Protein AF-A0A0B7NB50-F1 (afdb_monomer_lite)

Radius of gyration: 34.06 Å; chains: 1; bounding box: 83×82×93 Å

pLDDT: mean 76.26, std 19.9, range [27.2, 98.81]

Organism: NCBI:txid35722

InterPro domains:
  IPR009057 Homedomain-like superfamily [SSF46689] (514-604)
  IPR029052 Metallo-dependent phosphatase-like [G3DSA:3.60.21.10] (94-313)
  IPR029052 Metallo-dependent phosphatase-like [SSF56300] (47-316)
  IPR036397 Ribonuclease H superfamily [G3DSA:3.30.420.10] (613-698)

Secondary structure (DSSP, 8-state):
--TTSSHHHHHHHHTTSTTS------SSTTTHHHHGGGS--TTEEEEEEE----B-TT--TT-BGGGTT--PPPTTSTT-TT--B--TT--TTSS-PBPHHHHHHHHHHHHHHTGGG-SEEEE----B-----TTSPPPHHHHHHHHHHHHHHHHHHHS--SS--SPPPEEE---SSSSSSTT---TT-HHHHHHHHHTTTTS-GGGHHHHHHHS-EEEEEETTEEEEE--GGGTBTT-TT---TTSTTSHHHHHHHHHHHHHHHHHHTT-EEEEE-SSPP-TTTB-HHHHHHHHHHHHHTTTTEEEEEE-SS-S-EEEEEE-SSHHHHHHHHHHHHTGGG---S-HHHHHHHTHHHHHHHHHHHHHHGGGGTT-TT-TT---HHHHHHHSS---S--EEEEEEPPPSSTTS--EEEEEEEE---TT-TT-SS-TT-EEEEEEEE--HHHHHHHHTT-SSPPPP--EEEEEHHHHH--SS--HHHHHHHHHHHH-SSHHHHHHHHHHTTHHHHHHHHHHHTT--HHHHHHHS---HHHHHHHHHHHHHHS--S-PPP--S--SS-HHHHHHHHHHHHH-TTS-HHHHHHHHHHTT----HHHHHHHHHHTTEEEEEPEEEE---HHHHHHHHHHHHHTTT--HHHHTTPPPEEEEEEESSS-----EEEEETTGGG-TTTEEEEPSSSS-EEEEEEE-

Foldseek 3Di:
DPPPPPVVVVVLVVVPPPVPDDDDDPDCPPVVVVVVVPDPPVFWAKEWEAEQQAEDPQADWQAALQQLNNHHDDPVPSPDPPGDTAFPQGAAQGQHHGYPVLLLLVLVQCLVPPQVRHLAYEYAENQHHDPSHPVDDDDQVVLLVSVLVSLVSVCVRQQADPVRNDHHAYHYEYAQSSGPPRLADAQQDVSLVSVCVSCVVRAPPVFSVVSNGANWGKDDSDVQEIETHAHCSLFFPPHPNHDQLVDCPGSLVVSLVVVLVVLVVSVVVNHAYEYEHEDDLDLNTGRLNSSLSVLLSCLLSVVRYQAAEYELLLDWDKAKDFNPPPCSVPLNVLVVVLVVPDPDPRPNVSCVVVVVSVLVSRLVRLQVLVVPVPDPDPPDDDDPVVVVVPPDDDRPGRMDMHTYHHHCINNHFRKMKMWMFGDDDPDDDDDDDDGRFTQWMWIWGWPVLVLSVVQSPDPPGDRTHIDGPDICCVLQVRRGPDPVSVSVSSNLCNDPDPNNVVSVCVSVVVLLVVLVSCVSVVNDLVRNCVVVVPDSVVSVVSNVVCVVPVDSDPDDDPPDPQLADPVRLVVLVVCLVVPFQDQLVRVQVVVVVVVRHDDSVSSQVSLVVVQKHKDQAAEDADDDPVRVVVVVVVCVVCVPPDPVNVVVDKDKDKDKAAPDDDPDRRITIGGPPCRPPPVRHDHDYPDDHPIDIDMDID

Sequence (698 aa):
MALVRVTSAVLLWYCYEIFYQGSSSKLDGWRNQINQALDHDEKFGYFLQITDPHLDDHYSEGATLKSGCHTTPDGKHMHSKHRQLCGPMGVPGVRMDAPSILIEHTLDWIKREWRDKLDFVIWTGDNARHDWDNKHSRKETKVLQLNHHVTEMVSNMFCSSPEHPRAIPVVPVIGNNDVQPHNYIQLNDDVLYFFEKLWHQWIPKEQRKNFLEGGYFAVNVAPGLRVLSINTMFFLKKNPFANACSKKSSSGHHHMEWYKNQLHKARYDGAKVYVIGHVPPSPRDFYKSCMSDYMVITANYSDVVFGHFYGHLNMDHFLLYDMREKEIHNSGRELSSLEGFTNDHHDQVSIQRNIQEYVNWLRHMYKEVDKFEHKQSDRHELSQHQKSIFTKNIVSEPMVVVHVAPSVFPVYMPSVRIYRYEYRHASEEGANHKHGTLLGYSQFVANISRYNEINGHKDPKPPLNFDLEYDTNTLYGLSDLSVDSYIELADALTQNDTKSRQLWNTFLSSKLLDIIHRYFAKQNIIQISREMEIPKSTITDCVNRYNKTDTVVIVKRSGRPLKLSKRDQRTVVRNFREQSFVSFVEDTAKLKEAGINIHPQTLSIYAPRNGSGSYTSASLPMLKTAQIKKRLAWAQEKVNWTPEKWRRVIWSDESKFNVHGSDGRIRVIRKEGERFSPNHVHKTVKFGNVSIMICGWF

Structure (mmCIF, N/CA/C/O backbone):
data_AF-A0A0B7NB50-F1
#
_entry.id   AF-A0A0B7NB50-F1
#
loop_
_atom_site.group_PDB
_atom_site.id
_atom_site.type_symbol
_atom_site.label_atom_id
_atom_site.label_alt_id
_atom_site.label_comp_id
_atom_site.label_asym_id
_atom_site.label_entity_id
_atom_site.label_seq_id
_atom_site.pdbx_PDB_ins_code
_atom_site.Cartn_x
_atom_site.Cartn_y
_atom_site.Cartn_z
_atom_site.occupancy
_atom_site.B_iso_or_equiv
_atom_site.auth_seq_id
_atom_site.auth_comp_id
_atom_site.auth_asym_id
_atom_site.auth_atom_id
_atom_site.pdbx_PDB_model_num
ATOM 1 N N . MET A 1 1 ? -35.807 -14.155 47.131 1.00 34.91 1 MET A N 1
ATOM 2 C CA . MET A 1 1 ? -34.721 -14.763 46.320 1.00 34.91 1 MET A CA 1
ATOM 3 C C . MET A 1 1 ? -34.770 -16.307 46.263 1.00 34.91 1 MET A C 1
ATOM 5 O O . MET A 1 1 ? -33.728 -16.934 46.128 1.00 34.91 1 MET A O 1
ATOM 9 N N . ALA A 1 2 ? -35.947 -16.953 46.294 1.00 31.44 2 ALA A N 1
ATOM 10 C CA . ALA A 1 2 ? -36.049 -18.426 46.238 1.00 31.44 2 ALA A CA 1
ATOM 11 C C . ALA A 1 2 ? -36.704 -18.976 44.950 1.00 31.44 2 ALA A C 1
ATOM 13 O O . ALA A 1 2 ? -36.559 -20.157 44.655 1.00 31.44 2 ALA A O 1
ATOM 14 N N . LEU A 1 3 ? -37.338 -18.131 44.125 1.00 27.84 3 LEU A N 1
ATOM 15 C CA . LEU A 1 3 ? -37.972 -18.562 42.867 1.00 27.84 3 LEU A CA 1
ATOM 16 C C . LEU A 1 3 ? -36.989 -18.775 41.693 1.00 27.84 3 LEU A C 1
ATOM 18 O O . LEU A 1 3 ? -37.358 -19.376 40.693 1.00 27.84 3 LEU A O 1
ATOM 22 N N . VAL A 1 4 ? -35.733 -18.323 41.806 1.00 31.05 4 VAL A N 1
ATOM 23 C CA . VAL A 1 4 ? -34.755 -18.307 40.690 1.00 31.05 4 VAL A CA 1
ATOM 24 C C . VAL A 1 4 ? -33.938 -19.610 40.577 1.00 31.05 4 VAL A C 1
ATOM 26 O O . VAL A 1 4 ? -33.234 -19.813 39.598 1.00 31.05 4 VAL A O 1
ATOM 29 N N . ARG A 1 5 ? -34.031 -20.542 41.539 1.00 34.16 5 ARG A N 1
ATOM 30 C CA . ARG A 1 5 ? -33.207 -21.775 41.539 1.00 34.16 5 ARG A CA 1
ATOM 31 C C . ARG A 1 5 ? -33.894 -23.039 41.013 1.00 34.16 5 ARG A C 1
ATOM 33 O O . ARG A 1 5 ? -33.209 -24.038 40.813 1.00 34.16 5 ARG A O 1
ATOM 40 N N . VAL A 1 6 ? -35.205 -23.022 40.769 1.00 38.75 6 VAL A N 1
ATOM 41 C CA . VAL A 1 6 ? -35.954 -24.237 40.381 1.00 38.75 6 VAL A CA 1
ATOM 42 C C . VAL A 1 6 ? -36.014 -24.427 38.858 1.00 38.75 6 VAL A C 1
ATOM 44 O O . VAL A 1 6 ? -36.041 -25.559 38.382 1.00 38.75 6 VAL A O 1
ATOM 47 N N . THR A 1 7 ? -35.896 -23.356 38.071 1.00 33.34 7 THR A N 1
ATOM 48 C CA . THR A 1 7 ? -35.843 -23.431 36.598 1.00 33.34 7 THR A CA 1
ATOM 49 C C . THR A 1 7 ? -34.521 -24.001 36.065 1.00 33.34 7 THR A C 1
ATOM 51 O O . THR A 1 7 ? -34.502 -24.615 35.001 1.00 33.34 7 THR A O 1
ATOM 54 N N . SER A 1 8 ? -33.419 -23.905 36.819 1.00 33.44 8 SER A N 1
ATOM 55 C CA . SER A 1 8 ? -32.106 -24.416 36.390 1.00 33.44 8 SER A CA 1
ATOM 56 C C . SER A 1 8 ? -31.982 -25.945 36.421 1.00 33.44 8 SER A C 1
ATOM 58 O O . SER A 1 8 ? -31.162 -26.499 35.697 1.00 33.44 8 SER A O 1
ATOM 60 N N . ALA A 1 9 ? -32.776 -26.651 37.234 1.00 38.16 9 ALA A N 1
ATOM 61 C CA . ALA A 1 9 ? -32.634 -28.101 37.405 1.00 38.16 9 ALA A CA 1
ATOM 62 C C . ALA A 1 9 ? -33.281 -28.922 36.273 1.00 38.16 9 ALA A C 1
ATOM 64 O O . ALA A 1 9 ? -32.815 -30.019 35.977 1.00 38.16 9 ALA A O 1
ATOM 65 N N . VAL A 1 10 ? -34.318 -28.384 35.621 1.00 36.59 10 VAL A N 1
ATOM 66 C CA . VAL A 1 10 ? -35.040 -29.061 34.526 1.00 36.59 10 VAL A CA 1
ATOM 67 C C . VAL A 1 10 ? -34.328 -28.858 33.182 1.00 36.59 10 VAL A C 1
ATOM 69 O O . VAL A 1 10 ? -34.205 -29.799 32.402 1.00 36.59 10 VAL A O 1
ATOM 72 N N . LEU A 1 11 ? -33.752 -27.673 32.951 1.00 35.25 11 LEU A N 1
ATOM 73 C CA . LEU A 1 11 ? -32.945 -27.372 31.758 1.00 35.25 11 LEU A CA 1
ATOM 74 C C . LEU A 1 11 ? -31.616 -28.150 31.716 1.00 35.25 11 LEU A C 1
ATOM 76 O O . LEU A 1 11 ? -31.161 -28.536 30.644 1.00 35.25 11 LEU A O 1
ATOM 80 N N . LEU A 1 12 ? -31.022 -28.455 32.876 1.00 38.19 12 LEU A N 1
ATOM 81 C CA . LEU A 1 12 ? -29.760 -29.205 32.971 1.00 38.19 12 LEU A CA 1
ATOM 82 C C . LEU A 1 12 ? -29.871 -30.687 32.571 1.00 38.19 12 LEU A C 1
ATOM 84 O O . LEU A 1 12 ? -28.846 -31.316 32.319 1.00 38.19 12 LEU A O 1
ATOM 88 N N . TRP A 1 13 ? -31.082 -31.247 32.496 1.00 36.00 13 TRP A N 1
ATOM 89 C CA . TRP A 1 13 ? -31.296 -32.638 32.079 1.00 36.00 13 TRP A CA 1
ATOM 90 C C . TRP A 1 13 ? -31.491 -32.777 30.559 1.00 36.00 13 TRP A C 1
ATOM 92 O O . TRP A 1 13 ? -31.093 -33.781 29.979 1.00 36.00 13 TRP A O 1
ATOM 102 N N . TYR A 1 14 ? -32.010 -31.739 29.894 1.00 34.09 14 TYR A N 1
ATOM 103 C CA . TYR A 1 14 ? -32.282 -31.747 28.449 1.00 34.09 14 TYR A CA 1
ATOM 104 C C . TYR A 1 14 ? -31.010 -31.642 27.587 1.00 34.09 14 TYR A C 1
ATOM 106 O O . TYR A 1 14 ? -30.948 -32.193 26.492 1.00 34.09 14 TYR A O 1
ATOM 114 N N . CYS A 1 15 ? -29.954 -31.000 28.096 1.00 34.22 15 CYS A N 1
ATOM 115 C CA . CYS A 1 15 ? -28.680 -30.845 27.379 1.00 34.22 15 CYS A CA 1
ATOM 116 C C . CYS A 1 15 ? -27.821 -32.127 27.320 1.00 34.22 15 CYS A C 1
ATOM 118 O O . CYS A 1 15 ? -26.750 -32.111 26.716 1.00 34.22 15 CYS A O 1
ATOM 120 N N . TYR A 1 16 ? -28.252 -33.225 27.951 1.00 38.75 16 TYR A N 1
ATOM 121 C CA . TYR A 1 16 ? -27.464 -34.456 28.080 1.00 38.75 16 TYR A CA 1
ATOM 122 C C . TYR A 1 16 ? -27.524 -35.373 26.842 1.00 38.75 16 TYR A C 1
ATOM 124 O O . TYR A 1 16 ? -26.544 -36.049 26.547 1.00 38.75 16 TYR A O 1
ATOM 132 N N . GLU A 1 17 ? -28.615 -35.362 26.070 1.00 35.81 17 GLU A N 1
ATOM 133 C CA . GLU A 1 17 ? -28.832 -36.348 24.991 1.00 35.81 17 GLU A CA 1
ATOM 134 C C . GLU A 1 17 ? -28.296 -35.918 23.610 1.00 35.81 17 GLU A C 1
ATOM 136 O O . GLU A 1 17 ? -27.987 -36.762 22.775 1.00 35.81 17 GLU A O 1
ATOM 141 N N . ILE A 1 18 ? -28.091 -34.619 23.357 1.00 37.81 18 ILE A N 1
ATOM 142 C CA . ILE A 1 18 ? -27.636 -34.130 22.034 1.00 37.81 18 ILE A CA 1
ATOM 143 C C . ILE A 1 18 ? -26.122 -34.341 21.822 1.00 37.81 18 ILE A C 1
ATOM 145 O O . ILE A 1 18 ? -25.644 -34.418 20.694 1.00 37.81 18 ILE A O 1
ATOM 149 N N . PHE A 1 19 ? -25.346 -34.497 22.897 1.00 33.91 19 PHE A N 1
ATOM 150 C CA . PHE A 1 19 ? -23.881 -34.565 22.823 1.00 33.91 19 PHE A CA 1
ATOM 151 C C . PHE A 1 19 ? -23.303 -35.973 22.577 1.00 33.91 19 PHE A C 1
ATOM 153 O O . PHE A 1 19 ? -22.083 -36.105 22.468 1.00 33.91 19 PHE A O 1
ATOM 160 N N . TYR A 1 20 ? -24.134 -37.022 22.484 1.00 32.31 20 TYR A N 1
ATOM 161 C CA . TYR A 1 20 ? -23.676 -38.422 22.512 1.00 32.31 20 TYR A CA 1
ATOM 162 C C . TYR A 1 20 ? -23.895 -39.233 21.224 1.00 32.31 20 TYR A C 1
ATOM 164 O O . TYR A 1 20 ? -24.025 -40.454 21.274 1.00 32.31 20 TYR A O 1
ATOM 172 N N . GLN A 1 21 ? -23.849 -38.591 20.054 1.00 32.34 21 GLN A N 1
ATOM 173 C CA . GLN A 1 21 ? -23.695 -39.293 18.772 1.00 32.34 21 GLN A CA 1
ATOM 174 C C . GLN A 1 21 ? -22.602 -38.628 17.930 1.00 32.34 21 GLN A C 1
ATOM 176 O O . GLN A 1 21 ? -22.833 -37.677 17.192 1.00 32.34 21 GLN A O 1
ATOM 181 N N . GLY A 1 22 ? -21.368 -39.104 18.108 1.00 29.25 22 GLY A N 1
ATOM 182 C CA . GLY A 1 22 ? -20.195 -38.609 17.395 1.00 29.25 22 GLY A CA 1
ATOM 183 C C . GLY A 1 22 ? -20.005 -39.237 16.014 1.00 29.25 22 GLY A C 1
ATOM 184 O O . GLY A 1 22 ? -20.348 -40.394 15.790 1.00 29.25 22 GLY A O 1
ATOM 185 N N . SER A 1 23 ? -19.326 -38.510 15.126 1.00 28.30 23 SER A N 1
ATOM 186 C CA . SER A 1 23 ? -18.422 -39.112 14.145 1.00 28.30 23 SER A CA 1
ATOM 187 C C . SER A 1 23 ? -17.248 -38.174 13.842 1.00 28.30 23 SER A C 1
ATOM 189 O O . SER A 1 23 ? -17.280 -36.969 14.089 1.00 28.30 23 SER A O 1
ATOM 191 N N . SER A 1 24 ? -16.150 -38.800 13.441 1.00 30.97 24 SER A N 1
ATOM 192 C CA . SER A 1 24 ? -14.774 -38.329 13.487 1.00 30.97 24 SER A CA 1
ATOM 193 C C . SER A 1 24 ? -14.275 -38.000 12.081 1.00 30.97 24 SER A C 1
ATOM 195 O O . SER A 1 24 ? -14.105 -38.914 11.282 1.00 30.97 24 SER A O 1
ATOM 197 N N . SER A 1 25 ? -13.923 -36.739 11.821 1.00 27.20 25 SER A N 1
ATOM 198 C CA . SER A 1 25 ? -13.028 -36.348 10.718 1.00 27.20 25 SER A CA 1
ATOM 199 C C . SER A 1 25 ? -12.280 -35.052 11.066 1.00 27.20 25 SER A C 1
ATOM 201 O O . SER A 1 25 ? -12.546 -33.971 10.548 1.00 27.20 25 SER A O 1
ATOM 203 N N . LYS A 1 26 ? -11.344 -35.142 12.018 1.00 33.41 26 LYS A N 1
ATOM 204 C CA . LYS A 1 26 ? -10.410 -34.058 12.357 1.00 33.41 26 LYS A CA 1
ATOM 205 C C . LYS A 1 26 ? -9.048 -34.356 11.742 1.00 33.41 26 LYS A C 1
ATOM 207 O O . LYS A 1 26 ? -8.235 -34.991 12.401 1.00 33.41 26 LYS A O 1
ATOM 212 N N . LEU A 1 27 ? -8.824 -33.884 10.515 1.00 30.16 27 LEU A N 1
ATOM 213 C CA . LEU A 1 27 ? -7.489 -33.549 9.989 1.00 30.16 27 LEU A CA 1
ATOM 214 C C . LEU A 1 27 ? -7.500 -32.500 8.850 1.00 30.16 27 LEU A C 1
ATOM 216 O O . LEU A 1 27 ? -6.444 -31.954 8.564 1.00 30.16 27 LEU A O 1
ATOM 220 N N . ASP A 1 28 ? -8.668 -32.078 8.342 1.00 31.28 28 ASP A N 1
ATOM 221 C CA . ASP A 1 28 ? -8.786 -30.979 7.351 1.00 31.28 28 ASP A CA 1
ATOM 222 C C . ASP A 1 28 ? -9.257 -29.627 7.938 1.00 31.28 28 ASP A C 1
ATOM 224 O O . ASP A 1 28 ? -9.387 -28.621 7.242 1.00 31.28 28 ASP A O 1
ATOM 228 N N . GLY A 1 29 ? -9.486 -29.564 9.253 1.00 29.70 29 GLY A N 1
ATOM 229 C CA . GLY A 1 29 ? -10.171 -28.437 9.903 1.00 29.70 29 GLY A CA 1
ATOM 230 C C . GLY A 1 29 ? -9.363 -27.149 10.100 1.00 29.70 29 GLY A C 1
ATOM 231 O O . GLY A 1 29 ? -9.956 -26.138 10.447 1.00 29.70 29 GLY A O 1
ATOM 232 N N . TRP A 1 30 ? -8.039 -27.149 9.904 1.00 29.00 30 TRP A N 1
ATOM 233 C CA . TRP A 1 30 ? -7.218 -25.941 10.128 1.00 29.00 30 TRP A CA 1
ATOM 234 C C . TRP A 1 30 ? -6.959 -25.127 8.855 1.00 29.00 30 TRP A C 1
ATOM 236 O O . TRP A 1 30 ? -6.795 -23.917 8.944 1.00 29.00 30 TRP A O 1
ATOM 246 N N . ARG A 1 31 ? -6.995 -25.752 7.668 1.00 29.66 31 ARG A N 1
ATOM 247 C CA . ARG A 1 31 ? -6.967 -25.023 6.385 1.00 29.66 31 ARG A CA 1
ATOM 248 C C . ARG A 1 31 ? -8.328 -24.408 6.051 1.00 29.66 31 ARG A C 1
ATOM 250 O O . ARG A 1 31 ? -8.388 -23.314 5.507 1.00 29.66 31 ARG A O 1
ATOM 257 N N . ASN A 1 32 ? -9.414 -25.054 6.477 1.00 30.58 32 ASN A N 1
ATOM 258 C CA . ASN A 1 32 ? -10.764 -24.540 6.263 1.00 30.58 32 ASN A CA 1
ATOM 259 C C . ASN A 1 32 ? -11.180 -23.432 7.237 1.00 30.58 32 ASN A C 1
ATOM 261 O O . ASN A 1 32 ? -12.090 -22.698 6.901 1.00 30.58 32 ASN A O 1
ATOM 265 N N . GLN A 1 33 ? -10.528 -23.237 8.390 1.00 30.91 33 GLN A N 1
ATOM 266 C CA . GLN A 1 33 ? -10.908 -22.156 9.318 1.00 30.91 33 GLN A CA 1
ATOM 267 C C . GLN A 1 33 ? -10.442 -20.758 8.884 1.00 30.91 33 GLN A C 1
ATOM 269 O O . GLN A 1 33 ? -11.072 -19.779 9.263 1.00 30.91 33 GLN A O 1
ATOM 274 N N . ILE A 1 34 ? -9.395 -20.657 8.059 1.00 36.16 34 ILE A N 1
ATOM 275 C CA . ILE A 1 34 ? -8.985 -19.381 7.445 1.00 36.16 34 ILE A CA 1
ATOM 276 C C . ILE A 1 34 ? -9.787 -19.131 6.158 1.00 36.16 34 ILE A C 1
ATOM 278 O O . ILE A 1 34 ? -10.189 -18.003 5.896 1.00 36.16 34 ILE A O 1
ATOM 282 N N . ASN A 1 35 ? -10.136 -20.191 5.421 1.00 32.41 35 ASN A N 1
ATOM 283 C CA . ASN A 1 35 ? -11.001 -20.082 4.243 1.00 32.41 35 ASN A CA 1
ATOM 284 C C . ASN A 1 35 ? -12.497 -19.903 4.587 1.00 32.41 35 ASN A C 1
ATOM 286 O O . ASN A 1 35 ? -13.218 -19.318 3.792 1.00 32.41 35 ASN A O 1
ATOM 290 N N . GLN A 1 36 ? -12.963 -20.330 5.768 1.00 32.56 36 GLN A N 1
ATOM 291 C CA . GLN A 1 36 ? -14.323 -20.061 6.277 1.00 32.56 36 GLN A CA 1
ATOM 292 C C . GLN A 1 36 ? -14.457 -18.699 6.972 1.00 32.56 36 GLN A C 1
ATOM 294 O O . GLN A 1 36 ? -15.571 -18.279 7.255 1.00 32.56 36 GLN A O 1
ATOM 299 N N . ALA A 1 37 ? -13.354 -17.986 7.231 1.00 33.94 37 ALA A N 1
ATOM 300 C CA . ALA A 1 37 ? -13.397 -16.586 7.667 1.00 33.94 37 ALA A CA 1
ATOM 301 C C . ALA A 1 37 ? -13.522 -15.598 6.486 1.00 33.94 37 ALA A C 1
ATOM 303 O O . ALA A 1 37 ? -13.474 -14.388 6.692 1.00 33.94 37 ALA A O 1
ATOM 304 N N . LEU A 1 38 ? -13.639 -16.118 5.259 1.00 41.44 38 LEU A N 1
ATOM 305 C CA . LEU A 1 38 ? -13.767 -15.368 4.008 1.00 41.44 38 LEU A CA 1
ATOM 306 C C . LEU A 1 38 ? -14.944 -15.876 3.156 1.00 41.44 38 LEU A C 1
ATOM 308 O O . LEU A 1 38 ? -14.929 -15.720 1.933 1.00 41.44 38 LEU A O 1
ATOM 312 N N . ASP A 1 39 ? -15.958 -16.472 3.797 1.00 34.12 39 ASP A N 1
ATOM 313 C CA . ASP A 1 39 ? -17.321 -16.294 3.288 1.00 34.12 39 ASP A CA 1
ATOM 314 C C . ASP A 1 39 ? -17.590 -14.784 3.308 1.00 34.12 39 ASP A C 1
ATOM 316 O O . ASP A 1 39 ? -17.114 -14.101 4.216 1.00 34.12 39 ASP A O 1
ATOM 320 N N . HIS A 1 40 ? -18.279 -14.255 2.296 1.00 43.25 40 HIS A N 1
ATOM 321 C CA . HIS A 1 40 ? -18.771 -12.872 2.279 1.00 43.25 40 HIS A CA 1
ATOM 322 C C . HIS A 1 40 ? -19.647 -12.662 3.527 1.00 43.25 40 HIS A C 1
ATOM 324 O O . HIS A 1 40 ? -20.852 -12.894 3.505 1.00 43.25 40 HIS A O 1
ATOM 330 N N . ASP A 1 41 ? -19.031 -12.318 4.657 1.00 47.69 41 ASP A N 1
ATOM 331 C CA . ASP A 1 41 ? -19.734 -11.871 5.847 1.00 47.69 41 ASP A CA 1
ATOM 332 C C . ASP A 1 41 ? -20.266 -10.500 5.443 1.00 47.69 41 ASP A C 1
ATOM 334 O O . ASP A 1 41 ? -19.479 -9.566 5.283 1.00 47.69 41 ASP A O 1
ATOM 338 N N . GLU A 1 42 ? -21.582 -10.383 5.228 1.00 55.66 42 GLU A N 1
ATOM 339 C CA . GLU A 1 42 ? -22.296 -9.164 4.781 1.00 55.66 42 GLU A CA 1
ATOM 340 C C . GLU A 1 42 ? -22.016 -7.915 5.660 1.00 55.66 42 GLU A C 1
ATOM 342 O O . GLU A 1 42 ? -22.541 -6.831 5.417 1.00 55.66 42 GLU A O 1
ATOM 347 N N . LYS A 1 43 ? -21.181 -8.071 6.692 1.00 68.38 43 LYS A N 1
ATOM 348 C CA . LYS A 1 43 ? -20.746 -7.102 7.696 1.00 68.38 43 LYS A CA 1
ATOM 349 C C . LYS A 1 43 ? -19.436 -6.382 7.360 1.00 68.38 43 LYS A C 1
ATOM 351 O O . LYS A 1 43 ? -19.166 -5.330 7.940 1.00 68.38 43 LYS A O 1
ATOM 356 N N . PHE A 1 44 ? -18.585 -6.932 6.491 1.00 86.56 44 PHE A N 1
ATOM 357 C CA . PHE A 1 44 ? -17.263 -6.355 6.215 1.00 86.56 44 PHE A CA 1
ATOM 358 C C . PHE A 1 44 ? -17.007 -6.179 4.727 1.00 86.56 44 PHE A C 1
ATOM 360 O O . PHE A 1 44 ? -17.368 -7.021 3.913 1.00 86.56 44 PHE A O 1
ATOM 367 N N . GLY A 1 45 ? -16.317 -5.091 4.400 1.00 91.69 45 GLY A N 1
ATOM 368 C CA . GLY A 1 45 ? -15.813 -4.836 3.062 1.00 91.69 45 GLY A CA 1
ATOM 369 C C . GLY A 1 45 ? -14.314 -5.094 2.980 1.00 91.69 45 GLY A C 1
ATOM 370 O O . GLY A 1 45 ? -13.594 -5.039 3.987 1.00 91.69 45 GLY A O 1
ATOM 371 N N . TYR A 1 46 ? -13.835 -5.347 1.765 1.00 95.81 46 TYR A N 1
ATOM 372 C CA . TYR A 1 46 ? -12.429 -5.636 1.493 1.00 95.81 46 TYR A CA 1
ATOM 373 C C . TYR A 1 46 ? -11.906 -4.791 0.342 1.00 95.81 46 TYR A C 1
ATOM 375 O O . TYR A 1 46 ? -12.569 -4.637 -0.682 1.00 95.81 46 TYR A O 1
ATOM 383 N N . PHE A 1 47 ? -10.682 -4.289 0.469 1.00 98.25 47 PHE A N 1
ATOM 384 C CA . PHE A 1 47 ? -10.000 -3.642 -0.648 1.00 98.25 47 PHE A CA 1
ATOM 385 C C . PHE A 1 47 ? -8.537 -4.050 -0.730 1.00 98.25 47 PHE A C 1
ATOM 387 O O . PHE A 1 47 ? -7.890 -4.375 0.267 1.00 98.25 47 PHE A O 1
ATOM 394 N N . LEU A 1 48 ? -8.025 -4.043 -1.954 1.00 98.62 48 LEU A N 1
ATOM 395 C CA . LEU A 1 48 ? -6.656 -4.422 -2.277 1.00 98.62 48 LEU A CA 1
ATOM 396 C C . LEU A 1 48 ? -5.785 -3.172 -2.392 1.00 98.62 48 LEU A C 1
ATOM 398 O O . LEU A 1 48 ? -6.191 -2.204 -3.032 1.00 98.62 48 LEU A O 1
ATOM 402 N N . GLN A 1 49 ? -4.571 -3.230 -1.848 1.00 98.56 49 GLN A N 1
ATOM 403 C CA . GLN A 1 49 ? -3.486 -2.316 -2.185 1.00 98.56 49 GLN A CA 1
ATOM 404 C C . GLN A 1 49 ? -2.387 -3.060 -2.950 1.00 98.56 49 GLN A C 1
ATOM 406 O O . GLN A 1 49 ? -1.819 -4.035 -2.450 1.00 98.56 49 GLN A O 1
ATOM 411 N N . ILE A 1 50 ? -2.073 -2.554 -4.144 1.00 97.25 50 ILE A N 1
ATOM 412 C CA . ILE A 1 50 ? -0.898 -2.934 -4.940 1.00 97.25 50 ILE A CA 1
ATOM 413 C C . ILE A 1 50 ? -0.057 -1.691 -5.232 1.00 97.25 50 ILE A C 1
ATOM 415 O O . ILE A 1 50 ? -0.594 -0.602 -5.435 1.00 97.25 50 ILE A O 1
ATOM 419 N N . THR A 1 51 ? 1.265 -1.837 -5.235 1.00 97.62 51 THR A N 1
ATOM 420 C CA . THR A 1 51 ? 2.182 -0.707 -5.415 1.00 97.62 51 THR A CA 1
ATOM 421 C C . THR A 1 51 ? 3.512 -1.146 -6.002 1.00 97.62 51 THR A C 1
ATOM 423 O O . THR A 1 51 ? 3.913 -2.301 -5.819 1.00 97.62 51 THR A O 1
ATOM 426 N N . ASP A 1 52 ? 4.175 -0.211 -6.683 1.00 96.44 52 ASP A N 1
ATOM 427 C CA . ASP A 1 52 ? 5.554 -0.314 -7.151 1.00 96.44 52 ASP A CA 1
ATOM 428 C C . ASP A 1 52 ? 5.813 -1.633 -7.911 1.00 96.44 52 ASP A C 1
ATOM 430 O O . ASP A 1 52 ? 6.650 -2.438 -7.490 1.00 96.44 52 ASP A O 1
ATOM 434 N N . PRO A 1 53 ? 5.060 -1.949 -8.989 1.00 95.88 53 PRO A N 1
ATOM 435 C CA . PRO A 1 53 ? 5.317 -3.166 -9.748 1.00 95.88 53 PRO A CA 1
ATOM 436 C C . PRO A 1 53 ? 6.646 -3.108 -10.505 1.00 95.88 53 PRO A C 1
ATOM 438 O O . PRO A 1 53 ? 7.233 -4.165 -10.706 1.00 95.88 53 PRO A O 1
ATOM 441 N N . HIS A 1 54 ? 7.125 -1.914 -10.888 1.00 95.75 54 HIS A N 1
ATOM 442 C CA . HIS A 1 54 ? 8.391 -1.703 -11.595 1.00 95.75 54 HIS A CA 1
ATOM 443 C C . HIS A 1 54 ? 8.635 -2.724 -12.716 1.00 95.75 54 HIS A C 1
ATOM 445 O O . HIS A 1 54 ? 9.566 -3.523 -12.659 1.00 95.75 54 HIS A O 1
ATOM 451 N N . LEU A 1 55 ? 7.780 -2.719 -13.736 1.00 96.62 55 LEU A N 1
ATOM 452 C CA . LEU A 1 55 ? 7.924 -3.574 -14.906 1.00 96.62 55 LEU A CA 1
ATOM 453 C C . LEU A 1 55 ? 9.201 -3.226 -15.678 1.00 96.62 55 LEU A C 1
ATOM 455 O O . LEU A 1 55 ? 9.407 -2.077 -16.085 1.00 96.62 55 LEU A O 1
ATOM 459 N N . ASP A 1 56 ? 10.004 -4.252 -15.940 1.00 95.12 56 ASP A N 1
ATOM 460 C CA . ASP A 1 56 ? 11.225 -4.189 -16.729 1.00 95.12 56 ASP A CA 1
ATOM 461 C C . ASP A 1 56 ? 11.066 -4.902 -18.075 1.00 95.12 56 ASP A C 1
ATOM 463 O O . ASP A 1 56 ? 11.007 -6.131 -18.152 1.00 95.12 56 ASP A O 1
ATOM 467 N N . ASP A 1 57 ? 11.026 -4.118 -19.157 1.00 93.94 57 ASP A N 1
ATOM 468 C CA . ASP A 1 57 ? 10.951 -4.624 -20.529 1.00 93.94 57 ASP A CA 1
ATOM 469 C C . ASP A 1 57 ? 12.278 -5.189 -21.060 1.00 93.94 57 ASP A C 1
ATOM 471 O O . ASP A 1 57 ? 12.309 -5.758 -22.153 1.00 93.94 57 ASP A O 1
ATOM 475 N N . HIS A 1 58 ? 13.371 -5.058 -20.307 1.00 93.94 58 HIS A N 1
ATOM 476 C CA . HIS A 1 58 ? 14.673 -5.632 -20.635 1.00 93.94 58 HIS A CA 1
ATOM 477 C C . HIS A 1 58 ? 15.022 -6.861 -19.795 1.00 93.94 58 HIS A C 1
ATOM 479 O O . HIS A 1 58 ? 16.066 -7.475 -20.039 1.00 93.94 58 HIS A O 1
ATOM 485 N N . TYR A 1 59 ? 14.177 -7.245 -18.836 1.00 93.75 59 TYR A N 1
ATOM 486 C CA . TYR A 1 59 ? 14.439 -8.406 -18.000 1.00 93.75 59 TYR A CA 1
ATOM 487 C C . TYR A 1 59 ? 14.555 -9.677 -18.843 1.00 93.75 59 TYR A C 1
ATOM 489 O O . TYR A 1 59 ? 13.648 -10.038 -19.594 1.00 93.75 59 TYR A O 1
ATOM 497 N N . SER A 1 60 ? 15.645 -10.416 -18.653 1.00 92.25 60 SER A N 1
ATOM 498 C CA . SER A 1 60 ? 15.853 -11.717 -19.278 1.00 92.25 60 SER A CA 1
ATOM 499 C C . SER A 1 60 ? 16.202 -12.780 -18.239 1.00 92.25 60 SER A C 1
ATOM 501 O O . SER A 1 60 ? 17.178 -12.660 -17.492 1.00 92.25 60 SER A O 1
ATOM 503 N N . GLU A 1 61 ? 15.456 -13.888 -18.251 1.00 91.19 61 GLU A N 1
ATOM 504 C CA . GLU A 1 61 ? 15.842 -15.112 -17.540 1.00 91.19 61 GLU A CA 1
ATOM 505 C C . GLU A 1 61 ? 17.254 -15.541 -17.987 1.00 91.19 61 GLU A C 1
ATOM 507 O O . GLU A 1 61 ? 17.627 -15.412 -19.156 1.00 91.19 61 GLU A O 1
ATOM 512 N N . GLY A 1 62 ? 18.084 -15.996 -17.046 1.00 87.56 62 GLY A N 1
ATOM 513 C CA . GLY A 1 62 ? 19.465 -16.403 -17.316 1.00 87.56 62 GLY A CA 1
ATOM 514 C C . GLY A 1 62 ? 20.458 -15.249 -17.513 1.00 87.56 62 GLY A C 1
ATOM 515 O O . GLY A 1 62 ? 21.652 -15.499 -17.702 1.00 87.56 62 GLY A O 1
ATOM 516 N N . ALA A 1 63 ? 20.016 -13.990 -17.438 1.00 88.56 63 ALA A N 1
ATOM 517 C CA . ALA A 1 63 ? 20.902 -12.834 -17.484 1.00 88.56 63 ALA A CA 1
ATOM 518 C C . ALA A 1 63 ? 21.727 -12.663 -16.202 1.00 88.56 63 ALA A C 1
ATOM 520 O O . ALA A 1 63 ? 21.490 -13.296 -15.170 1.00 88.56 63 ALA A O 1
ATOM 521 N N . THR A 1 64 ? 22.744 -11.802 -16.264 1.00 83.50 64 THR A N 1
ATOM 522 C CA . THR A 1 64 ? 23.583 -11.517 -15.096 1.00 83.50 64 THR A CA 1
ATOM 523 C C . THR A 1 64 ? 22.932 -10.517 -14.147 1.00 83.50 64 THR A C 1
ATOM 525 O O . THR A 1 64 ? 22.405 -9.492 -14.574 1.00 83.50 64 THR A O 1
ATOM 528 N N . LEU A 1 65 ? 23.092 -10.738 -12.839 1.00 78.88 65 LEU A N 1
ATOM 529 C CA . LEU A 1 65 ? 22.652 -9.776 -11.819 1.00 78.88 65 LEU A CA 1
ATOM 530 C C . LEU A 1 65 ? 23.316 -8.396 -11.988 1.00 78.88 65 LEU A C 1
ATOM 532 O O . LEU A 1 65 ? 22.698 -7.368 -11.744 1.00 78.88 65 LEU A O 1
ATOM 536 N N . LYS A 1 66 ? 24.582 -8.360 -12.435 1.00 76.56 66 LYS A N 1
ATOM 537 C CA . LYS A 1 66 ? 25.349 -7.113 -12.608 1.00 76.56 66 LYS A CA 1
ATOM 538 C C . LYS A 1 66 ? 24.780 -6.210 -13.708 1.00 76.56 66 LYS A C 1
ATOM 540 O O . LYS A 1 66 ? 24.968 -5.002 -13.638 1.00 76.56 66 LYS A O 1
ATOM 545 N N . SER A 1 67 ? 24.135 -6.782 -14.720 1.00 81.19 67 SER A N 1
ATOM 546 C CA . SER A 1 67 ? 23.491 -6.024 -15.796 1.00 81.19 67 SER A CA 1
ATOM 547 C C . SER A 1 67 ? 22.046 -5.643 -15.466 1.00 81.19 67 SER A C 1
ATOM 549 O O . SER A 1 67 ? 21.300 -5.375 -16.396 1.00 81.19 67 SER A O 1
ATOM 551 N N . GLY A 1 68 ? 21.604 -5.750 -14.205 1.00 78.94 68 GLY A N 1
ATOM 552 C CA . GLY A 1 68 ? 20.189 -5.581 -13.855 1.00 78.94 68 GLY A CA 1
ATOM 553 C C . GLY A 1 68 ? 19.275 -6.613 -14.526 1.00 78.94 68 GLY A C 1
ATOM 554 O O . GLY A 1 68 ? 18.123 -6.321 -14.770 1.00 78.94 68 GLY A O 1
ATOM 555 N N . CYS A 1 69 ? 19.791 -7.802 -14.865 1.00 87.44 69 CYS A N 1
ATOM 556 C CA . CYS A 1 69 ? 19.097 -8.820 -15.668 1.00 87.44 69 CYS A CA 1
ATOM 557 C C . CYS A 1 69 ? 18.880 -8.505 -17.161 1.00 87.44 69 CYS A C 1
ATOM 559 O O . CYS A 1 69 ? 18.128 -9.219 -17.814 1.00 87.44 69 CYS A O 1
ATOM 561 N N . HIS A 1 70 ? 19.610 -7.551 -17.751 1.00 91.19 70 HIS A N 1
ATOM 562 C CA . HIS A 1 70 ? 19.455 -7.227 -19.182 1.00 91.19 70 HIS A CA 1
ATOM 563 C C . HIS A 1 70 ? 20.404 -7.954 -20.154 1.00 91.19 70 HIS A C 1
ATOM 565 O O . HIS A 1 70 ? 20.288 -7.812 -21.369 1.00 91.19 70 HIS A O 1
ATOM 571 N N . THR A 1 71 ? 21.431 -8.662 -19.671 1.00 88.31 71 THR A N 1
ATOM 572 C CA . THR A 1 71 ? 22.475 -9.236 -20.541 1.00 88.31 71 THR A CA 1
ATOM 573 C C . THR A 1 71 ? 22.806 -10.671 -20.147 1.00 88.31 71 THR A C 1
ATOM 575 O O . THR A 1 71 ? 23.265 -10.939 -19.031 1.00 88.31 71 THR A O 1
ATOM 578 N N . THR A 1 72 ? 22.621 -11.595 -21.090 1.00 85.12 72 THR A N 1
ATOM 579 C CA . THR A 1 72 ? 22.989 -13.010 -20.958 1.00 85.12 72 THR A CA 1
ATOM 580 C C . THR A 1 72 ? 24.492 -13.235 -21.172 1.00 85.12 72 THR A C 1
ATOM 582 O O . THR A 1 72 ? 25.078 -12.627 -22.068 1.00 85.12 72 THR A O 1
ATOM 585 N N . PRO A 1 73 ? 25.154 -14.102 -20.381 1.00 78.12 73 PRO A N 1
ATOM 586 C CA . PRO A 1 73 ? 26.555 -14.465 -20.605 1.00 78.12 73 PRO A CA 1
ATOM 587 C C . PRO A 1 73 ? 26.814 -15.160 -21.950 1.00 78.12 73 PRO A C 1
ATOM 589 O O . PRO A 1 73 ? 26.063 -16.052 -22.330 1.00 78.12 73 PRO A O 1
ATOM 592 N N . ASP A 1 74 ? 27.954 -14.874 -22.587 1.00 74.50 74 ASP A N 1
ATOM 593 C CA . ASP A 1 74 ? 28.421 -15.639 -23.753 1.00 74.50 74 ASP A CA 1
ATOM 594 C C . ASP A 1 74 ? 28.771 -17.096 -23.387 1.00 74.50 74 ASP A C 1
ATOM 596 O O . ASP A 1 74 ? 29.263 -17.378 -22.288 1.00 74.50 74 ASP A O 1
ATOM 600 N N . GLY A 1 75 ? 28.605 -18.026 -24.338 1.00 59.81 75 GLY A N 1
ATOM 601 C CA . GLY A 1 75 ? 28.731 -19.482 -24.135 1.00 59.81 75 GLY A CA 1
ATOM 602 C C . GLY A 1 75 ? 30.055 -19.981 -23.529 1.00 59.81 75 GLY A C 1
ATOM 603 O O . GLY A 1 75 ? 30.076 -21.022 -22.877 1.00 59.81 75 GLY A O 1
ATOM 604 N N . LYS A 1 76 ? 31.159 -19.223 -23.633 1.00 53.97 76 LYS A N 1
ATOM 605 C CA . LYS A 1 76 ? 32.440 -19.547 -22.962 1.00 53.97 76 LYS A CA 1
ATOM 606 C C . LYS A 1 76 ? 32.424 -19.287 -21.445 1.00 53.97 76 LYS A C 1
ATOM 608 O O . LYS A 1 76 ? 33.283 -19.790 -20.726 1.00 53.97 76 LYS A O 1
ATOM 613 N N . HIS A 1 77 ? 31.453 -18.519 -20.949 1.00 53.22 77 HIS A N 1
ATOM 614 C CA . HIS A 1 77 ? 31.331 -18.080 -19.556 1.00 53.22 77 HIS A CA 1
ATOM 615 C C . HIS A 1 77 ? 30.041 -18.558 -18.860 1.00 53.22 77 HIS A C 1
ATOM 617 O O . HIS A 1 77 ? 29.811 -18.184 -17.706 1.00 53.22 77 HIS A O 1
ATOM 623 N N . MET A 1 78 ? 29.221 -19.389 -19.519 1.00 51.94 78 MET A N 1
ATOM 624 C CA . MET A 1 78 ? 28.007 -19.988 -18.937 1.00 51.94 78 MET A CA 1
ATOM 625 C C . MET A 1 78 ? 28.307 -20.993 -17.812 1.00 51.94 78 MET A C 1
ATOM 627 O O . MET A 1 78 ? 27.532 -21.106 -16.870 1.00 51.94 78 MET A O 1
ATOM 631 N N . HIS A 1 79 ? 29.441 -21.699 -17.864 1.00 51.16 79 HIS A N 1
ATOM 632 C CA . HIS A 1 79 ? 29.749 -22.809 -16.945 1.00 51.16 79 HIS A CA 1
ATOM 633 C C . HIS A 1 79 ? 30.551 -22.419 -15.692 1.00 51.16 79 HIS A C 1
ATOM 635 O O . HIS A 1 79 ? 31.057 -23.289 -14.979 1.00 51.16 79 HIS A O 1
ATOM 641 N N . SER A 1 80 ? 30.687 -21.124 -15.389 1.00 55.22 80 SER A N 1
ATOM 642 C CA . SER A 1 80 ? 31.296 -20.707 -14.123 1.00 55.22 80 SER A CA 1
ATOM 643 C C . SER A 1 80 ? 30.391 -21.113 -12.957 1.00 55.22 80 SER A C 1
ATOM 645 O O . SER A 1 80 ? 29.334 -20.518 -12.756 1.00 55.22 80 SER A O 1
ATOM 647 N N . LYS A 1 81 ? 30.833 -22.084 -12.143 1.00 49.00 81 LYS A N 1
ATOM 648 C CA . LYS A 1 81 ? 30.132 -22.573 -10.934 1.00 49.00 81 LYS A CA 1
ATOM 649 C C . LYS A 1 81 ? 29.823 -21.485 -9.885 1.00 49.00 81 LYS A C 1
ATOM 651 O O . LYS A 1 81 ? 29.155 -21.776 -8.899 1.00 49.00 81 LYS A O 1
ATOM 656 N N . HIS A 1 82 ? 30.302 -20.255 -10.077 1.00 50.16 82 HIS A N 1
ATOM 657 C CA . HIS A 1 82 ? 30.164 -19.138 -9.139 1.00 50.16 82 HIS A CA 1
ATOM 658 C C . HIS A 1 82 ? 29.282 -17.985 -9.647 1.00 50.16 82 HIS A C 1
ATOM 660 O O . HIS A 1 82 ? 29.164 -16.976 -8.955 1.00 50.16 82 HIS A O 1
ATOM 666 N N . ARG A 1 83 ? 28.677 -18.080 -10.841 1.00 62.41 83 ARG A N 1
ATOM 667 C CA . ARG A 1 83 ? 27.875 -16.981 -11.402 1.00 62.41 83 ARG A CA 1
ATOM 668 C C . ARG A 1 83 ? 26.391 -17.165 -11.070 1.00 62.41 83 ARG A C 1
ATOM 670 O O . ARG A 1 83 ? 25.763 -18.100 -11.547 1.00 62.41 83 ARG A O 1
ATOM 677 N N . GLN A 1 84 ? 25.842 -16.260 -10.260 1.00 68.88 84 GLN A N 1
ATOM 678 C CA . GLN A 1 84 ? 24.398 -16.159 -10.034 1.00 68.88 84 GLN A CA 1
ATOM 679 C C . GLN A 1 84 ? 23.724 -15.524 -11.254 1.00 68.88 84 GLN A C 1
ATOM 681 O O . GLN A 1 84 ? 24.209 -14.514 -11.776 1.00 68.88 84 GLN A O 1
ATOM 686 N N . LEU A 1 85 ? 22.629 -16.135 -11.701 1.00 82.88 85 LEU A N 1
ATOM 687 C CA . LEU A 1 85 ? 21.836 -15.706 -12.850 1.00 82.88 85 LEU A CA 1
ATOM 688 C C . LEU A 1 85 ? 20.411 -15.370 -12.410 1.00 82.88 85 LEU A C 1
ATOM 690 O O . LEU A 1 85 ? 19.944 -15.843 -11.374 1.00 82.88 85 LEU A O 1
ATOM 694 N N . CYS A 1 86 ? 19.749 -14.549 -13.213 1.00 85.31 86 CYS A N 1
ATOM 695 C CA . CYS A 1 86 ? 18.378 -14.114 -13.002 1.00 85.31 86 CYS A CA 1
ATOM 696 C C . CYS A 1 86 ? 17.395 -15.273 -13.235 1.00 85.31 86 CYS A C 1
ATOM 698 O O . CYS A 1 86 ? 17.456 -15.937 -14.271 1.00 85.31 86 CYS A O 1
ATOM 700 N N . GLY A 1 87 ? 16.531 -15.546 -12.254 1.00 88.19 87 GLY A N 1
ATOM 701 C CA . GLY A 1 87 ? 15.470 -16.552 -12.367 1.00 88.19 87 GLY A CA 1
ATOM 702 C C . GLY A 1 87 ? 14.235 -16.003 -13.090 1.00 88.19 87 GLY A C 1
ATOM 703 O O . GLY A 1 87 ? 14.133 -14.799 -13.285 1.00 88.19 87 GLY A O 1
ATOM 704 N N . PRO A 1 88 ? 13.265 -16.845 -13.469 1.00 91.69 88 PRO A N 1
ATOM 705 C CA . PRO A 1 88 ? 12.108 -16.380 -14.234 1.00 91.69 88 PRO A CA 1
ATOM 706 C C . PRO A 1 88 ? 11.213 -15.391 -13.479 1.00 91.69 88 PRO A C 1
ATOM 708 O O . PRO A 1 88 ? 10.634 -14.516 -14.106 1.00 91.69 88 PRO A O 1
ATOM 711 N N . MET A 1 89 ? 11.106 -15.494 -12.149 1.00 91.50 89 MET A N 1
ATOM 712 C CA . MET A 1 89 ? 10.241 -14.618 -11.339 1.00 91.50 89 MET A CA 1
ATOM 713 C C . MET A 1 89 ? 10.968 -13.428 -10.701 1.00 91.50 89 MET A C 1
ATOM 715 O O . MET A 1 89 ? 10.452 -12.845 -9.753 1.00 91.50 89 MET A O 1
ATOM 719 N N . GLY A 1 90 ? 12.180 -13.080 -11.140 1.00 88.75 90 GLY A N 1
ATOM 720 C CA . GLY A 1 90 ? 13.007 -12.107 -10.419 1.00 88.75 90 GLY A CA 1
ATOM 721 C C . GLY A 1 90 ? 13.952 -12.760 -9.409 1.00 88.75 90 GLY A C 1
ATOM 722 O O . GLY A 1 90 ? 13.982 -13.985 -9.248 1.00 88.75 90 GLY A O 1
ATOM 723 N N . VAL A 1 91 ? 14.744 -11.937 -8.717 1.00 79.00 91 VAL A N 1
ATOM 724 C CA . VAL A 1 91 ? 15.655 -12.375 -7.647 1.00 79.00 91 VAL A CA 1
ATOM 725 C C . VAL A 1 91 ? 15.543 -11.414 -6.456 1.00 79.00 91 VAL A C 1
ATOM 727 O O . VAL A 1 91 ? 15.934 -10.256 -6.597 1.00 79.00 91 VAL A O 1
ATOM 730 N N . PRO A 1 92 ? 15.083 -11.887 -5.281 1.00 74.25 92 PRO A N 1
ATOM 731 C CA . PRO A 1 92 ? 14.984 -11.070 -4.073 1.00 74.25 92 PRO A CA 1
ATOM 732 C C . PRO A 1 92 ? 16.325 -10.483 -3.632 1.00 74.25 92 PRO A C 1
ATOM 734 O O . PRO A 1 92 ? 17.356 -11.159 -3.690 1.00 74.25 92 PRO A O 1
ATOM 737 N N . GLY A 1 93 ? 16.306 -9.263 -3.096 1.00 65.69 93 GLY A N 1
ATOM 738 C CA . GLY A 1 93 ? 17.461 -8.645 -2.436 1.00 65.69 93 GLY A CA 1
ATOM 739 C C . GLY A 1 93 ? 18.530 -8.103 -3.386 1.00 65.69 93 GLY A C 1
ATOM 740 O O . GLY A 1 93 ? 19.640 -7.794 -2.946 1.00 65.69 93 GLY A O 1
ATOM 741 N N . VAL A 1 94 ? 18.230 -7.994 -4.681 1.00 66.12 94 VAL A N 1
ATOM 742 C CA . VAL A 1 94 ? 19.155 -7.495 -5.706 1.00 66.12 94 VAL A CA 1
ATOM 743 C C . VAL A 1 94 ? 18.524 -6.309 -6.435 1.00 66.12 94 VAL A C 1
ATOM 745 O O . VAL A 1 94 ? 17.312 -6.240 -6.587 1.00 66.12 94 VAL A O 1
ATOM 748 N N . ARG A 1 95 ? 19.353 -5.363 -6.897 1.00 70.56 95 ARG A N 1
ATOM 749 C CA . ARG A 1 95 ? 18.926 -4.182 -7.668 1.00 70.56 95 ARG A CA 1
ATOM 750 C C . ARG A 1 95 ? 18.512 -4.571 -9.091 1.00 70.56 95 ARG A C 1
ATOM 752 O O . ARG A 1 95 ? 19.307 -4.446 -10.020 1.00 70.56 95 ARG A O 1
ATOM 759 N N . MET A 1 96 ? 17.307 -5.101 -9.232 1.00 79.44 96 MET A N 1
ATOM 760 C CA . MET A 1 96 ? 16.664 -5.404 -10.508 1.00 79.44 96 MET A CA 1
ATOM 761 C C . MET A 1 96 ? 15.166 -5.192 -10.384 1.00 79.44 96 MET A C 1
ATOM 763 O O . MET A 1 96 ? 14.609 -5.422 -9.313 1.00 79.44 96 MET A O 1
ATOM 767 N N . ASP A 1 97 ? 14.551 -4.804 -11.491 1.00 90.62 97 ASP A N 1
ATOM 768 C CA . ASP A 1 97 ? 13.115 -4.595 -11.633 1.00 90.62 97 ASP A CA 1
ATOM 769 C C . ASP A 1 97 ? 12.382 -5.888 -12.023 1.00 90.62 97 ASP A C 1
ATOM 771 O O . ASP A 1 97 ? 12.991 -6.949 -12.195 1.00 90.62 97 ASP A O 1
ATOM 775 N N . ALA A 1 98 ? 11.051 -5.845 -12.008 1.00 93.62 98 ALA A N 1
ATOM 776 C CA . ALA A 1 98 ? 10.218 -7.032 -12.116 1.00 93.62 98 ALA A CA 1
ATOM 777 C C . ALA A 1 98 ? 10.068 -7.489 -13.577 1.00 93.62 98 ALA A C 1
ATOM 779 O O . ALA A 1 98 ? 9.708 -6.679 -14.435 1.00 93.62 98 ALA A O 1
ATOM 780 N N . PRO A 1 99 ? 10.238 -8.790 -13.881 1.00 95.50 99 PRO A N 1
ATOM 781 C CA . PRO A 1 99 ? 9.819 -9.317 -15.174 1.00 95.50 99 PRO A CA 1
ATOM 782 C C . PRO A 1 99 ? 8.293 -9.293 -15.314 1.00 95.50 99 PRO A C 1
ATOM 784 O O . PRO A 1 99 ? 7.576 -9.479 -14.330 1.00 95.50 99 PRO A O 1
ATOM 787 N N . SER A 1 100 ? 7.797 -9.181 -16.552 1.00 95.69 100 SER A N 1
ATOM 788 C CA . SER A 1 100 ? 6.352 -9.204 -16.860 1.00 95.69 100 SER A CA 1
ATOM 789 C C . SER A 1 100 ? 5.632 -10.391 -16.218 1.00 95.69 100 SER A C 1
ATOM 791 O O . SER A 1 100 ? 4.611 -10.220 -15.555 1.00 95.69 100 SER A O 1
ATOM 793 N N . ILE A 1 101 ? 6.242 -11.579 -16.288 1.00 95.50 101 ILE A N 1
ATOM 794 C CA . ILE A 1 101 ? 5.672 -12.815 -15.742 1.00 95.50 101 ILE A CA 1
ATOM 795 C C . ILE A 1 101 ? 5.410 -12.753 -14.229 1.00 95.50 101 ILE A C 1
ATOM 797 O O . ILE A 1 101 ? 4.461 -13.368 -13.746 1.00 95.50 101 ILE A O 1
ATOM 801 N N . LEU A 1 102 ? 6.209 -11.996 -13.465 1.00 96.38 102 LEU A N 1
ATOM 802 C CA . LEU A 1 102 ? 5.972 -11.824 -12.031 1.00 96.38 102 LEU A CA 1
ATOM 803 C C . LEU A 1 102 ? 4.692 -11.015 -11.789 1.00 96.38 102 LEU A C 1
ATOM 805 O O . LEU A 1 102 ? 3.890 -11.381 -10.929 1.00 96.38 102 LEU A O 1
ATOM 809 N N . ILE A 1 103 ? 4.492 -9.935 -12.546 1.00 96.94 103 ILE A N 1
ATOM 810 C CA . ILE A 1 103 ? 3.309 -9.075 -12.429 1.00 96.94 103 ILE A CA 1
ATOM 811 C C . ILE A 1 103 ? 2.066 -9.842 -12.891 1.00 96.94 103 ILE A C 1
ATOM 813 O O . ILE A 1 103 ? 1.071 -9.871 -12.170 1.00 96.94 103 ILE A O 1
ATOM 817 N N . GLU A 1 104 ? 2.151 -10.545 -14.021 1.00 96.31 104 GLU A N 1
ATOM 818 C CA . GLU A 1 104 ? 1.082 -11.402 -14.551 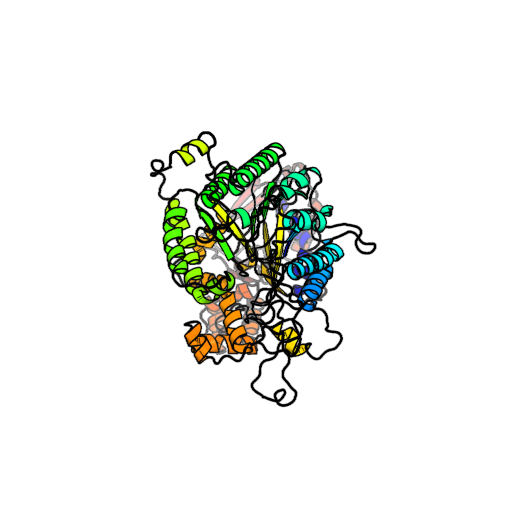1.00 96.31 104 GLU A CA 1
ATOM 819 C C . GLU A 1 104 ? 0.660 -12.470 -13.536 1.00 96.31 104 GLU A C 1
ATOM 821 O O . GLU A 1 104 ? -0.504 -12.535 -13.147 1.00 96.31 104 GLU A O 1
ATOM 826 N N . HIS A 1 105 ? 1.611 -13.251 -13.010 1.00 96.88 105 HIS A N 1
ATOM 827 C CA . HIS A 1 105 ? 1.301 -14.299 -12.037 1.00 96.88 105 HIS A CA 1
ATOM 828 C C . HIS A 1 105 ?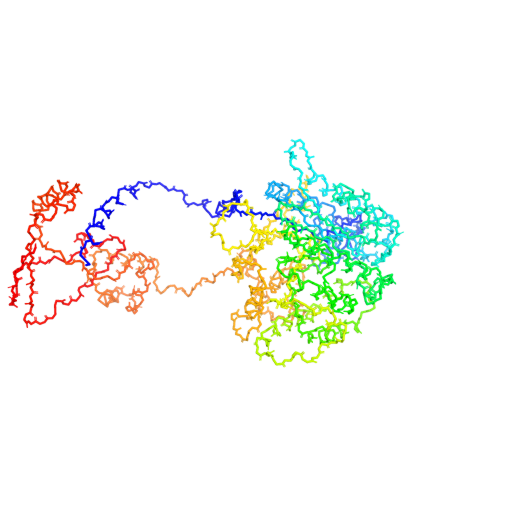 0.794 -13.736 -10.698 1.00 96.88 105 HIS A C 1
ATOM 830 O O . HIS A 1 105 ? 0.029 -14.407 -9.997 1.00 96.88 105 HIS A O 1
ATOM 836 N N . THR A 1 106 ? 1.202 -12.517 -10.329 1.00 97.50 106 THR A N 1
ATOM 837 C CA . THR A 1 106 ? 0.662 -11.810 -9.159 1.00 97.50 106 THR A CA 1
ATOM 838 C C . THR A 1 106 ? -0.810 -11.469 -9.373 1.00 97.50 106 THR A C 1
ATOM 840 O O . THR A 1 106 ? -1.647 -11.802 -8.533 1.00 97.50 106 THR A O 1
ATOM 843 N N . LEU A 1 107 ? -1.145 -10.867 -10.516 1.00 97.00 107 LEU A N 1
ATOM 844 C CA . LEU A 1 107 ? -2.522 -10.538 -10.881 1.00 97.00 107 LEU A CA 1
ATOM 845 C C . LEU A 1 107 ? -3.386 -11.802 -11.018 1.00 97.00 107 LEU A C 1
ATOM 847 O O . LEU A 1 107 ? -4.491 -11.843 -10.482 1.00 97.00 107 LEU A O 1
ATOM 851 N N . ASP A 1 108 ? -2.869 -12.882 -11.602 1.00 95.75 108 ASP A N 1
ATOM 852 C CA . ASP A 1 108 ? -3.578 -14.163 -11.705 1.00 95.75 108 ASP A CA 1
ATOM 853 C C . ASP A 1 108 ? -3.906 -14.784 -10.343 1.00 95.75 108 ASP A C 1
ATOM 855 O O . ASP A 1 108 ? -4.989 -15.349 -10.151 1.00 95.75 108 ASP A O 1
ATOM 859 N N . TRP A 1 109 ? -2.987 -14.692 -9.376 1.00 96.94 109 TRP A N 1
ATOM 860 C CA . TRP A 1 109 ? -3.257 -15.133 -8.007 1.00 96.94 109 TRP A CA 1
ATOM 861 C C . TRP A 1 109 ? -4.379 -14.304 -7.378 1.00 96.94 109 TRP A C 1
ATOM 863 O O . TRP A 1 109 ? -5.345 -14.866 -6.862 1.00 96.94 109 TRP A O 1
ATOM 873 N N . ILE A 1 110 ? -4.320 -12.975 -7.496 1.00 96.75 110 ILE A N 1
ATOM 874 C CA . ILE A 1 110 ? -5.378 -12.091 -6.990 1.00 96.75 110 ILE A CA 1
ATOM 875 C C . ILE A 1 110 ? -6.714 -12.401 -7.695 1.00 96.75 110 ILE A C 1
ATOM 877 O O . ILE A 1 110 ? -7.761 -12.410 -7.043 1.00 96.75 110 ILE A O 1
ATOM 881 N N . LYS A 1 111 ? -6.697 -12.699 -9.006 1.00 94.12 111 LYS A N 1
ATOM 882 C CA . LYS A 1 111 ? -7.895 -12.988 -9.812 1.00 94.12 111 LYS A CA 1
ATOM 883 C C . LYS A 1 111 ? -8.604 -14.219 -9.273 1.00 94.12 111 LYS A C 1
ATOM 885 O O . LYS A 1 111 ? -9.815 -14.194 -9.083 1.00 94.12 111 LYS A O 1
ATOM 890 N N . ARG A 1 112 ? -7.826 -15.262 -8.990 1.00 93.06 112 ARG A N 1
ATOM 891 C CA . ARG A 1 112 ? -8.311 -16.550 -8.499 1.00 93.06 112 ARG A CA 1
ATOM 892 C C . ARG A 1 112 ? -8.788 -16.501 -7.048 1.00 93.06 112 ARG A C 1
ATOM 894 O O . ARG A 1 112 ? -9.806 -17.106 -6.735 1.00 93.06 112 ARG A O 1
ATOM 901 N N . GLU A 1 113 ? -8.061 -15.817 -6.168 1.00 93.94 113 GLU A N 1
ATOM 902 C CA . GLU A 1 113 ? -8.290 -15.926 -4.720 1.00 93.94 113 GLU A CA 1
ATOM 903 C C . GLU A 1 113 ? -9.167 -14.799 -4.142 1.00 93.94 113 GLU A C 1
ATOM 905 O O . GLU A 1 113 ? -9.872 -15.009 -3.143 1.00 93.94 113 GLU A O 1
ATOM 910 N N . TRP A 1 114 ? -9.125 -13.603 -4.747 1.00 94.44 114 TRP A N 1
ATOM 911 C CA . TRP A 1 114 ? -9.607 -12.373 -4.107 1.00 94.44 114 TRP A CA 1
ATOM 912 C C . TRP A 1 114 ? -10.523 -11.492 -4.943 1.00 94.44 114 TRP A C 1
ATOM 914 O O . TRP A 1 114 ? -11.389 -10.859 -4.350 1.00 94.44 114 TRP A O 1
ATOM 924 N N . ARG A 1 115 ? -10.386 -11.435 -6.274 1.00 93.50 115 ARG A N 1
ATOM 925 C CA . ARG A 1 115 ? -11.085 -10.449 -7.127 1.00 93.50 115 ARG A CA 1
ATOM 926 C C . ARG A 1 115 ? -12.563 -10.269 -6.780 1.00 93.50 115 ARG A C 1
ATOM 928 O O . ARG A 1 115 ? -13.010 -9.145 -6.571 1.00 93.50 115 ARG A O 1
ATOM 935 N N . ASP A 1 116 ? -13.310 -11.364 -6.678 1.00 89.69 116 ASP A N 1
ATOM 936 C CA . ASP A 1 116 ? -14.760 -11.301 -6.471 1.00 89.69 116 ASP A CA 1
ATOM 937 C C . ASP A 1 116 ? -15.165 -10.968 -5.020 1.00 89.69 116 ASP A C 1
ATOM 939 O O . ASP A 1 116 ? -16.325 -10.632 -4.770 1.00 89.69 116 ASP A O 1
ATOM 943 N N . LYS A 1 117 ? -14.205 -10.957 -4.086 1.00 91.50 117 LYS A N 1
ATOM 944 C CA . LYS A 1 117 ? -14.354 -10.514 -2.689 1.00 91.50 117 LYS A CA 1
ATOM 945 C C . LYS A 1 117 ? -14.036 -9.029 -2.487 1.00 91.50 117 LYS A C 1
ATOM 947 O O . LYS A 1 117 ? -14.344 -8.491 -1.433 1.00 91.50 117 LYS A O 1
ATOM 952 N N . LEU A 1 118 ? -13.395 -8.377 -3.460 1.00 94.62 118 LEU A N 1
ATOM 953 C CA . LEU A 1 118 ? -12.962 -6.984 -3.339 1.00 94.62 118 LEU A CA 1
ATOM 954 C C . LEU A 1 118 ? -14.089 -6.014 -3.691 1.00 94.62 118 LEU A C 1
ATOM 956 O O . LEU A 1 118 ? -14.777 -6.190 -4.700 1.00 94.62 118 LEU A O 1
ATOM 960 N N . ASP A 1 119 ? -14.213 -4.943 -2.919 1.00 94.88 119 ASP A N 1
ATOM 961 C CA . ASP A 1 119 ? -15.084 -3.810 -3.227 1.00 94.88 119 ASP A CA 1
ATOM 962 C C . ASP A 1 119 ? -14.403 -2.836 -4.183 1.00 94.88 119 ASP A C 1
ATOM 964 O O . ASP A 1 119 ? -15.044 -2.333 -5.098 1.00 94.88 119 ASP A O 1
ATOM 968 N N . PHE A 1 120 ? -13.102 -2.594 -3.994 1.00 97.75 120 PHE A N 1
ATOM 969 C CA . PHE A 1 120 ? -12.280 -1.723 -4.833 1.00 97.75 120 PHE A CA 1
ATOM 970 C C . PHE A 1 120 ? -10.783 -2.048 -4.691 1.00 97.75 120 PHE A C 1
ATOM 972 O O . PHE A 1 120 ? -10.368 -2.860 -3.859 1.00 97.75 120 PHE A O 1
ATOM 979 N N . VAL A 1 121 ? -9.966 -1.396 -5.517 1.00 98.62 121 VAL A N 1
ATOM 980 C CA . VAL A 1 121 ? -8.503 -1.495 -5.524 1.00 98.62 121 VAL A CA 1
ATOM 981 C C . VAL A 1 121 ? -7.900 -0.100 -5.439 1.00 98.62 121 VAL A C 1
ATOM 983 O O . VAL A 1 121 ? -8.319 0.809 -6.156 1.00 98.62 121 VAL A O 1
ATOM 986 N N . ILE A 1 122 ? -6.882 0.063 -4.600 1.00 98.81 122 ILE A N 1
ATOM 987 C CA . ILE A 1 122 ? -5.987 1.219 -4.631 1.00 98.81 122 ILE A CA 1
ATOM 988 C C . ILE A 1 122 ? -4.647 0.790 -5.232 1.00 98.81 122 ILE A C 1
ATOM 990 O O . ILE A 1 122 ? -4.080 -0.239 -4.860 1.00 98.81 122 ILE A O 1
ATOM 994 N N . TRP A 1 123 ? -4.161 1.566 -6.196 1.00 98.62 123 TRP A N 1
ATOM 995 C CA . TRP A 1 123 ? -2.938 1.265 -6.934 1.00 98.62 123 TRP A CA 1
ATOM 996 C C . TRP A 1 123 ? -1.997 2.460 -6.865 1.00 98.62 123 TRP A C 1
ATOM 998 O O . TRP A 1 123 ? -2.191 3.465 -7.545 1.00 98.62 123 TRP A O 1
ATOM 1008 N N . THR A 1 124 ? -0.992 2.377 -6.000 1.00 98.25 124 THR A N 1
ATOM 1009 C CA . THR A 1 124 ? -0.194 3.546 -5.612 1.00 98.25 124 THR A CA 1
ATOM 1010 C C . THR A 1 124 ? 1.031 3.796 -6.499 1.00 98.25 124 THR A C 1
ATOM 1012 O O . THR A 1 124 ? 1.991 4.368 -6.011 1.00 98.25 124 THR A O 1
ATOM 1015 N N . GLY A 1 125 ? 0.985 3.450 -7.792 1.00 96.44 125 GLY A N 1
ATOM 1016 C CA . GLY A 1 125 ? 1.955 3.897 -8.812 1.00 96.44 125 GLY A CA 1
ATOM 1017 C C . GLY A 1 125 ? 3.291 3.142 -8.868 1.00 96.44 125 GLY A C 1
ATOM 1018 O O . GLY A 1 125 ? 3.423 2.069 -8.277 1.00 96.44 125 GLY A O 1
ATOM 1019 N N . ASP A 1 126 ? 4.256 3.728 -9.589 1.00 96.94 126 ASP A N 1
ATOM 1020 C CA . ASP A 1 126 ? 5.622 3.233 -9.856 1.00 96.94 126 ASP A CA 1
ATOM 1021 C C . ASP A 1 126 ? 5.682 1.982 -10.750 1.00 96.94 126 ASP A C 1
ATOM 1023 O O . ASP A 1 126 ? 6.200 0.912 -10.422 1.00 96.94 126 ASP A O 1
ATOM 1027 N N . ASN A 1 127 ? 5.135 2.150 -11.950 1.00 97.44 127 ASN A N 1
ATOM 1028 C CA . ASN A 1 127 ? 5.003 1.123 -12.968 1.00 97.44 127 ASN A CA 1
ATOM 1029 C C . ASN A 1 127 ? 6.267 0.883 -13.763 1.00 97.44 127 ASN A C 1
ATOM 1031 O O . ASN A 1 127 ? 6.575 -0.261 -14.078 1.00 97.44 127 ASN A O 1
ATOM 1035 N N . ALA A 1 128 ? 6.974 1.943 -14.139 1.00 96.00 128 ALA A N 1
ATOM 1036 C CA . ALA A 1 128 ? 8.175 1.791 -14.939 1.00 96.00 128 ALA A CA 1
ATOM 1037 C C . ALA A 1 128 ? 9.369 1.378 -14.068 1.00 96.00 128 ALA A C 1
ATOM 1039 O O . ALA A 1 128 ? 9.510 1.810 -12.919 1.00 96.00 128 ALA A O 1
ATOM 1040 N N . ARG A 1 129 ? 10.258 0.565 -14.647 1.00 93.25 129 ARG A N 1
ATOM 1041 C CA . ARG A 1 129 ? 11.560 0.216 -14.067 1.00 93.25 129 ARG A CA 1
ATOM 1042 C C . ARG A 1 129 ? 12.399 1.436 -13.675 1.00 93.25 129 ARG A C 1
ATOM 1044 O O . ARG A 1 129 ? 12.139 2.568 -14.096 1.00 93.25 129 ARG A O 1
ATOM 1051 N N . HIS A 1 130 ? 13.466 1.175 -12.939 1.00 89.50 130 HIS A N 1
ATOM 1052 C CA . HIS A 1 130 ? 14.563 2.086 -12.659 1.00 89.50 130 HIS A CA 1
ATOM 1053 C C . HIS A 1 130 ? 15.654 2.023 -13.744 1.00 89.50 130 HIS A C 1
ATOM 1055 O O . HIS A 1 130 ? 15.632 1.205 -14.668 1.00 89.50 130 HIS A O 1
ATOM 1061 N N . ASP A 1 131 ? 16.657 2.892 -13.610 1.00 84.69 131 ASP A N 1
ATOM 1062 C CA . ASP A 1 131 ? 17.864 2.921 -14.441 1.00 84.69 131 ASP A CA 1
ATOM 1063 C C . ASP A 1 131 ? 19.028 2.160 -13.776 1.00 84.69 131 ASP A C 1
ATOM 1065 O O . ASP A 1 131 ? 20.119 2.694 -13.585 1.00 84.69 131 ASP A O 1
ATOM 1069 N N . TRP A 1 132 ? 18.814 0.887 -13.408 1.00 76.25 132 TRP A N 1
ATOM 1070 C CA . TRP A 1 132 ? 19.868 0.046 -12.805 1.00 76.25 132 TRP A CA 1
ATOM 1071 C C . TRP A 1 132 ? 21.036 -0.270 -13.744 1.00 76.25 132 TRP A C 1
ATOM 1073 O O . TRP A 1 132 ? 22.134 -0.597 -13.286 1.00 76.25 132 TRP A O 1
ATOM 1083 N N . ASP A 1 133 ? 20.810 -0.155 -15.050 1.00 78.25 133 ASP A N 1
ATOM 1084 C CA . ASP A 1 133 ? 21.808 -0.356 -16.090 1.00 78.25 133 ASP A CA 1
ATOM 1085 C C . ASP A 1 133 ? 21.958 0.901 -16.949 1.00 78.25 133 ASP A C 1
ATOM 1087 O O . ASP A 1 133 ? 21.098 1.235 -17.765 1.00 78.25 133 ASP A O 1
ATOM 1091 N N . ASN A 1 134 ? 23.115 1.552 -16.829 1.00 78.69 134 ASN A N 1
ATOM 1092 C CA . ASN A 1 134 ? 23.448 2.762 -17.581 1.00 78.69 134 ASN A CA 1
ATOM 1093 C C . ASN A 1 134 ? 23.450 2.558 -19.108 1.00 78.69 134 ASN A C 1
ATOM 1095 O O . ASN A 1 134 ? 23.433 3.540 -19.848 1.00 78.69 134 ASN A O 1
ATOM 1099 N N . LYS A 1 135 ? 23.505 1.311 -19.604 1.00 85.06 135 LYS A N 1
ATOM 1100 C CA . LYS A 1 135 ? 23.423 1.018 -21.046 1.00 85.06 135 LYS A CA 1
ATOM 1101 C C . LYS A 1 135 ? 22.007 1.147 -21.600 1.00 85.06 135 LYS A C 1
ATOM 1103 O O . LYS A 1 135 ? 21.849 1.380 -22.795 1.00 85.06 135 LYS A O 1
ATOM 1108 N N . HIS A 1 136 ? 21.002 1.010 -20.741 1.00 83.88 136 HIS A N 1
ATOM 1109 C CA . HIS A 1 136 ? 19.591 1.033 -21.100 1.00 83.88 136 HIS A CA 1
ATOM 1110 C C . HIS A 1 136 ? 18.884 2.135 -20.310 1.00 83.88 136 HIS A C 1
ATOM 1112 O O . HIS A 1 136 ? 17.994 1.864 -19.506 1.00 83.88 136 HIS A O 1
ATOM 1118 N N . SER A 1 137 ? 19.276 3.391 -20.532 1.00 87.75 137 SER A N 1
ATOM 1119 C CA . SER A 1 137 ? 18.610 4.518 -19.880 1.00 87.75 137 SER A CA 1
ATOM 1120 C C . SER A 1 137 ? 17.153 4.661 -20.332 1.00 87.75 137 SER A C 1
ATOM 1122 O O . SER A 1 137 ? 16.813 4.462 -21.506 1.00 87.75 137 SER A O 1
ATOM 1124 N N . ARG A 1 138 ? 16.273 5.013 -19.394 1.00 90.56 138 ARG A N 1
ATOM 1125 C CA . ARG A 1 138 ? 14.846 5.209 -19.644 1.00 90.56 138 ARG A CA 1
ATOM 1126 C C . ARG A 1 138 ? 14.621 6.392 -20.569 1.00 90.56 138 ARG A C 1
ATOM 1128 O O . ARG A 1 138 ? 15.105 7.505 -20.360 1.00 90.56 138 ARG A O 1
ATOM 1135 N N . LYS A 1 139 ? 13.834 6.136 -21.606 1.00 92.69 139 LYS A N 1
ATOM 1136 C CA . LYS A 1 139 ? 13.299 7.153 -22.510 1.00 92.69 139 LYS A CA 1
ATOM 1137 C C . LYS A 1 139 ? 11.846 7.396 -22.145 1.00 92.69 139 LYS A C 1
ATOM 1139 O O . LYS A 1 139 ? 11.152 6.455 -21.774 1.00 92.69 139 LYS A O 1
ATOM 1144 N N . GLU A 1 140 ? 11.380 8.624 -22.309 1.00 93.25 140 GLU A N 1
ATOM 1145 C CA . GLU A 1 140 ? 10.000 9.003 -21.996 1.00 93.25 140 GLU A CA 1
ATOM 1146 C C . GLU A 1 140 ? 8.978 8.108 -22.701 1.00 93.25 140 GLU A C 1
ATOM 1148 O O . GLU A 1 140 ? 8.138 7.499 -22.049 1.00 93.25 140 GLU A O 1
ATOM 1153 N N . THR A 1 141 ? 9.140 7.888 -24.007 1.00 93.69 141 THR A N 1
ATOM 1154 C CA . THR A 1 141 ? 8.267 6.990 -24.780 1.00 93.69 141 THR A CA 1
ATOM 1155 C C . THR A 1 141 ? 8.202 5.575 -24.208 1.00 93.69 141 THR A C 1
ATOM 1157 O O . THR A 1 141 ? 7.148 4.946 -24.246 1.00 93.69 141 THR A O 1
ATOM 1160 N N . LYS A 1 142 ? 9.309 5.072 -23.653 1.00 94.69 142 LYS A N 1
ATOM 1161 C CA . LYS A 1 142 ? 9.373 3.752 -23.023 1.00 94.69 142 LYS A CA 1
ATOM 1162 C C . LYS A 1 142 ? 8.698 3.735 -21.656 1.00 94.69 142 LYS A C 1
ATOM 1164 O O . LYS A 1 142 ? 7.950 2.808 -21.377 1.00 94.69 142 LYS A O 1
ATOM 1169 N N . VAL A 1 143 ? 8.882 4.777 -20.848 1.00 96.06 143 VAL A N 1
ATOM 1170 C CA . VAL A 1 143 ? 8.188 4.928 -19.558 1.00 96.06 143 VAL A CA 1
ATOM 1171 C C . VAL A 1 143 ? 6.670 5.002 -19.751 1.00 96.06 143 VAL A C 1
ATOM 1173 O O . VAL A 1 143 ? 5.931 4.318 -19.042 1.00 96.06 143 VAL A O 1
ATOM 1176 N N . LEU A 1 144 ? 6.192 5.744 -20.756 1.00 96.19 144 LEU A N 1
ATOM 1177 C CA . LEU A 1 144 ? 4.766 5.797 -21.095 1.00 96.19 144 LEU A CA 1
ATOM 1178 C C . LEU A 1 144 ? 4.246 4.442 -21.615 1.00 96.19 144 LEU A C 1
ATOM 1180 O O . LEU A 1 144 ? 3.156 4.018 -21.238 1.00 96.19 144 LEU A O 1
ATOM 1184 N N . GLN A 1 145 ? 5.034 3.713 -22.418 1.00 97.06 145 GLN A N 1
ATOM 1185 C CA . GLN A 1 145 ? 4.687 2.350 -22.857 1.00 97.06 145 GLN A CA 1
ATOM 1186 C C . GLN A 1 145 ? 4.557 1.369 -21.684 1.00 97.06 145 GLN A C 1
ATOM 1188 O O . GLN A 1 145 ? 3.605 0.592 -21.650 1.00 97.06 145 GLN A O 1
ATOM 1193 N N . LEU A 1 146 ? 5.474 1.414 -20.714 1.00 97.50 146 LEU A N 1
ATOM 1194 C CA . LEU A 1 146 ? 5.410 0.576 -19.513 1.00 97.50 146 LEU A CA 1
ATOM 1195 C C . LEU A 1 146 ? 4.165 0.896 -18.676 1.00 97.50 146 LEU A C 1
ATOM 1197 O O . LEU A 1 146 ? 3.450 -0.017 -18.268 1.00 97.50 146 LEU A O 1
ATOM 1201 N N . ASN A 1 147 ? 3.844 2.181 -18.497 1.00 98.31 147 ASN A N 1
ATOM 1202 C CA . ASN A 1 147 ? 2.616 2.609 -17.821 1.00 98.31 147 ASN A CA 1
ATOM 1203 C C . ASN A 1 147 ? 1.350 2.106 -18.521 1.00 98.31 147 ASN A C 1
ATOM 1205 O O . ASN A 1 147 ? 0.420 1.635 -17.860 1.00 98.31 147 ASN A O 1
ATOM 1209 N N . HIS A 1 148 ? 1.320 2.171 -19.854 1.00 98.06 148 HIS A N 1
ATOM 1210 C CA . HIS A 1 148 ? 0.224 1.616 -20.637 1.00 98.06 148 HIS A CA 1
ATOM 1211 C C . HIS A 1 148 ? 0.100 0.103 -20.430 1.00 98.06 148 HIS A C 1
ATOM 1213 O O . HIS A 1 148 ? -0.993 -0.383 -20.155 1.00 98.06 148 HIS A O 1
ATOM 1219 N N . HIS A 1 149 ? 1.210 -0.634 -20.513 1.00 97.94 149 HIS A N 1
ATOM 1220 C CA . HIS A 1 149 ? 1.215 -2.091 -20.385 1.00 97.94 149 HIS A CA 1
ATOM 1221 C C . HIS A 1 149 ? 0.715 -2.547 -19.006 1.00 97.94 149 HIS A C 1
ATOM 1223 O O . HIS A 1 149 ? -0.181 -3.383 -18.920 1.00 97.94 149 HIS A O 1
ATOM 1229 N N . VAL A 1 150 ? 1.215 -1.953 -17.918 1.00 98.06 150 VAL A N 1
ATOM 1230 C CA . VAL A 1 150 ? 0.729 -2.295 -16.570 1.00 98.06 150 VAL A CA 1
ATOM 1231 C C . VAL A 1 150 ? -0.742 -1.898 -16.400 1.00 98.06 150 VAL A C 1
ATOM 1233 O O . VAL A 1 150 ? -1.522 -2.674 -15.849 1.00 98.06 150 VAL A O 1
ATOM 1236 N N . THR A 1 151 ? -1.165 -0.744 -16.930 1.00 97.75 151 THR A N 1
ATOM 1237 C CA . THR A 1 151 ? -2.584 -0.344 -16.890 1.00 97.75 151 THR A CA 1
ATOM 1238 C C . THR A 1 151 ? -3.478 -1.333 -17.635 1.00 97.75 151 THR A C 1
ATOM 1240 O O . THR A 1 151 ? -4.562 -1.647 -17.151 1.00 97.75 151 THR A O 1
ATOM 1243 N N . GLU A 1 152 ? -3.044 -1.844 -18.785 1.00 96.81 152 GLU A N 1
ATOM 1244 C CA . GLU A 1 152 ? -3.783 -2.847 -19.552 1.00 96.81 152 GLU A CA 1
ATOM 1245 C C . GLU A 1 152 ? -3.944 -4.148 -18.756 1.00 96.81 152 GLU A C 1
ATOM 1247 O O . GLU A 1 152 ? -5.063 -4.650 -18.640 1.00 96.81 152 GLU A O 1
ATOM 1252 N N . MET A 1 153 ? -2.873 -4.644 -18.125 1.00 96.31 153 MET A N 1
ATOM 1253 C CA . MET A 1 153 ? -2.943 -5.821 -17.250 1.00 96.31 153 MET A CA 1
ATOM 1254 C C . MET A 1 153 ? -3.946 -5.621 -16.099 1.00 96.31 153 MET A C 1
ATOM 1256 O O . MET A 1 153 ? -4.810 -6.468 -15.863 1.00 96.31 153 MET A O 1
ATOM 1260 N N . VAL A 1 154 ? -3.882 -4.473 -15.414 1.00 95.81 154 VAL A N 1
ATOM 1261 C CA . VAL A 1 154 ? -4.794 -4.120 -14.309 1.00 95.81 154 VAL A CA 1
ATOM 1262 C C . VAL A 1 154 ? -6.238 -3.965 -14.809 1.00 95.81 154 VAL A C 1
ATOM 1264 O O . VAL A 1 154 ? -7.175 -4.457 -14.179 1.00 95.81 154 VAL A O 1
ATOM 1267 N N . SER A 1 155 ? -6.441 -3.329 -15.964 1.00 93.56 155 SER A N 1
ATOM 1268 C CA . SER A 1 155 ? -7.759 -3.147 -16.580 1.00 93.56 155 SER A CA 1
ATOM 1269 C C . SER A 1 155 ? -8.389 -4.481 -16.969 1.00 93.56 155 SER A C 1
ATOM 1271 O O . SER A 1 155 ? -9.543 -4.731 -16.628 1.00 93.56 155 SER A O 1
ATOM 1273 N N . ASN A 1 156 ? -7.636 -5.364 -17.625 1.00 92.25 156 ASN A N 1
ATOM 1274 C CA . ASN A 1 156 ? -8.106 -6.696 -18.010 1.00 92.25 156 ASN A CA 1
ATOM 1275 C C . ASN A 1 156 ? -8.525 -7.529 -16.797 1.00 92.25 156 ASN A C 1
A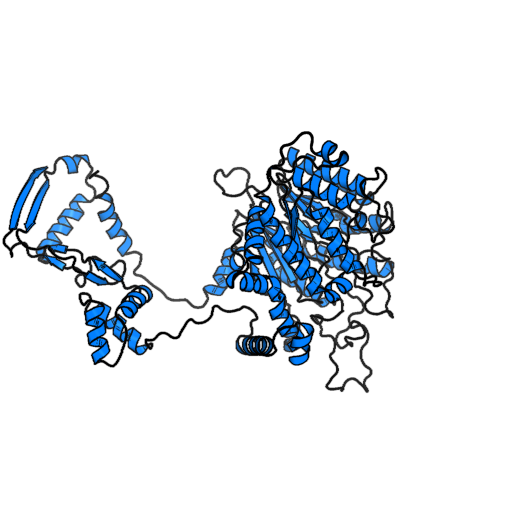TOM 1277 O O . ASN A 1 156 ? -9.445 -8.344 -16.877 1.00 92.25 156 ASN A O 1
ATOM 1281 N N . MET A 1 157 ? -7.869 -7.303 -15.663 1.00 92.06 157 MET A N 1
ATOM 1282 C CA . MET A 1 157 ? -8.190 -7.983 -14.427 1.00 92.06 157 MET A CA 1
ATOM 1283 C C . MET A 1 157 ? -9.466 -7.453 -13.759 1.00 92.06 157 MET A C 1
ATOM 1285 O O . MET A 1 157 ? -10.305 -8.250 -13.335 1.00 92.06 157 MET A O 1
ATOM 1289 N N . PHE A 1 158 ? -9.614 -6.134 -13.624 1.00 93.88 158 PHE A N 1
ATOM 1290 C CA . PHE A 1 158 ? -10.650 -5.541 -12.770 1.00 93.88 158 PHE A CA 1
ATOM 1291 C C . PHE A 1 158 ? -11.880 -5.021 -13.520 1.00 93.88 158 PHE A C 1
ATOM 1293 O O . PHE A 1 158 ? -12.933 -4.861 -12.901 1.00 93.88 158 PHE A O 1
ATOM 1300 N N . CYS A 1 159 ? -11.818 -4.824 -14.838 1.00 89.50 159 CYS A N 1
ATOM 1301 C CA . CYS A 1 159 ? -13.011 -4.512 -15.623 1.00 89.50 159 CYS A CA 1
ATOM 1302 C C . CYS A 1 159 ? -13.974 -5.706 -15.725 1.00 89.50 159 CYS A C 1
ATOM 1304 O O . CYS A 1 159 ? -13.624 -6.862 -15.466 1.00 89.50 159 CYS A O 1
ATOM 1306 N N . SER A 1 160 ? -15.227 -5.405 -16.073 1.00 85.50 160 SER A N 1
ATOM 1307 C CA . SER A 1 160 ? -16.249 -6.424 -16.305 1.00 85.50 160 SER A CA 1
ATOM 1308 C C . SER A 1 160 ? -15.884 -7.290 -17.508 1.00 85.50 160 SER A C 1
ATOM 1310 O O . SER A 1 160 ? -15.551 -6.768 -18.573 1.00 85.50 160 SER A O 1
ATOM 1312 N N . SER A 1 161 ? -16.028 -8.601 -17.369 1.00 85.75 161 SER A N 1
ATOM 1313 C CA . SER A 1 161 ? -15.907 -9.564 -18.462 1.00 85.75 161 SER A CA 1
ATOM 1314 C C . SER A 1 161 ? -17.079 -10.555 -18.443 1.00 85.75 161 SER A C 1
ATOM 1316 O O . SER A 1 161 ? -17.841 -10.575 -17.474 1.00 85.75 161 SER A O 1
ATOM 1318 N N . PRO A 1 162 ? -17.257 -11.394 -19.482 1.00 86.75 162 PRO A N 1
ATOM 1319 C CA . PRO A 1 162 ? -18.274 -12.446 -19.459 1.00 86.75 162 PRO A CA 1
ATOM 1320 C C . PRO A 1 162 ? -18.123 -13.413 -18.274 1.00 86.75 162 PRO A C 1
ATOM 1322 O O . PRO A 1 162 ? -19.123 -13.869 -17.730 1.00 86.75 162 PRO A O 1
ATOM 1325 N N . GLU A 1 163 ? -16.883 -13.698 -17.860 1.00 84.06 163 GLU A N 1
ATOM 1326 C CA . GLU A 1 163 ? -16.583 -14.532 -16.686 1.00 84.06 163 GLU A CA 1
ATOM 1327 C C . GLU A 1 163 ? -16.835 -13.785 -15.372 1.00 84.06 163 GLU A C 1
ATOM 1329 O O . GLU A 1 163 ? -17.279 -14.377 -14.392 1.00 84.06 163 GLU A O 1
ATOM 1334 N N . HIS A 1 164 ? -16.578 -12.476 -15.360 1.00 83.88 164 HIS A N 1
ATOM 1335 C CA . HIS A 1 164 ? -16.696 -11.632 -14.181 1.00 83.88 164 HIS A CA 1
ATOM 1336 C C . HIS A 1 164 ? -17.515 -10.365 -14.480 1.00 83.88 164 HIS A C 1
ATOM 1338 O O . HIS A 1 164 ? -16.943 -9.299 -14.734 1.00 83.88 164 HIS A O 1
ATOM 1344 N N . PRO A 1 165 ? -18.858 -10.427 -14.429 1.00 83.62 165 PRO A N 1
ATOM 1345 C CA . PRO A 1 165 ? -19.719 -9.329 -14.878 1.00 83.62 165 PRO A CA 1
ATOM 1346 C C . PRO A 1 165 ? -19.611 -8.069 -14.006 1.00 83.62 165 PRO A C 1
ATOM 1348 O O . PRO A 1 165 ? -19.906 -6.967 -14.467 1.00 83.62 165 PRO A O 1
ATOM 1351 N N . ARG A 1 166 ? -19.165 -8.206 -12.750 1.00 87.31 166 ARG A N 1
ATOM 1352 C CA . ARG A 1 166 ? -18.912 -7.080 -11.846 1.00 87.31 166 ARG A CA 1
ATOM 1353 C C . ARG A 1 166 ? -17.534 -6.476 -12.123 1.00 87.31 166 ARG A C 1
ATOM 1355 O O . ARG A 1 166 ? -16.511 -7.140 -11.926 1.00 87.31 166 ARG A O 1
ATOM 1362 N N . ALA A 1 167 ? -17.520 -5.212 -12.539 1.00 89.62 167 ALA A N 1
ATOM 1363 C CA . ALA A 1 167 ? -16.309 -4.398 -12.568 1.00 89.62 167 ALA A CA 1
ATOM 1364 C C . ALA A 1 167 ? -15.929 -3.964 -11.142 1.00 89.62 167 ALA A C 1
ATOM 1366 O O . ALA A 1 167 ? -16.799 -3.590 -10.353 1.00 89.62 167 ALA A O 1
ATOM 1367 N N . ILE A 1 168 ? -14.637 -4.007 -10.827 1.00 93.75 168 ILE A N 1
ATOM 1368 C CA . ILE A 1 168 ? -14.068 -3.538 -9.564 1.00 93.75 168 ILE A CA 1
ATOM 1369 C C . ILE A 1 168 ? -13.473 -2.143 -9.806 1.00 93.75 168 ILE A C 1
ATOM 1371 O O . ILE A 1 168 ? -12.621 -2.005 -10.687 1.00 93.75 168 ILE A O 1
ATOM 1375 N N . PRO A 1 169 ? -13.888 -1.100 -9.068 1.00 94.38 169 PRO A N 1
ATOM 1376 C CA . PRO A 1 169 ? -13.260 0.213 -9.141 1.00 94.38 169 PRO A CA 1
ATOM 1377 C C . PRO A 1 169 ? -11.767 0.141 -8.803 1.00 94.38 169 PRO A C 1
ATOM 1379 O O . PRO A 1 169 ? -11.384 -0.444 -7.789 1.00 94.38 169 PRO A O 1
ATOM 1382 N N . VAL A 1 170 ? -10.935 0.781 -9.623 1.00 97.81 170 VAL A N 1
ATOM 1383 C CA . VAL A 1 170 ? -9.493 0.934 -9.390 1.00 97.81 170 VAL A CA 1
ATOM 1384 C C . VAL A 1 170 ? -9.190 2.418 -9.234 1.00 97.81 170 VAL A C 1
ATOM 1386 O O . VAL A 1 170 ? -9.632 3.225 -10.048 1.00 97.81 170 VAL A O 1
ATOM 1389 N N . VAL A 1 171 ? -8.440 2.788 -8.198 1.00 98.62 171 VAL A N 1
ATOM 1390 C CA . VAL A 1 171 ? -8.025 4.175 -7.956 1.00 98.62 171 VAL A CA 1
ATOM 1391 C C . VAL A 1 171 ? -6.496 4.272 -8.045 1.00 98.62 171 VAL A C 1
ATOM 1393 O O . VAL A 1 171 ? -5.814 3.919 -7.079 1.00 98.62 171 VAL A O 1
ATOM 1396 N N . PRO A 1 172 ? -5.945 4.693 -9.203 1.00 98.50 172 PRO A N 1
ATOM 1397 C CA . PRO A 1 172 ? -4.503 4.845 -9.396 1.00 98.50 172 PRO A CA 1
ATOM 1398 C C . PRO A 1 172 ? -3.920 6.142 -8.811 1.00 98.50 172 PRO A C 1
ATOM 1400 O O . PRO A 1 172 ? -4.630 7.137 -8.625 1.00 98.50 172 PRO A O 1
ATOM 1403 N N . VAL A 1 173 ? -2.600 6.142 -8.602 1.00 98.12 173 VAL A N 1
ATOM 1404 C CA . VAL A 1 173 ? -1.753 7.308 -8.293 1.00 98.12 173 VAL A CA 1
ATOM 1405 C C . VAL A 1 173 ? -0.545 7.325 -9.235 1.00 98.12 173 VAL A C 1
ATOM 1407 O O . VAL A 1 173 ? -0.031 6.268 -9.586 1.00 98.12 173 VAL A O 1
ATOM 1410 N N . ILE A 1 174 ? -0.071 8.516 -9.618 1.00 97.56 174 ILE A N 1
ATOM 1411 C CA . ILE A 1 174 ? 1.190 8.693 -10.359 1.00 97.56 174 ILE A CA 1
ATOM 1412 C C . ILE A 1 174 ? 2.376 8.590 -9.388 1.00 97.56 174 ILE A C 1
ATOM 1414 O O . ILE A 1 174 ? 2.458 9.359 -8.426 1.00 97.56 174 ILE A O 1
ATOM 1418 N N . GLY A 1 175 ? 3.299 7.669 -9.658 1.00 96.56 175 GLY A N 1
ATOM 1419 C CA . GLY A 1 175 ? 4.562 7.520 -8.942 1.00 96.56 175 GLY A CA 1
ATOM 1420 C C . GLY A 1 175 ? 5.717 8.336 -9.529 1.00 96.56 175 GLY A C 1
ATOM 1421 O O . GLY A 1 175 ? 5.614 8.946 -10.595 1.00 96.56 175 GLY A O 1
ATOM 1422 N N . ASN A 1 176 ? 6.848 8.382 -8.824 1.00 93.81 176 ASN A N 1
ATOM 1423 C CA . ASN A 1 176 ? 8.017 9.145 -9.269 1.00 93.81 176 ASN A CA 1
ATOM 1424 C C . ASN A 1 176 ? 8.763 8.501 -10.441 1.00 93.81 176 ASN A C 1
ATOM 1426 O O . ASN A 1 176 ? 9.456 9.208 -11.183 1.00 93.81 176 ASN A O 1
ATOM 1430 N N . ASN A 1 177 ? 8.633 7.187 -10.619 1.00 94.12 177 ASN A N 1
ATOM 1431 C CA . ASN A 1 177 ? 9.177 6.465 -11.762 1.00 94.12 177 ASN A CA 1
ATOM 1432 C C . ASN A 1 177 ? 8.234 6.436 -12.968 1.00 94.12 177 ASN A C 1
ATOM 1434 O O . ASN A 1 177 ? 8.689 6.082 -14.053 1.00 94.12 177 ASN A O 1
ATOM 1438 N N . ASP A 1 178 ? 6.987 6.883 -12.820 1.00 96.31 178 ASP A N 1
ATOM 1439 C CA . ASP A 1 178 ? 5.993 6.921 -13.901 1.00 96.31 178 ASP A CA 1
ATOM 1440 C C . ASP A 1 178 ? 6.191 8.070 -14.896 1.00 96.31 178 ASP A C 1
ATOM 1442 O O . ASP A 1 178 ? 5.498 8.152 -15.911 1.00 96.31 178 ASP A O 1
ATOM 1446 N N . VAL A 1 179 ? 7.159 8.944 -14.623 1.00 94.25 179 VAL A N 1
ATOM 1447 C CA . VAL A 1 179 ? 7.515 10.093 -15.453 1.00 94.25 179 VAL A CA 1
ATOM 1448 C C . VAL A 1 179 ? 9.001 10.070 -15.800 1.00 94.25 179 VAL A C 1
ATOM 1450 O O . VAL A 1 179 ? 9.827 9.533 -15.055 1.00 94.25 179 VAL A O 1
ATOM 1453 N N . GLN A 1 180 ? 9.342 10.660 -16.946 1.00 92.50 180 GLN A N 1
ATOM 1454 C CA . GLN A 1 180 ? 10.721 10.827 -17.389 1.00 92.50 180 GLN A CA 1
ATOM 1455 C C . GLN A 1 180 ? 10.947 12.276 -17.840 1.00 92.50 180 GLN A C 1
ATOM 1457 O O . GLN A 1 180 ? 10.254 12.715 -18.753 1.00 92.50 180 GLN A O 1
ATOM 1462 N N . PRO A 1 181 ? 11.939 13.000 -17.285 1.00 91.56 181 PRO A N 1
ATOM 1463 C CA . PRO A 1 181 ? 12.899 12.555 -16.269 1.00 91.56 181 PRO A CA 1
ATOM 1464 C C . PRO A 1 181 ? 12.268 12.176 -14.920 1.00 91.56 181 PRO A C 1
ATOM 1466 O O . PRO A 1 181 ? 11.183 12.631 -14.574 1.00 91.56 181 PRO A O 1
ATOM 1469 N N . HIS A 1 182 ? 12.960 11.335 -14.150 1.00 88.25 182 HIS A N 1
ATOM 1470 C CA . HIS A 1 182 ? 12.522 10.916 -12.815 1.00 88.25 182 HIS A CA 1
ATOM 1471 C C . HIS A 1 182 ? 12.130 12.118 -11.935 1.00 88.25 182 HIS A C 1
ATOM 1473 O O . HIS A 1 182 ? 12.878 13.090 -11.851 1.00 88.25 182 HIS A O 1
ATOM 1479 N N . ASN A 1 183 ? 10.985 12.034 -11.252 1.00 90.12 183 ASN A N 1
ATOM 1480 C CA . ASN A 1 183 ? 10.349 13.110 -10.473 1.00 90.12 183 ASN A CA 1
ATOM 1481 C C . ASN A 1 183 ? 9.802 14.324 -11.247 1.00 90.12 183 ASN A C 1
ATOM 1483 O O . ASN A 1 183 ? 9.207 15.206 -10.621 1.00 90.12 183 ASN A O 1
ATOM 1487 N N . TYR A 1 184 ? 10.019 14.434 -12.558 1.00 90.56 184 TYR A N 1
ATOM 1488 C CA . TYR A 1 184 ? 9.744 15.676 -13.279 1.00 90.56 184 TYR A CA 1
ATOM 1489 C C . TYR A 1 184 ? 8.318 15.654 -13.809 1.00 90.56 184 TYR A C 1
ATOM 1491 O O . TYR A 1 184 ? 8.041 15.118 -14.876 1.00 90.56 184 TYR A O 1
ATOM 1499 N N . ILE A 1 185 ? 7.416 16.257 -13.037 1.00 90.62 185 ILE A N 1
ATOM 1500 C CA . ILE A 1 185 ? 6.037 16.494 -13.451 1.00 90.62 185 ILE A CA 1
ATOM 1501 C C . ILE A 1 185 ? 5.684 17.964 -13.255 1.00 90.62 185 ILE A C 1
ATOM 1503 O O . ILE A 1 185 ? 5.903 18.541 -12.185 1.00 90.62 185 ILE A O 1
ATOM 1507 N N . GLN A 1 186 ? 5.134 18.569 -14.300 1.00 87.31 186 GLN A N 1
ATOM 1508 C CA . GLN A 1 186 ? 4.707 19.964 -14.330 1.00 87.31 186 GLN A CA 1
ATOM 1509 C C . GLN A 1 186 ? 3.202 20.062 -14.600 1.00 87.31 186 GLN A C 1
ATOM 1511 O O . GLN A 1 186 ? 2.557 19.105 -15.031 1.00 87.31 186 GLN A O 1
ATOM 1516 N N . LEU A 1 187 ? 2.627 21.229 -14.312 1.00 81.00 187 LEU A N 1
ATOM 1517 C CA . LEU A 1 187 ? 1.230 21.504 -14.643 1.00 81.00 187 LEU A CA 1
ATOM 1518 C C . LEU A 1 187 ? 1.071 21.655 -16.157 1.00 81.00 187 LEU A C 1
ATOM 1520 O O . LEU A 1 187 ? 1.946 22.226 -16.805 1.00 81.00 187 LEU A O 1
ATOM 1524 N N . ASN A 1 188 ? -0.078 21.228 -16.686 1.00 69.12 188 ASN A N 1
ATOM 1525 C CA . ASN A 1 188 ? -0.411 21.308 -18.114 1.00 69.12 188 ASN A CA 1
ATOM 1526 C C . ASN A 1 188 ? 0.592 20.590 -19.039 1.00 69.12 188 ASN A C 1
ATOM 1528 O O . ASN A 1 188 ? 0.743 20.988 -20.192 1.00 69.12 188 ASN A O 1
ATOM 1532 N N . ASP A 1 189 ? 1.276 19.562 -18.534 1.00 74.69 189 ASP A N 1
ATOM 1533 C CA . ASP A 1 189 ? 2.136 18.703 -19.347 1.00 74.69 189 ASP A CA 1
ATOM 1534 C C . ASP A 1 189 ? 1.321 17.661 -20.126 1.00 74.69 189 ASP A C 1
ATOM 1536 O O . ASP A 1 189 ? 0.280 17.185 -19.655 1.00 74.69 189 ASP A O 1
ATOM 1540 N N . ASP A 1 190 ? 1.864 17.218 -21.258 1.00 87.00 190 ASP A N 1
ATOM 1541 C CA . ASP A 1 190 ? 1.361 16.101 -22.058 1.00 87.00 190 ASP A CA 1
ATOM 1542 C C . ASP A 1 190 ? 1.274 14.808 -21.228 1.00 87.00 190 ASP A C 1
ATOM 1544 O O . ASP A 1 190 ? 0.409 13.965 -21.471 1.00 87.00 190 ASP A O 1
ATOM 1548 N N . VAL A 1 191 ? 2.097 14.678 -20.182 1.00 91.94 191 VAL A N 1
ATOM 1549 C CA . VAL A 1 191 ? 2.069 13.556 -19.230 1.00 91.94 191 VAL A CA 1
ATOM 1550 C C . VAL A 1 191 ? 0.732 13.455 -18.483 1.00 91.94 191 VAL A C 1
ATOM 1552 O O . VAL A 1 191 ? 0.168 12.366 -18.372 1.00 91.94 191 VAL A O 1
ATOM 1555 N N . LEU A 1 192 ? 0.174 14.569 -17.990 1.00 94.75 192 LEU A N 1
ATOM 1556 C CA . LEU A 1 192 ? -1.128 14.543 -17.305 1.00 94.75 192 LEU A CA 1
ATOM 1557 C C . LEU A 1 192 ? -2.260 14.228 -18.287 1.00 94.75 192 LEU A C 1
ATOM 1559 O O . LEU A 1 192 ? -3.202 13.517 -17.940 1.00 94.75 192 LEU A O 1
ATOM 1563 N N . TYR A 1 193 ? -2.150 14.705 -19.527 1.00 95.38 193 TYR A N 1
ATOM 1564 C CA . TYR A 1 193 ? -3.090 14.341 -20.583 1.00 95.38 193 TYR A CA 1
ATOM 1565 C C . TYR A 1 193 ? -3.015 12.847 -20.921 1.00 95.38 193 TYR A C 1
ATOM 1567 O O . TYR A 1 193 ? -4.049 12.188 -21.037 1.00 95.38 193 TYR A O 1
ATOM 1575 N N . PHE A 1 194 ? -1.806 12.289 -21.018 1.00 96.31 194 PHE A N 1
ATOM 1576 C CA . PHE A 1 194 ? -1.585 10.862 -21.226 1.00 96.31 194 PHE A CA 1
ATOM 1577 C C . PHE A 1 194 ? -2.266 10.023 -20.138 1.00 96.31 194 PHE A C 1
ATOM 1579 O O . PHE A 1 194 ? -3.043 9.126 -20.466 1.00 96.31 194 PHE A O 1
ATOM 1586 N N . PHE A 1 195 ? -2.050 10.342 -18.857 1.00 97.25 195 PHE A N 1
ATOM 1587 C CA . PHE A 1 195 ? -2.684 9.599 -17.767 1.00 97.25 195 PHE A CA 1
ATOM 1588 C C . PHE A 1 195 ? -4.204 9.805 -17.702 1.00 97.25 195 PHE A C 1
ATOM 1590 O O . PHE A 1 195 ? -4.919 8.859 -17.382 1.00 97.25 195 PHE A O 1
ATOM 1597 N N . GLU A 1 196 ? -4.732 10.981 -18.070 1.00 96.19 196 GLU A N 1
ATOM 1598 C CA . GLU A 1 196 ? -6.188 11.186 -18.167 1.00 96.19 196 GLU A CA 1
ATOM 1599 C C . GLU A 1 196 ? -6.804 10.246 -19.198 1.00 96.19 196 GLU A C 1
ATOM 1601 O O . GLU A 1 196 ? -7.859 9.667 -18.943 1.00 96.19 196 GLU A O 1
ATOM 1606 N N . LYS A 1 197 ? -6.140 10.064 -20.347 1.00 96.50 197 LYS A N 1
ATOM 1607 C CA . LYS A 1 197 ? -6.577 9.123 -21.384 1.00 96.50 197 LYS A CA 1
ATOM 1608 C C . LYS A 1 197 ? -6.447 7.683 -20.936 1.00 96.50 197 LYS A C 1
ATOM 1610 O O . LYS A 1 197 ? -7.382 6.906 -21.121 1.00 96.50 197 LYS A O 1
ATOM 1615 N N . LEU A 1 198 ? -5.315 7.347 -20.334 1.00 96.81 198 LEU A N 1
ATOM 1616 C CA . LEU A 1 198 ? -5.016 5.994 -19.895 1.00 96.81 198 LEU A CA 1
ATOM 1617 C C . LEU A 1 198 ? -5.971 5.528 -18.783 1.00 96.81 198 LEU A C 1
ATOM 1619 O O . LEU A 1 198 ? -6.428 4.389 -18.789 1.00 96.81 198 LEU A O 1
ATOM 1623 N N . TRP A 1 199 ? -6.335 6.424 -17.863 1.00 97.00 199 TRP A N 1
ATOM 1624 C CA . TRP A 1 199 ? -7.213 6.144 -16.722 1.00 97.00 199 TRP A CA 1
ATOM 1625 C C . TRP A 1 199 ? -8.626 6.709 -16.891 1.00 97.00 199 TRP A C 1
ATOM 1627 O O . TRP A 1 199 ? -9.384 6.809 -15.925 1.00 97.00 199 TRP A O 1
ATOM 1637 N N . HIS A 1 200 ? -9.019 7.050 -18.120 1.00 94.31 200 HIS A N 1
ATOM 1638 C CA . HIS A 1 200 ? -10.273 7.742 -18.429 1.00 94.31 200 HIS A CA 1
ATOM 1639 C C . HIS A 1 200 ? -11.522 7.054 -17.860 1.00 94.31 200 HIS A C 1
ATOM 1641 O O . HIS A 1 200 ? -12.495 7.717 -17.485 1.00 94.31 200 HIS A O 1
ATOM 1647 N N . GLN A 1 201 ? -11.494 5.720 -17.809 1.00 90.25 201 GLN A N 1
ATOM 1648 C CA . GLN A 1 201 ? -12.561 4.876 -17.269 1.00 90.25 201 GLN A CA 1
ATOM 1649 C C . GLN A 1 201 ? -12.669 4.918 -15.736 1.00 90.25 201 GLN A C 1
ATOM 1651 O O . GLN A 1 201 ? -13.746 4.677 -15.198 1.00 90.25 201 GLN A O 1
ATOM 1656 N N . TRP A 1 202 ? -11.581 5.237 -15.033 1.00 94.69 202 TRP A N 1
ATOM 1657 C CA . TRP A 1 202 ? -11.516 5.255 -13.569 1.00 94.69 202 TRP A CA 1
ATOM 1658 C C . TRP A 1 202 ? -11.629 6.660 -12.975 1.00 94.69 202 TRP A C 1
ATOM 1660 O O . TRP A 1 202 ? -11.970 6.799 -11.803 1.00 94.69 202 TRP A O 1
ATOM 1670 N N . ILE A 1 203 ? -11.384 7.706 -13.771 1.00 95.94 203 ILE A N 1
ATOM 1671 C CA . ILE A 1 203 ? -11.525 9.101 -13.341 1.00 95.94 203 ILE A CA 1
ATOM 1672 C C . ILE A 1 203 ? -12.961 9.583 -13.620 1.00 95.94 203 ILE A C 1
ATOM 1674 O O . ILE A 1 203 ? -13.344 9.724 -14.793 1.00 95.94 203 ILE A O 1
ATOM 1678 N N . PRO A 1 204 ? -13.756 9.908 -12.577 1.00 95.44 204 PRO A N 1
ATOM 1679 C CA . PRO A 1 204 ? -15.105 10.433 -12.752 1.00 95.44 204 PRO A CA 1
ATOM 1680 C C . PRO A 1 204 ? -15.107 11.692 -13.615 1.00 95.44 204 PRO A C 1
ATOM 1682 O O . PRO A 1 204 ? -14.205 12.529 -13.519 1.00 95.44 204 PRO A O 1
ATOM 1685 N N . LYS A 1 205 ? -16.132 11.849 -14.457 1.00 95.94 205 LYS A N 1
ATOM 1686 C CA . LYS A 1 205 ? -16.206 12.921 -15.463 1.00 95.94 205 LYS A CA 1
ATOM 1687 C C . LYS A 1 205 ? -16.013 14.311 -14.851 1.00 95.94 205 LYS A C 1
ATOM 1689 O O . LYS A 1 205 ? -15.323 15.146 -15.427 1.00 95.94 205 LYS A O 1
ATOM 1694 N N . GLU A 1 206 ? -16.593 14.542 -13.682 1.00 95.19 206 GLU A N 1
ATOM 1695 C CA . GLU A 1 206 ? -16.509 15.783 -12.916 1.00 95.19 206 GLU A CA 1
ATOM 1696 C C . GLU A 1 206 ? -15.130 16.039 -12.289 1.00 95.19 206 GLU A C 1
ATOM 1698 O O . GLU A 1 206 ? -14.824 17.176 -11.938 1.00 95.19 206 GLU A O 1
ATOM 1703 N N . GLN A 1 207 ? -14.285 15.013 -12.166 1.00 96.62 207 GLN A N 1
ATOM 1704 C CA . GLN A 1 207 ? -12.929 15.127 -11.628 1.00 96.62 207 GLN A CA 1
ATOM 1705 C C . GLN A 1 207 ? -11.853 15.255 -12.707 1.00 96.62 207 GLN A C 1
ATOM 1707 O O . GLN A 1 207 ? -10.733 15.639 -12.388 1.00 96.62 207 GLN A O 1
ATOM 1712 N N . ARG A 1 208 ? -12.166 14.988 -13.981 1.00 95.38 208 ARG A N 1
ATOM 1713 C CA . ARG A 1 208 ? -11.178 15.030 -15.078 1.00 95.38 208 ARG A CA 1
ATOM 1714 C C . ARG A 1 208 ? -10.499 16.386 -15.226 1.00 95.38 208 ARG A C 1
ATOM 1716 O O . ARG A 1 208 ? -9.313 16.442 -15.521 1.00 95.38 208 ARG A O 1
ATOM 1723 N N . LYS A 1 209 ? -11.223 17.481 -14.971 1.00 93.94 209 LYS A N 1
ATOM 1724 C CA . LYS A 1 209 ? -10.626 18.823 -14.953 1.00 93.94 209 LYS A CA 1
ATOM 1725 C C . LYS A 1 209 ? -9.573 18.949 -13.845 1.00 93.94 209 LYS A C 1
ATOM 1727 O O . LYS A 1 209 ? -8.462 19.368 -14.131 1.00 93.94 209 LYS A O 1
ATOM 1732 N N . ASN A 1 210 ? -9.899 18.519 -12.626 1.00 93.25 210 ASN A N 1
ATOM 1733 C CA . ASN A 1 210 ? -8.962 18.522 -11.495 1.00 93.25 210 ASN A CA 1
ATOM 1734 C C . ASN A 1 210 ? -7.733 17.646 -11.796 1.00 93.25 210 ASN A C 1
ATOM 1736 O O . ASN A 1 210 ? -6.603 18.024 -11.497 1.00 93.25 210 ASN A O 1
ATOM 1740 N N . PHE A 1 211 ? -7.954 16.500 -12.449 1.00 95.94 211 PHE A N 1
ATOM 1741 C CA . PHE A 1 211 ? -6.880 15.606 -12.863 1.00 95.94 211 PHE A CA 1
ATOM 1742 C C . PHE A 1 211 ? -5.936 16.267 -13.874 1.00 95.94 211 PHE A C 1
ATOM 1744 O O . PHE A 1 211 ? -4.725 16.199 -13.712 1.00 95.94 211 PHE A O 1
ATOM 1751 N N . LEU A 1 212 ? -6.460 16.949 -14.893 1.00 94.19 212 LEU A N 1
ATOM 1752 C CA . LEU A 1 212 ? -5.623 17.677 -15.853 1.00 94.19 212 LEU A CA 1
ATOM 1753 C C . LEU A 1 212 ? -4.909 18.878 -15.214 1.00 94.19 212 LEU A C 1
ATOM 1755 O O . LEU A 1 212 ? -3.816 19.237 -15.641 1.00 94.19 212 LEU A O 1
ATOM 1759 N N . GLU A 1 213 ? -5.503 19.479 -14.180 1.00 90.94 213 GLU A N 1
ATOM 1760 C CA . GLU A 1 213 ? -4.892 20.584 -13.440 1.00 90.94 213 GLU A CA 1
ATOM 1761 C C . GLU A 1 213 ? -3.721 20.135 -12.559 1.00 90.94 213 GLU A C 1
ATOM 1763 O O . GLU A 1 213 ? -2.766 20.892 -12.439 1.00 90.94 213 GLU A O 1
ATOM 1768 N N . GLY A 1 214 ? -3.745 18.940 -11.954 1.00 92.75 214 GLY A N 1
ATOM 1769 C CA . GLY A 1 214 ? -2.676 18.538 -11.025 1.00 92.75 214 GLY A CA 1
ATOM 1770 C C . GLY A 1 214 ? -2.519 17.044 -10.731 1.00 92.75 214 GLY A C 1
ATOM 1771 O O . GLY A 1 214 ? -1.807 16.672 -9.800 1.00 92.75 214 GLY A O 1
ATOM 1772 N N . GLY A 1 215 ? -3.142 16.165 -11.511 1.00 95.12 215 GLY A N 1
ATOM 1773 C CA . GLY A 1 215 ? -3.029 14.706 -11.393 1.00 95.12 215 GLY A CA 1
ATOM 1774 C C . GLY A 1 215 ? -3.714 14.108 -10.163 1.00 95.12 215 GLY A C 1
ATOM 1775 O O . GLY A 1 215 ? -3.390 12.990 -9.776 1.00 95.12 215 GLY A O 1
ATOM 1776 N N . TYR A 1 216 ? -4.625 14.845 -9.524 1.00 97.06 216 TYR A N 1
ATOM 1777 C CA . TYR A 1 216 ? -5.379 14.406 -8.348 1.00 97.06 216 TYR A CA 1
ATOM 1778 C C . TYR A 1 216 ? -6.882 14.349 -8.637 1.00 97.06 216 TYR A C 1
ATOM 1780 O O . TYR A 1 216 ? -7.414 15.124 -9.435 1.00 97.06 216 TYR A O 1
ATOM 1788 N N . PHE A 1 217 ? -7.583 13.414 -7.998 1.00 98.31 217 PHE A N 1
ATOM 1789 C CA . PHE A 1 217 ? -9.017 13.200 -8.202 1.00 98.31 217 PHE A CA 1
ATOM 1790 C C . PHE A 1 217 ? -9.660 12.423 -7.047 1.00 98.31 217 PHE A C 1
ATOM 1792 O O . PHE A 1 217 ? -8.987 11.814 -6.218 1.00 98.31 217 PHE A O 1
ATOM 1799 N N . ALA A 1 218 ? -10.991 12.462 -6.984 1.00 98.00 218 ALA A N 1
ATOM 1800 C CA . ALA A 1 218 ? -11.789 11.802 -5.955 1.00 98.00 218 ALA A CA 1
ATOM 1801 C C . ALA A 1 218 ? -12.744 10.771 -6.567 1.00 98.00 218 ALA A C 1
ATOM 1803 O O . ALA A 1 218 ? -13.408 11.066 -7.556 1.00 98.00 218 ALA A O 1
ATOM 1804 N N . VAL A 1 219 ? -12.880 9.596 -5.956 1.00 96.25 219 VAL A N 1
ATOM 1805 C CA . VAL A 1 219 ? -13.772 8.528 -6.437 1.00 96.25 219 VAL A CA 1
ATOM 1806 C C . VAL A 1 219 ? -14.619 8.008 -5.285 1.00 96.25 219 VAL A C 1
ATOM 1808 O O . VAL A 1 219 ? -14.089 7.697 -4.223 1.00 96.25 219 VAL A O 1
ATOM 1811 N N . ASN A 1 220 ? -15.934 7.895 -5.476 1.00 94.81 220 ASN A N 1
ATOM 1812 C CA . ASN A 1 220 ? -16.776 7.136 -4.549 1.00 94.81 220 ASN A CA 1
ATOM 1813 C C . ASN A 1 220 ? -16.622 5.651 -4.894 1.00 94.81 220 ASN A C 1
ATOM 1815 O O . ASN A 1 220 ? -17.018 5.238 -5.982 1.00 94.81 220 ASN A O 1
ATOM 1819 N N . VAL A 1 221 ? -16.015 4.875 -3.998 1.00 93.44 221 VAL A N 1
ATOM 1820 C CA . VAL A 1 221 ? -15.661 3.466 -4.254 1.00 93.44 221 VAL A CA 1
ATOM 1821 C C . VAL A 1 221 ? -16.658 2.485 -3.647 1.00 93.44 221 VAL A C 1
ATOM 1823 O O . VAL A 1 221 ? -16.810 1.376 -4.143 1.00 93.44 221 VAL A O 1
ATOM 1826 N N . ALA A 1 222 ? -17.372 2.915 -2.609 1.00 89.25 222 ALA A N 1
ATOM 1827 C CA . ALA A 1 222 ? -18.474 2.194 -1.989 1.00 89.25 222 ALA A CA 1
ATOM 1828 C C . ALA A 1 222 ? -19.495 3.213 -1.439 1.00 89.25 222 ALA A C 1
ATOM 1830 O O . ALA A 1 222 ? -19.171 4.403 -1.321 1.00 89.25 222 ALA A O 1
ATOM 1831 N N . PRO A 1 223 ? -20.739 2.806 -1.122 1.00 84.50 223 PRO A N 1
ATOM 1832 C CA . PRO A 1 223 ? -21.719 3.704 -0.514 1.00 84.50 223 PRO A CA 1
ATOM 1833 C C . PRO A 1 223 ? -21.148 4.359 0.747 1.00 84.50 223 PRO A C 1
ATOM 1835 O O . PRO A 1 223 ? -20.730 3.660 1.654 1.00 84.50 223 PRO A O 1
ATOM 1838 N N . GLY A 1 224 ? -21.103 5.693 0.799 1.00 88.19 224 GLY A N 1
ATOM 1839 C CA . GLY A 1 224 ? -20.562 6.413 1.958 1.00 88.19 224 GLY A CA 1
ATOM 1840 C C . GLY A 1 224 ? -19.034 6.373 2.113 1.00 88.19 224 GLY A C 1
ATOM 1841 O O . GLY A 1 224 ? -18.534 6.896 3.108 1.00 88.19 224 GLY A O 1
ATOM 1842 N N . LEU A 1 225 ? -18.284 5.836 1.142 1.00 94.38 225 LEU A N 1
ATOM 1843 C CA . LEU A 1 225 ? -16.819 5.777 1.169 1.00 94.38 225 LEU A CA 1
ATOM 1844 C C . LEU A 1 225 ? -16.205 6.378 -0.103 1.00 94.38 225 LEU A C 1
ATOM 1846 O O . LEU A 1 225 ? -16.533 6.001 -1.233 1.00 94.38 225 LEU A O 1
ATOM 1850 N N . ARG A 1 226 ? -15.274 7.313 0.090 1.00 97.31 226 ARG A N 1
ATOM 1851 C CA . ARG A 1 226 ? -14.575 8.041 -0.970 1.00 97.31 226 ARG A CA 1
ATOM 1852 C C . ARG A 1 226 ? -13.069 7.840 -0.852 1.00 97.31 226 ARG A C 1
ATOM 1854 O O . ARG A 1 226 ? -12.509 7.947 0.233 1.00 97.31 226 ARG A O 1
ATOM 1861 N N . VAL A 1 227 ? -12.405 7.615 -1.977 1.00 98.75 227 VAL A N 1
ATOM 1862 C CA . VAL A 1 227 ? -10.944 7.617 -2.069 1.00 98.75 227 VAL A CA 1
ATOM 1863 C C . VAL A 1 227 ? -10.493 8.921 -2.721 1.00 98.75 227 VAL A C 1
ATOM 1865 O O . VAL A 1 227 ? -11.032 9.315 -3.757 1.00 98.75 227 VAL A O 1
ATOM 1868 N N . LEU A 1 228 ? -9.519 9.598 -2.114 1.00 98.81 228 LEU A N 1
ATOM 1869 C CA . LEU A 1 228 ? -8.827 10.751 -2.685 1.00 98.81 228 LEU A CA 1
ATOM 1870 C C . LEU A 1 228 ? -7.446 10.310 -3.166 1.00 98.81 228 LEU A C 1
ATOM 1872 O O . LEU A 1 228 ? -6.584 9.988 -2.350 1.00 98.81 228 LEU A O 1
ATOM 1876 N N . SER A 1 229 ? -7.250 10.311 -4.482 1.00 98.69 229 SER A N 1
ATOM 1877 C CA . SER A 1 229 ? -5.943 10.116 -5.107 1.00 98.69 229 SER A CA 1
ATOM 1878 C C . SER A 1 229 ? -5.227 11.456 -5.174 1.00 98.69 229 SER A C 1
ATOM 1880 O O . SER A 1 229 ? -5.655 12.356 -5.902 1.00 98.69 229 SER A O 1
ATOM 1882 N N . ILE A 1 230 ? -4.180 11.608 -4.360 1.00 98.38 230 ILE A N 1
ATOM 1883 C CA . ILE A 1 230 ? -3.355 12.814 -4.316 1.00 98.38 230 ILE A CA 1
ATOM 1884 C C . ILE A 1 230 ? -2.061 12.598 -5.099 1.00 98.38 230 ILE A C 1
ATOM 1886 O O . ILE A 1 230 ? -1.357 11.602 -4.943 1.00 98.38 230 ILE A O 1
ATOM 1890 N N . ASN A 1 231 ? -1.697 13.587 -5.906 1.00 97.12 231 ASN A N 1
ATOM 1891 C CA . ASN A 1 231 ? -0.417 13.614 -6.595 1.00 97.12 231 ASN A CA 1
ATOM 1892 C C . ASN A 1 231 ? 0.688 14.218 -5.713 1.00 97.12 231 ASN A C 1
ATOM 1894 O O . ASN A 1 231 ? 0.925 15.431 -5.709 1.00 97.12 231 ASN A O 1
ATOM 1898 N N . THR A 1 232 ? 1.370 13.364 -4.950 1.00 96.56 232 THR A N 1
ATOM 1899 C CA . THR A 1 232 ? 2.445 13.775 -4.031 1.00 96.56 232 THR A CA 1
ATOM 1900 C C . THR A 1 232 ? 3.663 14.357 -4.737 1.00 96.56 232 THR A C 1
ATOM 1902 O O . THR A 1 232 ? 4.447 15.061 -4.106 1.00 96.56 232 THR A O 1
ATOM 1905 N N . MET A 1 233 ? 3.807 14.137 -6.045 1.00 94.88 233 MET A N 1
ATOM 1906 C CA . MET A 1 233 ? 4.915 14.659 -6.846 1.00 94.88 233 MET A CA 1
ATOM 1907 C C . MET A 1 233 ? 4.990 16.190 -6.841 1.00 94.88 233 MET A C 1
ATOM 1909 O O . MET A 1 233 ? 6.077 16.757 -6.950 1.00 94.88 233 MET A O 1
ATOM 1913 N N . PHE A 1 234 ? 3.858 16.879 -6.659 1.00 95.06 234 PHE A N 1
ATOM 1914 C CA . PHE A 1 234 ? 3.810 18.340 -6.526 1.00 95.06 234 PHE A CA 1
ATOM 1915 C C . PHE A 1 234 ? 4.178 18.856 -5.127 1.00 95.06 234 PHE A C 1
ATOM 1917 O O . PHE A 1 234 ? 4.231 20.068 -4.916 1.00 95.06 234 PHE A O 1
ATOM 1924 N N . PHE A 1 235 ? 4.454 17.962 -4.176 1.00 94.81 235 PHE A N 1
ATOM 1925 C CA . PHE A 1 235 ? 4.920 18.310 -2.831 1.00 94.81 235 PHE A CA 1
ATOM 1926 C C . PHE A 1 235 ? 6.422 18.075 -2.652 1.00 94.81 235 PHE A C 1
ATOM 1928 O O . PHE A 1 235 ? 6.994 18.566 -1.676 1.00 94.81 235 PHE A O 1
ATOM 1935 N N . LEU A 1 236 ? 7.061 17.346 -3.575 1.00 91.88 236 LEU A N 1
ATOM 1936 C CA . LEU A 1 236 ? 8.451 16.913 -3.457 1.00 91.88 236 LEU A CA 1
ATOM 1937 C C . LEU A 1 236 ? 9.442 18.051 -3.693 1.00 91.88 236 LEU A C 1
ATOM 1939 O O . LEU A 1 236 ? 9.346 18.766 -4.685 1.00 91.88 236 LEU A O 1
ATOM 1943 N N . LYS A 1 237 ? 10.485 18.131 -2.861 1.00 88.19 237 LYS A N 1
ATOM 1944 C CA . LYS A 1 237 ? 11.641 19.021 -3.088 1.00 88.19 237 LYS A CA 1
ATOM 1945 C C . LYS A 1 237 ? 12.432 18.652 -4.349 1.00 88.19 237 LYS A C 1
ATOM 1947 O O . LYS A 1 237 ? 13.119 19.497 -4.911 1.00 88.19 237 LYS A O 1
ATOM 1952 N N . LYS A 1 238 ? 12.369 17.378 -4.758 1.00 87.81 238 LYS A N 1
ATOM 1953 C CA . LYS A 1 238 ? 13.100 16.811 -5.905 1.00 87.81 238 LYS A CA 1
ATOM 1954 C C . LYS A 1 238 ? 12.401 17.025 -7.245 1.00 87.81 238 LYS A C 1
ATOM 1956 O O . LYS A 1 238 ? 13.019 16.799 -8.282 1.00 87.81 238 LYS A O 1
ATOM 1961 N N . ASN A 1 239 ? 11.144 17.462 -7.233 1.00 92.31 239 ASN A N 1
ATOM 1962 C CA . ASN A 1 239 ? 10.475 17.902 -8.445 1.00 92.31 239 ASN A CA 1
ATOM 1963 C C . ASN A 1 239 ? 10.825 19.384 -8.685 1.00 92.31 239 ASN A C 1
ATOM 1965 O O . ASN A 1 239 ? 10.378 20.233 -7.913 1.00 92.31 239 ASN A O 1
ATOM 1969 N N . PRO A 1 240 ? 11.586 19.729 -9.739 1.00 90.19 240 PRO A N 1
ATOM 1970 C CA . PRO A 1 240 ? 12.011 21.106 -9.998 1.00 90.19 240 PRO A CA 1
ATOM 1971 C C . PRO A 1 240 ? 10.847 22.051 -10.334 1.00 90.19 240 PRO A C 1
ATOM 1973 O O . PRO A 1 240 ? 11.003 23.268 -10.246 1.00 90.19 240 PRO A O 1
ATOM 1976 N N . PHE A 1 241 ? 9.683 21.510 -10.703 1.00 89.56 241 PHE A N 1
ATOM 1977 C CA . PHE A 1 241 ? 8.471 22.276 -10.999 1.00 89.56 241 PHE A CA 1
ATOM 1978 C C . PHE A 1 241 ? 7.539 22.406 -9.787 1.00 89.56 241 PHE A C 1
ATOM 1980 O O . PHE A 1 241 ? 6.610 23.222 -9.793 1.00 89.56 241 PHE A O 1
ATOM 1987 N N . ALA A 1 242 ? 7.782 21.635 -8.725 1.00 89.00 242 ALA A N 1
ATOM 1988 C CA . ALA A 1 242 ? 7.076 21.792 -7.466 1.00 89.00 242 ALA A CA 1
ATOM 1989 C C . ALA A 1 242 ? 7.589 23.022 -6.708 1.00 89.00 242 ALA A C 1
ATOM 1991 O O . ALA A 1 242 ? 8.723 23.473 -6.845 1.00 89.00 242 ALA A O 1
ATOM 1992 N N . ASN A 1 243 ? 6.717 23.599 -5.890 1.00 88.31 243 ASN A N 1
ATOM 1993 C CA . ASN A 1 243 ? 7.032 24.751 -5.062 1.00 88.31 243 ASN A CA 1
ATOM 1994 C C . ASN A 1 243 ? 6.402 24.576 -3.682 1.00 88.31 243 ASN A C 1
ATOM 1996 O O . ASN A 1 243 ? 5.422 23.857 -3.511 1.00 88.31 243 ASN A O 1
ATOM 2000 N N . ALA A 1 244 ? 6.933 25.308 -2.704 1.00 87.19 244 ALA A N 1
ATOM 2001 C CA . ALA A 1 244 ? 6.357 25.399 -1.370 1.00 87.19 244 ALA A CA 1
ATOM 2002 C C . ALA A 1 244 ? 4.862 25.794 -1.416 1.00 87.19 244 ALA A C 1
ATOM 2004 O O . ALA A 1 244 ? 4.526 26.848 -1.959 1.00 87.19 244 ALA A O 1
ATOM 2005 N N . CYS A 1 245 ? 4.000 25.010 -0.759 1.00 88.44 245 CYS A N 1
ATOM 2006 C CA . CYS A 1 245 ? 2.539 25.189 -0.716 1.00 88.44 245 CYS A CA 1
ATOM 2007 C C . CYS A 1 245 ? 2.072 26.509 -0.071 1.00 88.44 245 CYS A C 1
ATOM 2009 O O . CYS A 1 245 ? 0.933 26.936 -0.247 1.00 88.44 245 CYS A O 1
ATOM 2011 N N . SER A 1 246 ? 2.971 27.219 0.614 1.00 86.50 246 SER A N 1
ATOM 2012 C CA . SER A 1 246 ? 2.724 28.565 1.138 1.00 86.50 246 SER A CA 1
ATOM 2013 C C . SER A 1 246 ? 2.609 29.634 0.042 1.00 86.50 246 SER A C 1
ATOM 2015 O O . SER A 1 246 ? 2.076 30.717 0.291 1.00 86.50 246 SER A O 1
ATOM 2017 N N . LYS A 1 247 ? 3.102 29.368 -1.176 1.00 89.00 247 LYS A N 1
ATOM 2018 C CA . LYS A 1 247 ? 2.938 30.265 -2.326 1.00 89.00 247 LYS A CA 1
ATOM 2019 C C . LYS A 1 247 ? 1.582 30.005 -2.979 1.00 89.00 247 LYS A C 1
ATOM 2021 O O . LYS A 1 247 ? 1.394 28.945 -3.565 1.00 89.00 247 LYS A O 1
ATOM 2026 N N . LYS A 1 248 ? 0.685 30.995 -2.970 1.00 89.06 248 LYS A N 1
ATOM 2027 C CA . LYS A 1 248 ? -0.671 30.867 -3.543 1.00 89.06 248 LYS A CA 1
ATOM 2028 C C . LYS A 1 248 ? -0.707 30.432 -5.009 1.00 89.06 248 LYS A C 1
ATOM 2030 O O . LYS A 1 248 ? -1.629 29.748 -5.409 1.00 89.06 248 LYS A O 1
ATOM 2035 N N . SER A 1 249 ? 0.298 30.814 -5.796 1.00 87.44 249 SER A N 1
ATOM 2036 C CA . SER A 1 249 ? 0.410 30.437 -7.208 1.00 87.44 249 SER A CA 1
ATOM 2037 C C . SER A 1 249 ? 1.013 29.047 -7.446 1.00 87.44 249 SER A C 1
ATOM 2039 O O . SER A 1 249 ? 1.146 28.640 -8.597 1.00 87.44 249 SER A O 1
ATOM 2041 N N . SER A 1 250 ? 1.446 28.336 -6.399 1.00 89.75 250 SER A N 1
ATOM 2042 C CA . SER A 1 250 ? 2.058 27.014 -6.553 1.00 89.75 250 SER A CA 1
ATOM 2043 C C . SER A 1 250 ? 1.015 25.929 -6.815 1.00 89.75 250 SER A C 1
ATOM 2045 O O . SER A 1 250 ? -0.083 25.960 -6.261 1.00 89.75 250 SER A O 1
ATOM 2047 N N . SER A 1 251 ? 1.404 24.917 -7.594 1.00 87.56 251 SER A N 1
ATOM 2048 C CA . SER A 1 251 ? 0.638 23.676 -7.771 1.00 87.56 251 SER A CA 1
ATOM 2049 C C . SER A 1 251 ? 0.265 23.038 -6.434 1.00 87.56 251 SER A C 1
ATOM 2051 O O . SER A 1 251 ? -0.883 22.658 -6.220 1.00 87.56 251 SER A O 1
ATOM 2053 N N . GLY A 1 252 ? 1.223 22.990 -5.504 1.00 91.38 252 GLY A N 1
ATOM 2054 C CA . GLY A 1 252 ? 1.013 22.472 -4.159 1.00 91.38 252 GLY A CA 1
ATOM 2055 C C . GLY A 1 252 ? -0.084 23.214 -3.387 1.00 91.38 252 GLY A C 1
ATOM 2056 O O . GLY A 1 252 ? -0.887 22.571 -2.719 1.00 91.38 252 GLY A O 1
ATOM 2057 N N . HIS A 1 253 ? -0.177 24.542 -3.516 1.00 93.19 253 HIS A N 1
ATOM 2058 C CA . HIS A 1 253 ? -1.230 25.326 -2.864 1.00 93.19 253 HIS A CA 1
ATOM 2059 C C . HIS A 1 253 ? -2.623 24.986 -3.398 1.00 93.19 253 HIS A C 1
ATOM 2061 O O . HIS A 1 253 ? -3.504 24.634 -2.616 1.00 93.19 253 HIS A O 1
ATOM 2067 N N . HIS A 1 254 ? -2.809 25.029 -4.722 1.00 93.50 254 HIS A N 1
ATOM 2068 C CA . HIS A 1 254 ? -4.094 24.687 -5.342 1.00 93.50 254 HIS A CA 1
ATOM 2069 C C . HIS A 1 254 ? -4.512 23.243 -5.025 1.00 93.50 254 HIS A C 1
ATOM 2071 O O . HIS A 1 254 ? -5.685 22.974 -4.768 1.00 93.50 254 HIS A O 1
ATOM 2077 N N . HIS A 1 255 ? -3.548 22.321 -4.963 1.00 95.62 255 HIS A N 1
ATOM 2078 C CA . HIS A 1 255 ? -3.795 20.941 -4.560 1.00 95.62 255 HIS A CA 1
ATOM 2079 C C . HIS A 1 255 ? -4.266 20.852 -3.095 1.00 95.62 255 HIS A C 1
ATOM 2081 O O . HIS A 1 255 ? -5.240 20.156 -2.812 1.00 95.62 255 HIS A O 1
ATOM 2087 N N . MET A 1 256 ? -3.662 21.599 -2.161 1.00 95.44 256 MET A N 1
ATOM 2088 C CA . MET A 1 256 ? -4.129 21.648 -0.764 1.00 95.44 256 MET A CA 1
ATOM 2089 C C . MET A 1 256 ? -5.522 22.275 -0.625 1.00 95.44 256 MET A C 1
ATOM 2091 O O . MET A 1 256 ? -6.328 21.805 0.184 1.00 95.44 256 MET A O 1
ATOM 2095 N N . GLU A 1 257 ? -5.847 23.295 -1.424 1.00 96.19 257 GLU A N 1
ATOM 2096 C CA . GLU A 1 257 ? -7.201 23.860 -1.474 1.00 96.19 257 GLU A CA 1
ATOM 2097 C C . GLU A 1 257 ? -8.217 22.835 -1.985 1.00 96.19 257 GLU A C 1
ATOM 2099 O O . GLU A 1 257 ? -9.268 22.643 -1.367 1.00 96.19 257 GLU A O 1
ATOM 2104 N N . TRP A 1 258 ? -7.891 22.124 -3.069 1.00 97.38 258 TRP A N 1
ATOM 2105 C CA . TRP A 1 258 ? -8.715 21.031 -3.575 1.00 97.38 258 TRP A CA 1
ATOM 2106 C C . TRP A 1 258 ? -8.914 19.942 -2.516 1.00 97.38 258 TRP A C 1
ATOM 2108 O O . TRP A 1 258 ? -10.054 19.555 -2.255 1.00 97.38 258 TRP A O 1
ATOM 2118 N N . TYR A 1 259 ? -7.838 19.504 -1.858 1.00 98.00 259 TYR A N 1
ATOM 2119 C CA . TYR A 1 259 ? -7.871 18.469 -0.825 1.00 98.00 259 TYR A CA 1
ATOM 2120 C C . TYR A 1 259 ? -8.803 18.873 0.322 1.00 98.00 259 TYR A C 1
ATOM 2122 O O . TYR A 1 259 ? -9.750 18.154 0.646 1.00 98.00 259 TYR A O 1
ATOM 2130 N N . LYS A 1 260 ? -8.633 20.089 0.856 1.00 97.56 260 LYS A N 1
ATOM 2131 C CA . LYS A 1 260 ? -9.512 20.652 1.889 1.00 97.56 260 LYS A CA 1
ATOM 2132 C C . LYS A 1 260 ? -10.977 20.705 1.442 1.00 97.56 260 LYS A C 1
ATOM 2134 O O . LYS A 1 260 ? -11.864 20.369 2.228 1.00 97.56 260 LYS A O 1
ATOM 2139 N N . ASN A 1 261 ? -11.242 21.111 0.200 1.00 97.81 261 ASN A N 1
ATOM 2140 C CA . ASN A 1 261 ? -12.598 21.189 -0.343 1.00 97.81 261 ASN A CA 1
ATOM 2141 C C . ASN A 1 261 ? -13.238 19.801 -0.502 1.00 97.81 261 ASN A C 1
ATOM 2143 O O . ASN A 1 261 ? -14.422 19.642 -0.198 1.00 97.81 261 ASN A O 1
ATOM 2147 N N . GLN A 1 262 ? -12.476 18.781 -0.915 1.00 97.94 262 GLN A N 1
ATOM 2148 C CA . GLN A 1 262 ? -12.979 17.406 -0.995 1.00 97.94 262 GLN A CA 1
ATOM 2149 C C . GLN A 1 262 ? -13.315 16.833 0.382 1.00 97.94 262 GLN A C 1
ATOM 2151 O O . GLN A 1 262 ? -14.351 16.183 0.524 1.00 97.94 262 GLN A O 1
ATOM 2156 N N . LEU A 1 263 ? -12.492 17.104 1.398 1.00 97.75 263 LEU A N 1
ATOM 2157 C CA . LEU A 1 263 ? -12.768 16.683 2.773 1.00 97.75 263 LEU A CA 1
ATOM 2158 C C . LEU A 1 263 ? -13.991 17.395 3.356 1.00 97.75 263 LEU A C 1
ATOM 2160 O O . LEU A 1 263 ? -14.835 16.758 3.984 1.00 97.75 263 LEU A O 1
ATOM 2164 N N . HIS A 1 264 ? -14.140 18.696 3.092 1.00 97.50 264 HIS A N 1
ATOM 2165 C CA . HIS A 1 264 ? -15.342 19.436 3.471 1.00 97.50 264 HIS A CA 1
ATOM 2166 C C . HIS A 1 264 ? -16.599 18.842 2.827 1.00 97.50 264 HIS A C 1
ATOM 2168 O O . HIS A 1 264 ? -17.593 18.603 3.512 1.00 97.50 264 HIS A O 1
ATOM 2174 N N . LYS A 1 265 ? -16.529 18.542 1.526 1.00 96.44 265 LYS A N 1
ATOM 2175 C CA . LYS A 1 265 ? -17.613 17.888 0.794 1.00 96.44 265 LYS A CA 1
ATOM 2176 C C . LYS A 1 265 ? -17.921 16.505 1.365 1.00 96.44 265 LYS A C 1
ATOM 2178 O O . LYS A 1 265 ? -19.082 16.191 1.570 1.00 96.44 265 LYS A O 1
ATOM 2183 N N . ALA A 1 266 ? -16.910 15.692 1.665 1.00 96.38 266 ALA A N 1
ATOM 2184 C CA . ALA A 1 266 ? -17.117 14.380 2.274 1.00 96.38 266 ALA A CA 1
ATOM 2185 C C . ALA A 1 266 ? -17.797 14.484 3.648 1.00 96.38 266 ALA A C 1
ATOM 2187 O O . ALA A 1 266 ? -18.742 13.744 3.905 1.00 96.38 266 ALA A O 1
ATOM 2188 N N . ARG A 1 267 ? -17.402 15.457 4.485 1.00 94.94 267 ARG A N 1
ATOM 2189 C CA . ARG A 1 267 ? -18.084 15.737 5.758 1.00 94.94 267 ARG A CA 1
ATOM 2190 C C . ARG A 1 267 ? -19.560 16.079 5.548 1.00 94.94 267 ARG A C 1
ATOM 2192 O O . ARG A 1 267 ? -20.406 15.551 6.261 1.00 94.94 267 ARG A O 1
ATOM 2199 N N . TYR A 1 268 ? -19.852 16.957 4.587 1.00 95.38 268 TYR A N 1
ATOM 2200 C CA . TYR A 1 268 ? -21.219 17.360 4.246 1.00 95.38 268 TYR A CA 1
ATOM 2201 C C . TYR A 1 268 ? -22.056 16.180 3.731 1.00 95.38 268 TYR A C 1
ATOM 2203 O O . TYR A 1 268 ? -23.189 15.997 4.163 1.00 95.38 268 TYR A O 1
ATOM 2211 N N . ASP A 1 269 ? -21.469 15.348 2.871 1.00 92.00 269 ASP A N 1
ATOM 2212 C CA . ASP A 1 269 ? -22.102 14.157 2.297 1.00 92.00 269 ASP A CA 1
ATOM 2213 C C . ASP A 1 269 ? -22.240 13.003 3.318 1.00 92.00 269 ASP A C 1
ATOM 2215 O O . ASP A 1 269 ? -22.822 11.967 3.003 1.00 92.00 269 ASP A O 1
ATOM 2219 N N . GLY A 1 270 ? -21.663 13.132 4.521 1.00 90.94 270 GLY A N 1
ATOM 2220 C CA . GLY A 1 270 ? -21.579 12.054 5.512 1.00 90.94 270 GLY A CA 1
ATOM 2221 C C . GLY A 1 270 ? -20.638 10.906 5.118 1.00 90.94 270 GLY A C 1
ATOM 2222 O O . GLY A 1 270 ? -20.658 9.854 5.755 1.00 90.94 270 GLY A O 1
ATOM 2223 N N . ALA A 1 271 ? -19.810 11.096 4.089 1.00 92.31 271 ALA A N 1
ATOM 2224 C CA . ALA A 1 271 ? -18.893 10.089 3.571 1.00 92.31 271 ALA A CA 1
ATOM 2225 C C . ALA A 1 271 ? -17.588 10.027 4.377 1.00 92.31 271 ALA A C 1
ATOM 2227 O O . ALA A 1 271 ? -17.096 11.039 4.882 1.00 92.31 271 ALA A O 1
ATOM 2228 N N . LYS A 1 272 ? -16.993 8.835 4.458 1.00 95.06 272 LYS A N 1
ATOM 2229 C CA . LYS A 1 272 ? -15.631 8.628 4.965 1.00 95.06 272 LYS A CA 1
ATOM 2230 C C . LYS A 1 272 ? -14.619 8.656 3.840 1.00 95.06 272 LYS A C 1
ATOM 2232 O O . LYS A 1 272 ? -14.957 8.406 2.683 1.00 95.06 272 LYS A O 1
ATOM 2237 N N . VAL A 1 273 ? -13.387 9.006 4.190 1.00 98.12 273 VAL A N 1
ATOM 2238 C CA . VAL A 1 273 ? -12.321 9.247 3.227 1.00 98.12 273 VAL A CA 1
ATOM 2239 C C . VAL A 1 273 ? -11.111 8.373 3.507 1.00 98.12 273 VAL A C 1
ATOM 2241 O O . VAL A 1 273 ? -10.579 8.362 4.616 1.00 98.12 273 VAL A O 1
ATOM 2244 N N . TYR A 1 274 ? -10.643 7.711 2.457 1.00 98.62 274 TYR A N 1
ATOM 2245 C CA . TYR A 1 274 ? -9.303 7.149 2.358 1.00 98.62 274 TYR A CA 1
ATOM 2246 C C . TYR A 1 274 ? -8.460 8.022 1.438 1.00 98.62 274 TYR A C 1
ATOM 2248 O O . TYR A 1 274 ? -8.913 8.427 0.370 1.00 98.62 274 TYR A O 1
ATOM 2256 N N . VAL A 1 275 ? -7.236 8.326 1.846 1.00 98.75 275 VAL A N 1
ATOM 2257 C CA . VAL A 1 275 ? -6.306 9.145 1.066 1.00 98.75 275 VAL A CA 1
ATOM 2258 C C . VAL A 1 275 ? -5.174 8.258 0.585 1.00 98.75 275 VAL A C 1
ATOM 2260 O O . VAL A 1 275 ? -4.572 7.532 1.376 1.00 98.75 275 VAL A O 1
ATOM 2263 N N . ILE A 1 276 ? -4.890 8.312 -0.710 1.00 98.81 276 ILE A N 1
ATOM 2264 C CA . ILE A 1 276 ? -3.823 7.529 -1.325 1.00 98.81 276 ILE A CA 1
ATOM 2265 C C . ILE A 1 276 ? -2.844 8.450 -2.040 1.00 98.81 276 ILE A C 1
ATOM 2267 O O . ILE A 1 276 ? -3.251 9.398 -2.709 1.00 98.81 276 ILE A O 1
ATOM 2271 N N . GLY A 1 277 ? -1.555 8.162 -1.910 1.00 98.38 277 GLY A N 1
ATOM 2272 C CA . GLY A 1 277 ? -0.484 8.841 -2.633 1.00 98.38 277 GLY A CA 1
ATOM 2273 C C . GLY A 1 277 ? 0.652 7.868 -2.935 1.00 98.38 277 GLY A C 1
ATOM 2274 O O . GLY A 1 277 ? 0.603 6.717 -2.510 1.00 98.38 277 GLY A O 1
ATOM 2275 N N . HIS A 1 278 ? 1.682 8.312 -3.654 1.00 97.75 278 HIS A N 1
ATOM 2276 C CA . HIS A 1 278 ? 2.827 7.449 -3.944 1.00 97.75 278 HIS A CA 1
ATOM 2277 C C . HIS A 1 278 ? 3.929 7.626 -2.894 1.00 97.75 278 HIS A C 1
ATOM 2279 O O . HIS A 1 278 ? 4.133 6.750 -2.054 1.00 97.75 278 HIS A O 1
ATOM 2285 N N . VAL A 1 279 ? 4.579 8.798 -2.880 1.00 94.38 279 VAL A N 1
ATOM 2286 C CA . VAL A 1 279 ? 5.627 9.122 -1.902 1.00 94.38 279 VAL A CA 1
ATOM 2287 C C . VAL A 1 279 ? 4.969 9.494 -0.571 1.00 94.38 279 VAL A C 1
ATOM 2289 O O . VAL A 1 279 ? 4.211 10.470 -0.534 1.00 94.38 279 VAL A O 1
ATOM 2292 N N . PRO A 1 280 ? 5.234 8.763 0.527 1.00 92.06 280 PRO A N 1
ATOM 2293 C CA . PRO A 1 280 ? 4.625 9.070 1.811 1.00 92.06 280 PRO A CA 1
ATOM 2294 C C . PRO A 1 280 ? 5.056 10.453 2.322 1.00 92.06 280 PRO A C 1
ATOM 2296 O O . PRO A 1 280 ? 6.178 10.894 2.048 1.00 92.06 280 PRO A O 1
ATOM 2299 N N . PRO A 1 281 ? 4.198 11.147 3.092 1.00 87.69 281 PRO A N 1
ATOM 2300 C CA . PRO A 1 281 ? 4.551 12.422 3.695 1.00 87.69 281 PRO A CA 1
ATOM 2301 C C . PRO A 1 281 ? 5.799 12.268 4.556 1.00 87.69 281 PRO A C 1
ATOM 2303 O O . PRO A 1 281 ? 5.855 11.396 5.415 1.00 87.69 281 PRO A O 1
ATOM 2306 N N . SER A 1 282 ? 6.806 13.099 4.308 1.00 81.44 282 SER A N 1
ATOM 2307 C CA . SER A 1 282 ? 8.125 12.974 4.924 1.00 81.44 282 SER A CA 1
ATOM 2308 C C . SER A 1 282 ? 8.806 14.344 4.968 1.00 81.44 282 SER A C 1
ATOM 2310 O O . SER A 1 282 ? 8.857 15.023 3.940 1.00 81.44 282 SER A O 1
ATOM 2312 N N . PRO A 1 283 ? 9.383 14.772 6.109 1.00 72.06 283 PRO A N 1
ATOM 2313 C CA . PRO A 1 283 ? 10.149 16.021 6.185 1.00 72.06 283 PRO A CA 1
ATOM 2314 C C . PRO A 1 283 ? 11.374 16.073 5.253 1.00 72.06 283 PRO A C 1
ATOM 2316 O O . PRO A 1 283 ? 11.833 17.166 4.901 1.00 72.06 283 PRO A O 1
ATOM 2319 N N . ARG A 1 284 ? 11.909 14.911 4.846 1.00 74.50 284 ARG A N 1
ATOM 2320 C CA . ARG A 1 284 ? 12.998 14.809 3.860 1.00 74.50 284 ARG A CA 1
ATOM 2321 C C . ARG A 1 284 ? 12.484 15.116 2.468 1.00 74.50 284 ARG A C 1
ATOM 2323 O O . ARG A 1 284 ? 13.060 15.951 1.779 1.00 74.50 284 ARG A O 1
ATOM 2330 N N . ASP A 1 285 ? 11.374 14.504 2.085 1.00 80.69 285 ASP A N 1
ATOM 2331 C CA . ASP A 1 285 ? 10.936 14.511 0.692 1.00 80.69 285 ASP A CA 1
ATOM 2332 C C . ASP A 1 285 ? 10.039 15.714 0.377 1.00 80.69 285 ASP A C 1
ATOM 2334 O O . ASP A 1 285 ? 10.175 16.321 -0.685 1.00 80.69 285 ASP A O 1
ATOM 2338 N N . PHE A 1 286 ? 9.169 16.123 1.306 1.00 86.19 286 PHE A N 1
ATOM 2339 C CA . PHE A 1 286 ? 8.180 17.178 1.074 1.00 86.19 286 PHE A CA 1
ATOM 2340 C C . PHE A 1 286 ? 8.719 18.567 1.421 1.00 86.19 286 PHE A C 1
ATOM 2342 O O . PHE A 1 286 ? 9.455 18.759 2.393 1.00 86.19 286 PHE A O 1
ATOM 2349 N N . TYR A 1 287 ? 8.272 19.591 0.689 1.00 87.69 287 TYR A N 1
ATOM 2350 C CA . TYR A 1 287 ? 8.410 20.969 1.155 1.00 87.69 287 TYR A CA 1
ATOM 2351 C C . TYR A 1 287 ? 7.747 21.132 2.525 1.00 87.69 287 TYR A C 1
ATOM 2353 O O . TYR A 1 287 ? 6.625 20.680 2.749 1.00 87.69 287 TYR A O 1
ATOM 2361 N N . LYS A 1 288 ? 8.414 21.856 3.429 1.00 84.75 288 LYS A N 1
ATOM 2362 C CA . LYS A 1 288 ? 7.946 22.040 4.809 1.00 84.75 288 LYS A CA 1
ATOM 2363 C C . LYS A 1 288 ? 6.515 22.582 4.895 1.00 84.75 288 LYS A C 1
ATOM 2365 O O . LYS A 1 288 ? 5.739 22.109 5.718 1.00 84.75 288 LYS A O 1
ATOM 2370 N N . SER A 1 289 ? 6.165 23.560 4.058 1.00 87.81 289 SER A N 1
ATOM 2371 C CA . SER A 1 289 ? 4.803 24.104 4.018 1.00 87.81 289 SER A CA 1
ATOM 2372 C C . SER A 1 289 ? 3.790 23.079 3.520 1.00 87.81 289 SER A C 1
ATOM 2374 O O . SER A 1 289 ? 2.736 22.964 4.122 1.00 87.81 289 SER A O 1
ATOM 2376 N N . CYS A 1 290 ? 4.128 22.269 2.515 1.00 89.94 290 CYS A N 1
ATOM 2377 C CA . CYS A 1 290 ? 3.245 21.201 2.042 1.00 89.94 290 CYS A CA 1
ATOM 2378 C C . CYS A 1 290 ? 3.019 20.125 3.106 1.00 89.94 290 CYS A C 1
ATOM 2380 O O . CYS A 1 290 ? 1.882 19.733 3.340 1.00 89.94 290 CYS A O 1
ATOM 2382 N N . MET A 1 291 ? 4.079 19.697 3.798 1.00 86.88 291 MET A N 1
ATOM 2383 C CA . MET A 1 291 ? 3.968 18.766 4.925 1.00 86.88 291 MET A CA 1
ATOM 2384 C C . MET A 1 291 ? 3.071 19.334 6.033 1.00 86.88 291 MET A C 1
ATOM 2386 O O . MET A 1 291 ? 2.175 18.652 6.521 1.00 86.88 291 MET A O 1
ATOM 2390 N N . SER A 1 292 ? 3.290 20.597 6.409 1.00 83.38 292 SER A N 1
ATOM 2391 C CA . SER A 1 292 ? 2.501 21.270 7.444 1.00 83.38 292 SER A CA 1
ATOM 2392 C C . SER A 1 292 ? 1.032 21.407 7.045 1.00 83.38 292 SER A C 1
ATOM 2394 O O . SER A 1 292 ? 0.161 21.055 7.834 1.00 83.38 292 SER A O 1
ATOM 2396 N N . ASP A 1 293 ? 0.745 21.901 5.839 1.00 87.75 293 ASP A N 1
ATOM 2397 C CA . ASP A 1 293 ? -0.624 22.105 5.359 1.00 87.75 293 ASP A CA 1
ATOM 2398 C C . ASP A 1 293 ? -1.366 20.772 5.266 1.00 87.75 293 ASP A C 1
ATOM 2400 O O . ASP A 1 293 ? -2.474 20.652 5.786 1.00 87.75 293 ASP A O 1
ATOM 2404 N N . TYR A 1 294 ? -0.729 19.749 4.688 1.00 90.75 294 TYR A N 1
ATOM 2405 C CA . TYR A 1 294 ? -1.302 18.412 4.566 1.00 90.75 294 TYR A CA 1
ATOM 2406 C C . TYR A 1 294 ? -1.715 17.843 5.923 1.00 90.75 294 TYR A C 1
ATOM 2408 O O . TYR A 1 294 ? -2.845 17.381 6.091 1.00 90.75 294 TYR A O 1
ATOM 2416 N N . MET A 1 295 ? -0.817 17.906 6.906 1.00 85.69 295 MET A N 1
ATOM 2417 C CA . MET A 1 295 ? -1.069 17.310 8.210 1.00 85.69 295 MET A CA 1
ATOM 2418 C C . MET A 1 295 ? -2.080 18.117 9.033 1.00 85.69 295 MET A C 1
ATOM 2420 O O . MET A 1 295 ? -2.967 17.531 9.651 1.00 85.69 295 MET A O 1
ATOM 2424 N N . VAL A 1 296 ? -2.029 19.454 8.980 1.00 82.12 296 VAL A N 1
ATOM 2425 C CA . VAL A 1 296 ? -3.008 20.320 9.662 1.00 82.12 296 VAL A CA 1
ATOM 2426 C C . VAL A 1 296 ? -4.398 20.158 9.057 1.00 82.12 296 VAL A C 1
ATOM 2428 O O . VAL A 1 296 ? -5.384 20.090 9.791 1.00 82.12 296 VAL A O 1
ATOM 2431 N N . ILE A 1 297 ? -4.509 20.101 7.727 1.00 88.75 297 ILE A N 1
ATOM 2432 C CA . ILE A 1 297 ? -5.788 19.839 7.063 1.00 88.75 297 ILE A CA 1
ATOM 2433 C C . ILE A 1 297 ? -6.295 18.466 7.504 1.00 88.75 297 ILE A C 1
ATOM 2435 O O . ILE A 1 297 ? -7.396 18.379 8.031 1.00 88.75 297 ILE A O 1
ATOM 2439 N N . THR A 1 298 ? -5.483 17.421 7.374 1.00 89.25 298 THR A N 1
ATOM 2440 C CA . THR A 1 298 ? -5.878 16.047 7.714 1.00 89.25 298 THR A CA 1
ATOM 2441 C C . THR A 1 298 ? -6.348 15.912 9.164 1.00 89.25 298 THR A C 1
ATOM 2443 O O . THR A 1 298 ? -7.430 15.382 9.399 1.00 89.25 298 THR A O 1
ATOM 2446 N N . ALA A 1 299 ? -5.613 16.465 10.133 1.00 82.25 299 ALA A N 1
ATOM 2447 C CA . ALA A 1 299 ? -6.002 16.419 11.544 1.00 82.25 299 ALA A CA 1
ATOM 2448 C C . ALA A 1 299 ? -7.314 17.177 11.827 1.00 82.25 299 ALA A C 1
ATOM 2450 O O . ALA A 1 299 ? -8.130 16.737 12.630 1.00 82.25 299 ALA A O 1
ATOM 2451 N N . ASN A 1 300 ? -7.576 18.284 11.121 1.00 84.38 300 ASN A N 1
ATOM 2452 C CA . ASN A 1 300 ? -8.852 19.007 11.217 1.00 84.38 300 ASN A CA 1
ATOM 2453 C C . ASN A 1 300 ? -10.044 18.239 10.618 1.00 84.38 300 ASN A C 1
ATOM 2455 O O . ASN A 1 300 ? -11.190 18.675 10.778 1.00 84.38 300 ASN A O 1
ATOM 2459 N N . TYR A 1 301 ? -9.784 17.147 9.901 1.00 91.00 301 TYR A N 1
ATOM 2460 C CA . TYR A 1 301 ? -10.769 16.266 9.279 1.00 91.00 301 TYR A CA 1
ATOM 2461 C C . TYR A 1 301 ? -10.628 14.810 9.750 1.00 91.00 301 TYR A C 1
ATOM 2463 O O . TYR A 1 301 ? -11.051 13.902 9.036 1.00 91.00 301 TYR A O 1
ATOM 2471 N N . SER A 1 302 ? -10.091 14.566 10.952 1.00 88.06 302 SER A N 1
ATOM 2472 C CA . SER A 1 302 ? -9.943 13.213 11.522 1.00 88.06 302 SER A CA 1
ATOM 2473 C C . SER A 1 302 ? -11.277 12.481 11.747 1.00 88.06 302 SER A C 1
ATOM 2475 O O . SER A 1 302 ? -11.338 11.258 11.721 1.00 88.06 302 SER A O 1
ATOM 2477 N N . ASP A 1 303 ? -12.393 13.205 11.860 1.00 87.81 303 ASP A N 1
ATOM 2478 C CA . ASP A 1 303 ? -13.753 12.647 11.879 1.00 87.81 303 ASP A CA 1
ATOM 2479 C C . ASP A 1 303 ? -14.216 12.081 10.519 1.00 87.81 303 ASP A C 1
ATOM 2481 O O . ASP A 1 303 ? -15.220 11.357 10.453 1.00 87.81 303 ASP A O 1
ATOM 2485 N N . VAL A 1 304 ? -13.506 12.414 9.437 1.00 93.12 304 VAL A N 1
ATOM 2486 C CA . VAL A 1 304 ? -13.813 12.048 8.044 1.00 93.12 304 VAL A CA 1
ATOM 2487 C C . VAL A 1 304 ? -12.735 11.149 7.443 1.00 93.12 304 VAL A C 1
ATOM 2489 O O . VAL A 1 304 ? -13.076 10.188 6.754 1.00 93.12 304 VAL A O 1
ATOM 2492 N N . VAL A 1 305 ? -11.456 11.448 7.679 1.00 94.75 305 VAL A N 1
ATOM 2493 C CA . VAL A 1 305 ? -10.315 10.724 7.105 1.00 94.75 305 VAL A CA 1
ATOM 2494 C C . VAL A 1 305 ? -9.969 9.520 7.966 1.00 94.75 305 VAL A C 1
ATOM 2496 O O . VAL A 1 305 ? -9.525 9.666 9.098 1.00 94.75 305 VAL A O 1
ATOM 2499 N N . PHE A 1 306 ? -10.190 8.325 7.428 1.00 94.31 306 PHE A N 1
ATOM 2500 C CA . PHE A 1 306 ? -10.097 7.064 8.169 1.00 94.31 306 PHE A CA 1
ATOM 2501 C C . PHE A 1 306 ? -8.889 6.212 7.756 1.00 94.31 306 PHE A C 1
ATOM 2503 O O . PHE A 1 306 ? -8.664 5.149 8.327 1.00 94.31 306 PHE A O 1
ATOM 2510 N N . GLY A 1 307 ? -8.104 6.654 6.771 1.00 95.62 307 GLY A N 1
ATOM 2511 C CA . GLY A 1 307 ? -6.933 5.915 6.316 1.00 95.62 307 GLY A CA 1
ATOM 2512 C C . GLY A 1 307 ? -6.079 6.677 5.312 1.00 95.62 307 GLY A C 1
ATOM 2513 O O . GLY A 1 307 ? -6.585 7.464 4.512 1.00 95.62 307 GLY A O 1
ATOM 2514 N N . HIS A 1 308 ? -4.783 6.391 5.359 1.00 97.81 308 HIS A N 1
ATOM 2515 C CA . HIS A 1 308 ? -3.740 6.945 4.502 1.00 97.81 308 HIS A CA 1
ATOM 2516 C C . HIS A 1 308 ? -2.875 5.805 3.975 1.00 97.81 308 HIS A C 1
ATOM 2518 O O . HIS A 1 308 ? -2.380 5.022 4.791 1.00 97.81 308 HIS A O 1
ATOM 2524 N N . PHE A 1 309 ? -2.679 5.718 2.660 1.00 98.56 309 PHE A N 1
ATOM 2525 C CA . PHE A 1 309 ? -2.027 4.570 2.024 1.00 98.56 309 PHE A CA 1
ATOM 2526 C C . PHE A 1 309 ? -1.020 5.014 0.963 1.00 98.56 309 PHE A C 1
ATOM 2528 O O . PHE A 1 309 ? -1.359 5.773 0.055 1.00 98.56 309 PHE A O 1
ATOM 2535 N N . TYR A 1 310 ? 0.215 4.536 1.096 1.00 98.06 310 TYR A N 1
ATOM 2536 C CA . TYR A 1 310 ? 1.343 4.911 0.245 1.00 98.06 310 TYR A CA 1
ATOM 2537 C C . TYR A 1 310 ? 2.216 3.705 -0.110 1.00 98.06 310 TYR A C 1
ATOM 2539 O O . TYR A 1 310 ? 2.104 2.644 0.513 1.00 98.06 310 TYR A O 1
ATOM 2547 N N . GLY A 1 311 ? 3.086 3.892 -1.103 1.00 92.44 311 GLY A N 1
ATOM 2548 C CA . GLY A 1 311 ? 4.092 2.928 -1.554 1.00 92.44 311 GLY A CA 1
ATOM 2549 C C . GLY A 1 311 ? 5.497 3.518 -1.465 1.00 92.44 311 GLY A C 1
ATOM 2550 O O . GLY A 1 311 ? 5.884 4.019 -0.404 1.00 92.44 311 GLY A O 1
ATOM 2551 N N . HIS A 1 312 ? 6.241 3.485 -2.577 1.00 88.75 312 HIS A N 1
ATOM 2552 C CA . HIS A 1 312 ? 7.538 4.141 -2.811 1.00 88.75 312 HIS A CA 1
ATOM 2553 C C . HIS A 1 312 ? 8.732 3.552 -2.048 1.00 88.75 312 HIS A C 1
ATOM 2555 O O . HIS A 1 312 ? 9.821 3.366 -2.592 1.00 88.75 312 HIS A O 1
ATOM 2561 N N . LEU A 1 313 ? 8.563 3.287 -0.751 1.00 78.00 313 LEU A N 1
ATOM 2562 C CA . LEU A 1 313 ? 9.639 2.833 0.131 1.00 78.00 313 LEU A CA 1
ATOM 2563 C C . LEU A 1 313 ? 9.891 1.323 0.026 1.00 78.00 313 LEU A C 1
ATOM 2565 O O . LEU A 1 313 ? 10.915 0.853 0.523 1.00 78.00 313 LEU A O 1
ATOM 2569 N N . ASN A 1 314 ? 8.977 0.575 -0.605 1.00 77.44 314 ASN A N 1
ATOM 2570 C CA . ASN A 1 314 ? 9.010 -0.885 -0.773 1.00 77.44 314 ASN A CA 1
ATOM 2571 C C . ASN A 1 314 ? 9.117 -1.682 0.533 1.00 77.44 314 ASN A C 1
ATOM 2573 O O . ASN A 1 314 ? 9.514 -2.843 0.525 1.00 77.44 314 ASN A O 1
ATOM 2577 N N . MET A 1 315 ? 8.785 -1.071 1.667 1.00 76.44 315 MET A N 1
ATOM 2578 C CA . MET A 1 315 ? 8.910 -1.678 2.988 1.00 76.44 315 MET A CA 1
ATOM 2579 C C . MET A 1 315 ? 7.586 -1.602 3.724 1.00 76.44 315 MET A C 1
ATOM 2581 O O . MET A 1 315 ? 6.932 -0.561 3.724 1.00 76.44 315 MET A O 1
ATOM 2585 N N . ASP A 1 316 ? 7.252 -2.674 4.430 1.00 85.88 316 ASP A N 1
ATOM 2586 C CA . ASP A 1 316 ? 6.097 -2.708 5.315 1.00 85.88 316 ASP A CA 1
ATOM 2587 C C . ASP A 1 316 ? 6.369 -1.931 6.609 1.00 85.88 316 ASP A C 1
ATOM 2589 O O . ASP A 1 316 ? 7.215 -2.328 7.412 1.00 85.88 316 ASP A O 1
ATOM 2593 N N . HIS A 1 317 ? 5.678 -0.805 6.787 1.00 86.50 317 HIS A N 1
ATOM 2594 C CA . HIS A 1 317 ? 5.700 -0.024 8.021 1.00 86.50 317 HIS A CA 1
ATOM 2595 C C . HIS A 1 317 ? 4.556 1.001 8.049 1.00 86.50 317 HIS A C 1
ATOM 2597 O O . HIS A 1 317 ? 3.749 1.122 7.123 1.00 86.50 317 HIS A O 1
ATOM 2603 N N . PHE A 1 318 ? 4.498 1.769 9.134 1.00 92.25 318 PHE A N 1
ATOM 2604 C CA . PHE A 1 318 ? 3.587 2.894 9.291 1.00 92.25 318 PHE A CA 1
ATOM 2605 C C . PHE A 1 318 ? 4.323 4.116 9.851 1.00 92.25 318 PHE A C 1
ATOM 2607 O O . PHE A 1 318 ? 5.353 3.980 10.514 1.00 92.25 318 PHE A O 1
ATOM 2614 N N . LEU A 1 319 ? 3.798 5.310 9.594 1.00 87.75 319 LEU A N 1
ATOM 2615 C CA . LEU A 1 319 ? 4.303 6.571 10.138 1.00 87.75 319 LEU A CA 1
ATOM 2616 C C . LEU A 1 319 ? 3.251 7.185 11.056 1.00 87.75 319 LEU A C 1
ATOM 2618 O O . LEU A 1 319 ? 2.051 7.073 10.796 1.00 87.75 319 LEU A O 1
ATOM 2622 N N . LEU A 1 320 ? 3.721 7.851 12.108 1.00 85.62 320 LEU A N 1
ATOM 2623 C CA . LEU A 1 320 ? 2.898 8.584 13.060 1.00 85.62 320 LEU A CA 1
ATOM 2624 C C . LEU A 1 320 ? 3.328 10.044 13.067 1.00 85.62 320 LEU A C 1
ATOM 2626 O O . LEU A 1 320 ? 4.480 10.356 13.357 1.00 85.62 320 LEU A O 1
ATOM 2630 N N . TYR A 1 321 ? 2.393 10.935 12.753 1.00 80.88 321 TYR A N 1
ATOM 2631 C CA . TYR A 1 321 ? 2.637 12.371 12.773 1.00 80.88 321 TYR A CA 1
ATOM 2632 C C . TYR A 1 321 ? 1.787 13.053 13.828 1.00 80.88 321 TYR A C 1
ATOM 2634 O O . TYR A 1 321 ? 0.563 12.950 13.800 1.00 80.88 321 TYR A O 1
ATOM 2642 N N . ASP A 1 322 ? 2.454 13.794 14.712 1.00 74.12 322 ASP A N 1
ATOM 2643 C CA . ASP A 1 322 ? 1.825 14.659 15.704 1.00 74.12 322 ASP A CA 1
ATOM 2644 C C . ASP A 1 322 ? 1.782 16.113 15.218 1.00 74.12 322 ASP A C 1
ATOM 2646 O O . ASP A 1 322 ? 2.799 16.706 14.843 1.00 74.12 322 ASP A O 1
ATOM 2650 N N . MET A 1 323 ? 0.595 16.711 15.269 1.00 67.31 323 MET A N 1
ATOM 2651 C CA . MET A 1 323 ? 0.340 18.109 14.927 1.00 67.31 323 MET A CA 1
ATOM 2652 C C . MET A 1 323 ? 0.697 19.133 15.991 1.00 67.31 323 MET A C 1
ATOM 2654 O O . MET A 1 323 ? 0.658 20.334 15.715 1.00 67.31 323 MET A O 1
ATOM 2658 N N . ARG A 1 324 ? 1.151 18.706 17.169 1.00 60.59 324 ARG A N 1
ATOM 2659 C CA . ARG A 1 324 ? 1.685 19.577 18.225 1.00 60.59 324 ARG A CA 1
ATOM 2660 C C . ARG A 1 324 ? 3.128 20.010 17.935 1.00 60.59 324 ARG A C 1
ATOM 2662 O O . ARG A 1 324 ? 3.999 19.838 18.774 1.00 60.59 324 ARG A O 1
ATOM 2669 N N . GLU A 1 325 ? 3.365 20.568 16.746 1.00 49.66 325 GLU A N 1
ATOM 2670 C CA . GLU A 1 325 ? 4.482 21.425 16.278 1.00 49.66 325 GLU A CA 1
ATOM 2671 C C . GLU A 1 325 ? 5.962 20.999 16.485 1.00 49.66 325 GLU A C 1
ATOM 2673 O O . GLU A 1 325 ? 6.824 21.412 15.706 1.00 49.66 325 GLU A O 1
ATOM 2678 N N . LYS A 1 326 ? 6.299 20.156 17.468 1.00 49.81 326 LYS A N 1
ATOM 2679 C CA . LYS A 1 326 ? 7.677 19.838 17.881 1.00 49.81 326 LYS A CA 1
ATOM 2680 C C . LYS A 1 326 ? 8.358 18.800 16.975 1.00 49.81 326 LYS A C 1
ATOM 2682 O O . LYS A 1 326 ? 9.567 18.889 16.763 1.00 49.81 326 LYS A O 1
ATOM 2687 N N . GLU A 1 327 ? 7.599 17.885 16.374 1.00 50.88 327 GLU A N 1
ATOM 2688 C CA . GLU A 1 327 ? 8.107 16.813 15.496 1.00 50.88 327 GLU A CA 1
ATOM 2689 C C . GLU A 1 327 ? 8.577 17.333 14.121 1.00 50.88 327 GLU A C 1
ATOM 2691 O O . GLU A 1 327 ? 9.691 17.042 13.694 1.00 50.88 327 GLU A O 1
ATOM 2696 N N . ILE A 1 328 ? 7.808 18.193 13.434 1.00 53.91 328 ILE A N 1
ATOM 2697 C CA . ILE A 1 328 ? 8.151 18.649 12.063 1.00 53.91 328 ILE A CA 1
ATOM 2698 C C . ILE A 1 328 ? 9.513 19.375 12.021 1.00 53.91 328 ILE A C 1
ATOM 2700 O O . ILE A 1 328 ? 10.227 19.326 11.017 1.00 53.91 328 ILE A O 1
ATOM 2704 N N . HIS A 1 329 ? 9.889 20.050 13.111 1.00 49.16 329 HIS A N 1
ATOM 2705 C CA . HIS A 1 329 ? 11.138 20.803 13.218 1.00 49.16 329 HIS A CA 1
ATOM 2706 C C . HIS A 1 329 ? 12.354 19.958 13.635 1.00 49.16 329 HIS A C 1
ATOM 2708 O O . HIS A 1 329 ? 13.443 20.188 13.104 1.00 49.16 329 HIS A O 1
ATOM 2714 N N . ASN A 1 330 ? 12.191 19.005 14.559 1.00 46.91 330 ASN A N 1
ATOM 2715 C CA . ASN A 1 330 ? 13.292 18.169 15.053 1.00 46.91 330 ASN A CA 1
ATOM 2716 C C . ASN A 1 330 ? 13.569 16.978 14.127 1.00 46.91 330 ASN A C 1
ATOM 2718 O O . ASN A 1 330 ? 14.725 16.744 13.771 1.00 46.91 330 ASN A O 1
ATOM 2722 N N . SER A 1 331 ? 12.523 16.315 13.630 1.00 49.94 331 SER A N 1
ATOM 2723 C CA . SER A 1 331 ? 12.628 15.157 12.733 1.00 49.94 331 SER A CA 1
ATOM 2724 C C . SER A 1 331 ? 13.243 15.544 11.381 1.00 49.94 331 SER A C 1
ATOM 2726 O O . SER A 1 331 ? 13.972 14.765 10.776 1.00 49.94 331 SER A O 1
ATOM 2728 N N . GLY A 1 332 ? 13.048 16.794 10.936 1.00 49.72 332 GLY A N 1
ATOM 2729 C CA . GLY A 1 332 ? 13.727 17.346 9.761 1.00 49.72 332 GLY A CA 1
ATOM 2730 C C . GLY A 1 332 ? 15.245 17.498 9.923 1.00 49.72 332 GLY A C 1
ATOM 2731 O O . GLY A 1 332 ? 15.956 17.380 8.932 1.00 49.72 332 GLY A O 1
ATOM 2732 N N . ARG A 1 333 ? 15.764 17.714 11.145 1.00 49.69 333 ARG A N 1
ATOM 2733 C CA . ARG A 1 333 ? 17.214 17.822 11.396 1.00 49.69 333 ARG A CA 1
ATOM 2734 C C . ARG A 1 333 ? 17.899 16.454 11.353 1.00 49.69 333 ARG A C 1
ATOM 2736 O O . ARG A 1 333 ? 18.900 16.322 10.657 1.00 49.69 333 ARG A O 1
ATOM 2743 N N . GLU A 1 334 ? 17.331 15.437 12.000 1.00 50.06 334 GLU A N 1
ATOM 2744 C CA . GLU A 1 334 ? 17.860 14.059 11.962 1.00 50.06 334 GLU A CA 1
ATOM 2745 C C . GLU A 1 334 ? 17.783 13.437 10.557 1.00 50.06 334 GLU A C 1
ATOM 2747 O O . GLU A 1 334 ? 18.714 12.770 10.103 1.00 50.06 334 GLU A O 1
ATOM 2752 N N . LEU A 1 335 ? 16.706 13.714 9.816 1.00 50.19 335 LEU A N 1
ATOM 2753 C CA . LEU A 1 335 ? 16.532 13.220 8.449 1.00 50.19 335 LEU A CA 1
ATOM 2754 C C . LEU A 1 335 ? 17.347 14.034 7.419 1.00 50.19 335 LEU A C 1
ATOM 2756 O O . LEU A 1 335 ? 17.699 13.508 6.371 1.00 50.19 335 LEU A O 1
ATOM 2760 N N . SER A 1 336 ? 17.720 15.287 7.717 1.00 46.53 336 SER A N 1
ATOM 2761 C CA . SER A 1 336 ? 18.664 16.063 6.889 1.00 46.53 336 SER A CA 1
ATOM 2762 C C . SER A 1 336 ? 20.122 15.603 7.029 1.00 46.53 336 SER A C 1
ATOM 2764 O O . SER A 1 336 ? 20.886 15.702 6.073 1.00 46.53 336 SER A O 1
ATOM 2766 N N . SER A 1 337 ? 20.522 15.011 8.165 1.00 45.16 337 SER A N 1
ATOM 2767 C CA . SER A 1 337 ? 21.842 14.360 8.272 1.00 45.16 337 SER A CA 1
ATOM 2768 C C . SER A 1 337 ? 21.987 13.122 7.379 1.00 45.16 337 SER A C 1
ATOM 2770 O O . SER A 1 337 ? 23.104 12.783 6.996 1.00 45.16 337 SER A O 1
ATOM 2772 N N . LEU A 1 338 ? 20.871 12.507 6.975 1.00 42.19 338 LEU A N 1
ATOM 2773 C CA . LEU A 1 338 ? 20.817 11.437 5.972 1.00 42.19 338 LEU A CA 1
ATOM 2774 C C . LEU A 1 338 ? 20.983 11.949 4.526 1.00 42.19 338 LEU A C 1
ATOM 2776 O O . LEU A 1 338 ? 21.397 11.182 3.658 1.00 42.19 338 LEU A O 1
ATOM 2780 N N . GLU A 1 339 ? 20.687 13.230 4.257 1.00 43.19 339 GLU A N 1
ATOM 2781 C CA . GLU A 1 339 ? 20.875 13.866 2.937 1.00 43.19 339 GLU A CA 1
ATOM 2782 C C . GLU A 1 339 ? 22.363 14.154 2.644 1.00 43.19 339 GLU A C 1
ATOM 2784 O O . GLU A 1 339 ? 22.774 14.201 1.484 1.00 43.19 339 GLU A O 1
ATOM 2789 N N . GLY A 1 340 ? 23.199 14.296 3.683 1.00 37.56 340 GLY A N 1
ATOM 2790 C CA . GLY A 1 340 ? 24.605 14.716 3.584 1.00 37.56 340 GLY A CA 1
ATOM 2791 C C . GLY A 1 340 ? 25.568 13.745 2.882 1.00 37.56 340 GLY A C 1
ATOM 2792 O O . GLY A 1 340 ? 26.732 14.093 2.690 1.00 37.56 340 GLY A O 1
ATOM 2793 N N . PHE A 1 341 ? 25.110 12.554 2.477 1.00 32.47 341 PHE A N 1
ATOM 2794 C CA . PHE A 1 341 ? 25.941 11.517 1.846 1.00 32.47 341 PHE A CA 1
ATOM 2795 C C . PHE A 1 341 ? 25.474 11.079 0.443 1.00 32.47 341 PHE A C 1
ATOM 2797 O O . PHE A 1 341 ? 26.031 10.127 -0.108 1.00 32.47 341 PHE A O 1
ATOM 2804 N N . THR A 1 342 ? 24.480 11.735 -0.173 1.00 34.25 342 THR A N 1
ATOM 2805 C CA . THR A 1 342 ? 23.840 11.218 -1.400 1.00 34.25 342 THR A CA 1
ATOM 2806 C C . THR A 1 342 ? 23.829 12.212 -2.564 1.00 34.25 342 THR A C 1
ATOM 2808 O O . THR A 1 342 ? 22.940 13.049 -2.667 1.00 34.25 342 THR A O 1
ATOM 2811 N N . ASN A 1 343 ? 24.761 12.039 -3.506 1.00 33.47 343 ASN A N 1
ATOM 2812 C CA . ASN A 1 343 ? 24.658 12.568 -4.876 1.00 33.47 343 ASN A CA 1
ATOM 2813 C C . ASN A 1 343 ? 23.853 11.634 -5.816 1.00 33.47 343 ASN A C 1
ATOM 2815 O O . ASN A 1 343 ? 23.866 11.839 -7.025 1.00 33.47 343 ASN A O 1
ATOM 2819 N N . ASP A 1 344 ? 23.183 10.595 -5.300 1.00 39.59 344 ASP A N 1
ATOM 2820 C CA . ASP A 1 344 ? 22.502 9.592 -6.133 1.00 39.59 344 ASP A CA 1
ATOM 2821 C C . ASP A 1 344 ? 21.010 9.904 -6.324 1.00 39.59 344 ASP A C 1
ATOM 2823 O O . ASP A 1 344 ? 20.260 10.063 -5.364 1.00 39.59 344 ASP A O 1
ATOM 2827 N N . HIS A 1 345 ? 20.583 9.925 -7.588 1.00 43.72 345 HIS A N 1
ATOM 2828 C CA . HIS A 1 345 ? 19.241 10.281 -8.071 1.00 43.72 345 HIS A CA 1
ATOM 2829 C C . HIS A 1 345 ? 18.126 9.242 -7.793 1.00 43.72 345 HIS A C 1
ATOM 2831 O O . HIS A 1 345 ? 17.046 9.358 -8.368 1.00 43.72 345 HIS A O 1
ATOM 2837 N N . HIS A 1 346 ? 18.359 8.235 -6.939 1.00 50.88 346 HIS A N 1
ATOM 2838 C CA . HIS A 1 346 ? 17.399 7.154 -6.659 1.00 50.88 346 HIS A CA 1
ATOM 2839 C C . HIS A 1 346 ? 17.145 6.969 -5.151 1.00 50.88 346 HIS A C 1
ATOM 2841 O O . HIS A 1 346 ? 18.006 6.500 -4.402 1.00 50.88 346 HIS A O 1
ATOM 2847 N N . ASP A 1 347 ? 15.927 7.281 -4.708 1.00 47.53 347 ASP A N 1
ATOM 2848 C CA . ASP A 1 347 ? 15.559 7.412 -3.286 1.00 47.53 347 ASP A CA 1
ATOM 2849 C C . ASP A 1 347 ? 15.513 6.077 -2.532 1.00 47.53 347 ASP A C 1
ATOM 2851 O O . ASP A 1 347 ? 15.973 5.983 -1.389 1.00 47.53 347 ASP A O 1
ATOM 2855 N N . GLN A 1 348 ? 15.077 5.007 -3.200 1.00 45.16 348 GLN A N 1
ATOM 2856 C CA . GLN A 1 348 ? 15.121 3.642 -2.666 1.00 45.16 348 GLN A CA 1
ATOM 2857 C C . GLN A 1 348 ? 16.566 3.158 -2.436 1.00 45.16 348 GLN A C 1
ATOM 2859 O O . GLN A 1 348 ? 16.844 2.447 -1.468 1.00 45.16 348 GLN A O 1
ATOM 2864 N N . VAL A 1 349 ? 17.519 3.596 -3.273 1.00 36.16 349 VAL A N 1
ATOM 2865 C CA . VAL A 1 349 ? 18.948 3.254 -3.139 1.00 36.16 349 VAL A CA 1
ATOM 2866 C C . VAL A 1 349 ? 19.570 3.925 -1.919 1.00 36.16 349 VAL A C 1
ATOM 2868 O O . VAL A 1 349 ? 20.402 3.315 -1.245 1.00 36.16 349 VAL A O 1
ATOM 2871 N N . SER A 1 350 ? 19.168 5.164 -1.627 1.00 39.31 350 SER A N 1
ATOM 2872 C CA . SER A 1 350 ? 19.582 5.893 -0.422 1.00 39.31 350 SER A CA 1
ATOM 2873 C C . SER A 1 350 ? 19.093 5.181 0.845 1.00 39.31 350 SER A C 1
ATOM 2875 O O . SER A 1 350 ? 19.893 4.899 1.738 1.00 39.31 350 SER A O 1
ATOM 2877 N N . ILE A 1 351 ? 17.814 4.789 0.887 1.00 43.00 351 ILE A N 1
ATOM 2878 C CA . ILE A 1 351 ? 17.228 4.107 2.050 1.00 43.00 351 ILE A CA 1
ATOM 2879 C C . ILE A 1 351 ? 17.830 2.716 2.254 1.00 43.00 351 ILE A C 1
ATOM 2881 O O . ILE A 1 351 ? 18.155 2.361 3.380 1.00 43.00 351 ILE A O 1
ATOM 2885 N N . GLN A 1 352 ? 18.050 1.935 1.194 1.00 42.75 352 GLN A N 1
ATOM 2886 C CA . GLN A 1 352 ? 18.690 0.618 1.319 1.00 42.75 352 GLN A CA 1
ATOM 2887 C C . GLN A 1 352 ? 20.139 0.700 1.801 1.00 42.75 352 GLN A C 1
ATOM 2889 O O . GLN A 1 352 ? 20.593 -0.182 2.528 1.00 42.75 352 GLN A O 1
ATOM 2894 N N . ARG A 1 353 ? 20.878 1.747 1.413 1.00 41.25 353 ARG A N 1
ATOM 2895 C CA . ARG A 1 353 ? 22.249 1.966 1.896 1.00 41.25 353 ARG A CA 1
ATOM 2896 C C . ARG A 1 353 ? 22.292 2.373 3.369 1.00 41.25 353 ARG A C 1
ATOM 2898 O O . ARG A 1 353 ? 23.206 1.944 4.063 1.00 41.25 353 ARG A O 1
ATOM 2905 N N . ASN A 1 354 ? 21.287 3.113 3.841 1.00 49.66 354 ASN A N 1
ATOM 2906 C CA . ASN A 1 354 ? 21.224 3.668 5.197 1.00 49.66 354 ASN A CA 1
ATOM 2907 C C . ASN A 1 354 ? 20.038 3.116 6.010 1.00 49.66 354 ASN A C 1
ATOM 2909 O O . ASN A 1 354 ? 19.472 3.798 6.866 1.00 49.66 354 ASN A O 1
ATOM 2913 N N . ILE A 1 355 ? 19.652 1.860 5.762 1.00 57.28 355 ILE A N 1
ATOM 2914 C CA . ILE A 1 355 ? 18.441 1.254 6.339 1.00 57.28 355 ILE A CA 1
ATOM 2915 C C . ILE A 1 355 ? 18.436 1.298 7.870 1.00 57.28 355 ILE A C 1
ATOM 2917 O O . ILE A 1 355 ? 17.392 1.486 8.488 1.00 57.28 355 ILE A O 1
ATOM 2921 N N . GLN A 1 356 ? 19.608 1.183 8.499 1.00 55.94 356 GLN A N 1
ATOM 2922 C CA . GLN A 1 356 ? 19.729 1.230 9.952 1.00 55.94 356 GLN A CA 1
ATOM 2923 C C . GLN A 1 356 ? 19.406 2.619 10.519 1.00 55.94 356 GLN A C 1
ATOM 2925 O O . GLN A 1 356 ? 18.761 2.711 11.560 1.00 55.94 356 GLN A O 1
ATOM 2930 N N . GLU A 1 357 ? 19.800 3.690 9.833 1.00 56.69 357 GLU A N 1
ATOM 2931 C CA . GLU A 1 357 ? 19.482 5.064 10.231 1.00 56.69 357 GLU A CA 1
ATOM 2932 C C . GLU A 1 357 ? 17.986 5.346 10.063 1.00 56.69 357 GLU A C 1
ATOM 2934 O O . GLU A 1 357 ? 17.362 5.901 10.965 1.00 56.69 357 GLU A O 1
ATOM 2939 N N . TYR A 1 358 ? 17.380 4.865 8.973 1.00 61.53 358 TYR A N 1
ATOM 2940 C CA . TYR A 1 358 ? 15.934 4.956 8.766 1.00 61.53 358 TYR A CA 1
ATOM 2941 C C . TYR A 1 358 ? 15.139 4.188 9.837 1.00 61.53 358 TYR A C 1
ATOM 2943 O O . TYR A 1 358 ? 14.191 4.711 10.418 1.00 61.53 358 TYR A O 1
ATOM 2951 N N . VAL A 1 359 ? 15.564 2.966 10.169 1.00 68.19 359 VAL A N 1
ATOM 2952 C CA . VAL A 1 359 ? 14.965 2.155 11.243 1.00 68.19 359 VAL A CA 1
ATOM 2953 C C . VAL A 1 359 ? 15.138 2.816 12.614 1.00 68.19 359 VAL A C 1
ATOM 2955 O O . VAL A 1 359 ? 14.228 2.762 13.443 1.00 68.19 359 VAL A O 1
ATOM 2958 N N . ASN A 1 360 ? 16.286 3.448 12.869 1.00 68.62 360 ASN A N 1
ATOM 2959 C CA . ASN A 1 360 ? 16.519 4.202 14.101 1.00 68.62 360 ASN A CA 1
ATOM 2960 C C . ASN A 1 360 ? 15.588 5.415 14.192 1.00 68.62 360 ASN A C 1
ATOM 2962 O O . ASN A 1 360 ? 15.011 5.645 15.253 1.00 68.62 360 ASN A O 1
ATOM 2966 N N . TRP A 1 361 ? 15.400 6.137 13.087 1.00 72.88 361 TRP A N 1
ATOM 2967 C CA . TRP A 1 361 ? 14.461 7.252 12.999 1.00 72.88 361 TRP A CA 1
ATOM 2968 C C . TRP A 1 361 ? 13.013 6.805 13.236 1.00 72.88 361 TRP A C 1
ATOM 2970 O O . TRP A 1 361 ? 12.327 7.406 14.057 1.00 72.88 361 TRP A O 1
ATOM 2980 N N . LEU A 1 362 ? 12.566 5.702 12.623 1.00 74.31 362 LEU A N 1
ATOM 2981 C CA . LEU A 1 362 ? 11.239 5.127 12.894 1.00 74.31 362 LEU A CA 1
ATOM 2982 C C . LEU A 1 362 ? 11.065 4.779 14.376 1.00 74.31 362 LEU A C 1
ATOM 2984 O O . LEU A 1 362 ? 10.053 5.109 14.990 1.00 74.31 362 LEU A O 1
ATOM 2988 N N . ARG A 1 363 ? 12.076 4.147 14.984 1.00 80.56 363 ARG A N 1
ATOM 2989 C CA . ARG A 1 363 ? 12.046 3.826 16.416 1.00 80.56 363 ARG A CA 1
ATOM 2990 C C . ARG A 1 363 ? 11.989 5.083 17.282 1.00 80.56 363 ARG A C 1
ATOM 2992 O O . ARG A 1 363 ? 11.349 5.060 18.331 1.00 80.56 363 ARG A O 1
ATOM 2999 N N . HIS A 1 364 ? 12.687 6.145 16.880 1.00 81.12 364 HIS A N 1
ATOM 3000 C CA . HIS A 1 364 ? 12.647 7.427 17.571 1.00 81.12 364 HIS A CA 1
ATOM 3001 C C . HIS A 1 364 ? 11.253 8.051 17.479 1.00 81.12 364 HIS A C 1
ATOM 3003 O O . HIS A 1 364 ? 10.679 8.339 18.524 1.00 81.12 364 HIS A O 1
ATOM 3009 N N . MET A 1 365 ? 10.678 8.128 16.274 1.00 79.56 365 MET A N 1
ATOM 3010 C CA . MET A 1 365 ? 9.312 8.604 16.037 1.00 79.56 365 MET A CA 1
ATOM 3011 C C . MET A 1 365 ? 8.307 7.893 16.947 1.00 79.56 365 MET A C 1
ATOM 3013 O O . MET A 1 365 ? 7.553 8.548 17.655 1.00 79.56 365 MET A O 1
ATOM 3017 N N . TYR A 1 366 ? 8.331 6.558 17.000 1.00 86.19 366 TYR A N 1
ATOM 3018 C CA . TYR A 1 366 ? 7.407 5.789 17.843 1.00 86.19 366 TYR A CA 1
ATOM 3019 C C . TYR A 1 366 ? 7.594 6.051 19.341 1.00 86.19 366 TYR A C 1
ATOM 3021 O O . TYR A 1 366 ? 6.629 6.027 20.097 1.00 86.19 366 TYR A O 1
ATOM 3029 N N . LYS A 1 367 ? 8.827 6.324 19.778 1.00 83.75 367 LYS A N 1
ATOM 3030 C CA . LYS A 1 367 ? 9.148 6.564 21.189 1.00 83.75 367 LYS A CA 1
ATOM 3031 C C . LYS A 1 367 ? 8.695 7.945 21.656 1.00 83.75 367 LYS A C 1
ATOM 3033 O O . LYS A 1 367 ? 8.414 8.131 22.838 1.00 83.75 367 LYS A O 1
ATOM 3038 N N . GLU A 1 368 ? 8.685 8.930 20.765 1.00 75.06 368 GLU A N 1
ATOM 3039 C CA . GLU A 1 368 ? 8.301 10.289 21.138 1.00 75.06 368 GLU A CA 1
ATOM 3040 C C . GLU A 1 368 ? 6.784 10.441 21.315 1.00 75.06 368 GLU A C 1
ATOM 3042 O O . GLU A 1 368 ? 6.379 11.319 22.071 1.00 75.06 368 GLU A O 1
ATOM 3047 N N . VAL A 1 369 ? 5.962 9.542 20.754 1.00 68.44 369 VAL A N 1
ATOM 3048 C CA . VAL A 1 369 ? 4.487 9.555 20.868 1.00 68.44 369 VAL A CA 1
ATOM 3049 C C . VAL A 1 369 ? 3.994 9.625 22.328 1.00 68.44 369 VAL A C 1
ATOM 3051 O O . VAL A 1 369 ? 3.104 10.419 22.636 1.00 68.44 369 VAL A O 1
ATOM 3054 N N . ASP A 1 370 ? 4.614 8.869 23.242 1.00 54.72 370 ASP A N 1
ATOM 3055 C CA . ASP A 1 370 ? 4.198 8.700 24.651 1.00 54.72 370 ASP A CA 1
ATOM 3056 C C . ASP A 1 370 ? 4.424 9.958 25.526 1.00 54.72 370 ASP A C 1
ATOM 3058 O O . ASP A 1 370 ? 3.695 10.255 26.473 1.00 54.72 370 ASP A O 1
ATOM 3062 N N . LYS A 1 371 ? 5.398 10.814 25.186 1.00 53.09 371 LYS A N 1
ATOM 3063 C CA . LYS A 1 371 ? 5.749 11.977 26.032 1.00 53.09 371 LYS A CA 1
ATOM 3064 C C . LYS A 1 371 ? 4.730 13.115 25.998 1.00 53.09 371 LYS A C 1
ATOM 3066 O O . LYS A 1 371 ? 4.877 14.096 26.738 1.00 53.09 371 LYS A O 1
ATOM 3071 N N . PHE A 1 372 ? 3.728 13.030 25.131 1.00 48.62 372 PHE A N 1
ATOM 3072 C CA . PHE A 1 372 ? 2.829 14.140 24.858 1.00 48.62 372 PHE A CA 1
ATOM 3073 C C . PHE A 1 372 ? 1.470 14.056 25.563 1.00 48.62 372 PHE A C 1
ATOM 3075 O O . PHE A 1 372 ? 0.786 15.081 25.631 1.00 48.62 372 PHE A O 1
ATOM 3082 N N . GLU A 1 373 ? 1.098 12.922 26.169 1.00 44.81 373 GLU A N 1
ATOM 3083 C CA . GLU A 1 373 ? -0.050 12.882 27.095 1.00 44.81 373 GLU A CA 1
ATOM 3084 C C . GLU A 1 373 ? 0.200 13.732 28.359 1.00 44.81 373 GLU A C 1
ATOM 3086 O O . GLU A 1 373 ? -0.735 14.237 28.981 1.00 44.81 373 GLU A O 1
ATOM 3091 N N . HIS A 1 374 ? 1.467 14.017 28.689 1.00 37.47 374 HIS A N 1
ATOM 3092 C CA . HIS A 1 374 ? 1.858 14.751 29.897 1.00 37.47 374 HIS A CA 1
ATOM 3093 C C . HIS A 1 374 ? 2.122 16.261 29.737 1.00 37.47 374 HIS A C 1
ATOM 3095 O O . HIS A 1 374 ? 2.549 16.903 30.700 1.00 37.47 374 HIS A O 1
ATOM 3101 N N . LYS A 1 375 ? 1.845 16.886 28.581 1.00 37.88 375 LYS A N 1
ATOM 3102 C CA . LYS A 1 375 ? 2.039 18.344 28.404 1.00 37.88 375 LYS A CA 1
ATOM 3103 C C . LYS A 1 375 ? 0.812 19.058 27.838 1.00 37.88 375 LYS A C 1
ATOM 3105 O O . LYS A 1 375 ? 0.793 19.492 26.692 1.00 37.88 375 LYS A O 1
ATOM 3110 N N . GLN A 1 376 ? -0.184 19.291 28.693 1.00 37.25 376 GLN A N 1
ATOM 3111 C CA . GLN A 1 376 ? -1.272 20.245 28.425 1.00 37.25 376 GLN A CA 1
ATOM 3112 C C . GLN A 1 376 ? -0.833 21.733 28.447 1.00 37.25 376 GLN A C 1
ATOM 3114 O O . GLN A 1 376 ? -1.670 22.602 28.203 1.00 37.25 376 GLN A O 1
ATOM 3119 N N . SER A 1 377 ? 0.440 22.067 28.713 1.00 35.12 377 SER A N 1
ATOM 3120 C CA . SER A 1 377 ? 0.861 23.452 29.005 1.00 35.12 377 SER A CA 1
ATOM 3121 C C . SER A 1 377 ? 1.306 24.321 27.821 1.00 35.12 377 SER A C 1
ATOM 3123 O O . SER A 1 377 ? 1.343 25.537 27.973 1.00 35.12 377 SER A O 1
ATOM 3125 N N . ASP A 1 378 ? 1.613 23.778 26.640 1.00 41.25 378 ASP A N 1
ATOM 3126 C CA . ASP A 1 378 ? 2.374 24.544 25.630 1.00 41.25 378 ASP A CA 1
ATOM 3127 C C . ASP A 1 378 ? 1.516 25.013 24.434 1.00 41.25 378 ASP A C 1
ATOM 3129 O O . ASP A 1 378 ? 1.883 24.836 23.277 1.00 41.25 378 ASP A O 1
ATOM 3133 N N . ARG A 1 379 ? 0.359 25.652 24.681 1.00 44.34 379 ARG A N 1
ATOM 3134 C CA . ARG A 1 379 ? -0.473 26.264 23.610 1.00 44.34 379 ARG A CA 1
ATOM 3135 C C . ARG A 1 379 ? 0.065 27.599 23.064 1.00 44.34 379 ARG A C 1
ATOM 3137 O O . ARG A 1 379 ? -0.588 28.220 22.226 1.00 44.34 379 ARG A O 1
ATOM 3144 N N . HIS A 1 380 ? 1.218 28.079 23.532 1.00 40.78 380 HIS A N 1
ATOM 3145 C CA . HIS A 1 380 ? 1.675 29.447 23.253 1.00 40.78 380 HIS A CA 1
ATOM 3146 C C . HIS A 1 380 ? 2.574 29.626 22.014 1.00 40.78 380 HIS A C 1
ATOM 3148 O O . HIS A 1 380 ? 2.773 30.771 21.604 1.00 40.78 380 HIS A O 1
ATOM 3154 N N . GLU A 1 381 ? 3.032 28.558 21.349 1.00 44.62 381 GLU A N 1
ATOM 3155 C CA . GLU A 1 381 ? 4.067 28.659 20.296 1.00 44.62 381 GLU A CA 1
ATOM 3156 C C . GLU A 1 381 ? 3.595 28.516 18.835 1.00 44.62 381 GLU A C 1
ATOM 3158 O O . GLU A 1 381 ? 4.424 28.599 17.939 1.00 44.62 381 GLU A O 1
ATOM 3163 N N . LEU A 1 382 ? 2.288 28.436 18.550 1.00 45.56 382 LEU A N 1
ATOM 3164 C CA . LEU A 1 382 ? 1.805 28.359 17.157 1.00 45.56 382 LEU A CA 1
ATOM 3165 C C . LEU A 1 382 ? 2.195 29.605 16.334 1.00 45.56 382 LEU A C 1
ATOM 3167 O O . LEU A 1 382 ? 1.960 30.745 16.768 1.00 45.56 382 LEU A O 1
ATOM 3171 N N . SER A 1 383 ? 2.713 29.421 15.113 1.00 50.31 383 SER A N 1
ATOM 3172 C CA . SER A 1 383 ? 2.989 30.540 14.194 1.00 50.31 383 SER A CA 1
ATOM 3173 C C . SER A 1 383 ? 1.702 31.273 13.772 1.00 50.31 383 SER A C 1
ATOM 3175 O O . SER A 1 383 ? 0.600 30.718 13.799 1.00 50.31 383 SER A O 1
ATOM 3177 N N . GLN A 1 384 ? 1.810 32.541 13.351 1.00 47.19 384 GLN A N 1
ATOM 3178 C CA . GLN A 1 384 ? 0.656 33.343 12.899 1.00 47.19 384 GLN A CA 1
ATOM 3179 C C . GLN A 1 384 ? -0.132 32.687 11.749 1.00 47.19 384 GLN A C 1
ATOM 3181 O O . GLN A 1 384 ? -1.352 32.837 11.686 1.00 47.19 384 GLN A O 1
ATOM 3186 N N . HIS A 1 385 ? 0.536 31.927 10.876 1.00 44.47 385 HIS A N 1
ATOM 3187 C CA . HIS A 1 385 ? -0.112 31.217 9.773 1.00 44.47 385 HIS A CA 1
ATOM 3188 C C . HIS A 1 385 ? -0.967 30.041 10.273 1.00 44.47 385 HIS A C 1
ATOM 3190 O O . HIS A 1 385 ? -2.125 29.917 9.882 1.00 44.47 385 HIS A O 1
ATOM 3196 N N . GLN A 1 386 ? -0.460 29.244 11.222 1.00 44.81 386 GLN A N 1
ATOM 3197 C CA . GLN A 1 386 ? -1.231 28.152 11.834 1.00 44.81 386 GLN A CA 1
ATOM 3198 C C . GLN A 1 386 ? -2.366 28.686 12.716 1.00 44.81 386 GLN A C 1
ATOM 3200 O O . GLN A 1 386 ? -3.469 28.149 12.676 1.00 44.81 386 GLN A O 1
ATOM 3205 N N . LYS A 1 387 ? -2.151 29.792 13.448 1.00 45.81 387 LYS A N 1
ATOM 3206 C CA . LYS A 1 387 ? -3.201 30.466 14.240 1.00 45.81 387 LYS A CA 1
ATOM 3207 C C . LYS A 1 387 ? -4.390 30.919 13.384 1.00 45.81 387 LYS A C 1
ATOM 3209 O O . LYS A 1 387 ? -5.522 30.871 13.855 1.00 45.81 387 LYS A O 1
ATOM 3214 N N . SER A 1 388 ? -4.156 31.313 12.130 1.00 45.97 388 SER A N 1
ATOM 3215 C CA . SER A 1 388 ? -5.228 31.651 11.181 1.00 45.97 388 SER A CA 1
ATOM 3216 C C . SER A 1 388 ? -6.040 30.436 10.716 1.00 45.97 388 SER A C 1
ATOM 3218 O O . SER A 1 388 ? -7.171 30.611 10.272 1.00 45.97 388 SER A O 1
ATOM 3220 N N . ILE A 1 389 ? -5.470 29.229 10.769 1.00 46.00 389 ILE A N 1
ATOM 3221 C CA . ILE A 1 389 ? -6.115 27.981 10.332 1.00 46.00 389 ILE A CA 1
ATOM 3222 C C . ILE A 1 389 ? -6.827 27.297 11.512 1.00 46.00 389 ILE A C 1
ATOM 3224 O O . ILE A 1 389 ? -7.893 26.713 11.334 1.00 46.00 389 ILE A O 1
ATOM 3228 N N . PHE A 1 390 ? -6.272 27.416 12.722 1.00 46.75 390 PHE A N 1
ATOM 3229 C CA . PHE A 1 390 ? -6.782 26.803 13.955 1.00 46.75 390 PHE A CA 1
ATOM 3230 C C . PHE A 1 390 ? -7.997 27.512 14.577 1.00 46.75 390 PHE A C 1
ATOM 3232 O O . PHE A 1 390 ? -8.669 26.946 15.441 1.00 46.75 390 PHE A O 1
ATOM 3239 N N . THR A 1 391 ? -8.326 28.739 14.171 1.00 38.31 391 THR A N 1
ATOM 3240 C CA . THR A 1 391 ? -9.476 29.468 14.723 1.00 38.31 391 THR A CA 1
ATOM 3241 C C . THR A 1 391 ? -10.792 29.018 14.084 1.00 38.31 391 THR A C 1
ATOM 3243 O O . THR A 1 391 ? -11.325 29.705 13.218 1.00 38.31 391 THR A O 1
ATOM 3246 N N . LYS A 1 392 ? -11.335 27.873 14.543 1.00 38.62 392 LYS A N 1
ATOM 3247 C CA . LYS A 1 392 ? -12.775 27.695 14.872 1.00 38.62 392 LYS A CA 1
ATOM 3248 C C . LYS A 1 392 ? -13.234 26.281 15.252 1.00 38.62 392 LYS A C 1
ATOM 3250 O O . LYS A 1 392 ? -14.363 26.178 15.711 1.00 38.62 392 LYS A O 1
ATOM 3255 N N . ASN A 1 393 ? -12.429 25.224 15.140 1.00 39.12 393 ASN A N 1
ATOM 3256 C CA . ASN A 1 393 ? -12.899 23.868 15.457 1.00 39.12 393 ASN A CA 1
ATOM 3257 C C . ASN A 1 393 ? -11.981 23.176 16.468 1.00 39.12 393 ASN A C 1
ATOM 3259 O O . ASN A 1 393 ? -10.763 23.170 16.324 1.00 39.12 393 ASN A O 1
ATOM 3263 N N . ILE A 1 394 ? -12.591 22.630 17.518 1.00 42.38 394 ILE A N 1
ATOM 3264 C CA . ILE A 1 394 ? -11.936 21.849 18.568 1.00 42.38 394 ILE A CA 1
ATOM 3265 C C . ILE A 1 394 ? -11.403 20.564 17.913 1.00 42.38 394 ILE A C 1
ATOM 3267 O O . ILE A 1 394 ? -12.191 19.716 17.506 1.00 42.38 394 ILE A O 1
ATOM 3271 N N . VAL A 1 395 ? -10.080 20.452 17.758 1.00 47.56 395 VAL A N 1
ATOM 3272 C CA . VAL A 1 395 ? -9.401 19.251 17.240 1.00 47.56 395 VAL A CA 1
ATOM 3273 C C . VAL A 1 395 ? -9.534 18.141 18.281 1.00 47.56 395 VAL A C 1
ATOM 3275 O O . VAL A 1 395 ? -9.084 18.326 19.412 1.00 47.56 395 VAL A O 1
ATOM 3278 N N . SER A 1 396 ? -10.166 17.018 17.928 1.00 46.41 396 SER A N 1
ATOM 3279 C CA . SER A 1 396 ? -10.306 15.872 18.835 1.00 46.41 396 SER A CA 1
ATOM 3280 C C . SER A 1 396 ? -9.047 15.004 18.884 1.00 46.41 396 SER A C 1
ATOM 3282 O O . SER A 1 396 ? -8.754 14.467 19.943 1.00 46.41 396 SER A O 1
ATOM 3284 N N . GLU A 1 397 ? -8.261 14.927 17.802 1.00 57.09 397 GLU A N 1
ATOM 3285 C CA . GLU A 1 397 ? -7.059 14.079 17.720 1.00 57.09 397 GLU A CA 1
ATOM 3286 C C . GLU A 1 397 ? -5.976 14.743 16.840 1.00 57.09 397 GLU A C 1
ATOM 3288 O O . GLU A 1 397 ? -6.192 14.924 15.642 1.00 57.09 397 GLU A O 1
ATOM 3293 N N . PRO A 1 398 ? -4.809 15.138 17.388 1.00 69.50 398 PRO A N 1
ATOM 3294 C CA . PRO A 1 398 ? -3.734 15.774 16.619 1.00 69.50 398 PRO A CA 1
ATOM 3295 C C . PRO A 1 398 ? -2.828 14.770 15.883 1.00 69.50 398 PRO A C 1
ATOM 3297 O O . PRO A 1 398 ? -1.793 15.174 15.357 1.00 69.50 398 PRO A O 1
ATOM 3300 N N . MET A 1 399 ? -3.171 13.480 15.879 1.00 78.69 399 MET A N 1
ATOM 3301 C CA . MET A 1 399 ? -2.315 12.398 15.394 1.00 78.69 399 MET A CA 1
ATOM 3302 C C . MET A 1 399 ? -2.817 11.845 14.059 1.00 78.69 399 MET A C 1
ATOM 3304 O O . MET A 1 399 ? -4.014 11.647 13.864 1.00 78.69 399 MET A O 1
ATOM 3308 N N . VAL A 1 400 ? -1.890 11.571 13.142 1.00 85.25 400 VAL A N 1
ATOM 3309 C CA . VAL A 1 400 ? -2.175 10.995 11.822 1.00 85.25 400 VAL A CA 1
ATOM 3310 C C . VAL A 1 400 ? -1.355 9.723 11.632 1.00 85.25 400 VAL A C 1
ATOM 3312 O O . VAL A 1 400 ? -0.127 9.762 11.727 1.00 85.25 400 VAL A O 1
ATOM 3315 N N . VAL A 1 401 ? -2.031 8.614 11.319 1.00 91.44 401 VAL A N 1
ATOM 3316 C CA . VAL A 1 401 ? -1.396 7.350 10.914 1.00 91.44 401 VAL A CA 1
ATOM 3317 C C . VAL A 1 401 ? -1.297 7.288 9.395 1.00 91.44 401 VAL A C 1
ATOM 3319 O O . VAL A 1 401 ? -2.288 7.519 8.695 1.00 91.44 401 VAL A O 1
ATOM 3322 N N . VAL A 1 402 ? -0.116 6.932 8.893 1.00 92.94 402 VAL A N 1
ATOM 3323 C CA . VAL A 1 402 ? 0.160 6.688 7.474 1.00 92.94 402 VAL A CA 1
ATOM 3324 C C . VAL A 1 402 ? 0.625 5.252 7.273 1.00 92.94 402 VAL A C 1
ATOM 3326 O O . VAL A 1 402 ? 1.621 4.853 7.865 1.00 92.94 402 VAL A O 1
ATOM 3329 N N . HIS A 1 403 ? -0.052 4.486 6.418 1.00 96.75 403 HIS A N 1
ATOM 3330 C CA . HIS A 1 403 ? 0.351 3.122 6.072 1.00 96.75 403 HIS A CA 1
ATOM 3331 C C . HIS A 1 403 ? 1.230 3.136 4.825 1.00 96.75 403 HIS A C 1
ATOM 3333 O O . HIS A 1 403 ? 0.857 3.726 3.809 1.00 96.75 403 HIS A O 1
ATOM 3339 N N . VAL A 1 404 ? 2.361 2.436 4.886 1.00 92.88 404 VAL A N 1
ATOM 3340 C CA . VAL A 1 404 ? 3.238 2.221 3.736 1.00 92.88 404 VAL A CA 1
ATOM 3341 C C . VAL A 1 404 ? 3.264 0.730 3.419 1.00 92.88 404 VAL A C 1
ATOM 3343 O O . VAL A 1 404 ? 3.494 -0.101 4.302 1.00 92.88 404 VAL A O 1
ATOM 3346 N N . ALA A 1 405 ? 2.935 0.380 2.179 1.00 93.81 405 ALA A N 1
ATOM 3347 C CA . ALA A 1 405 ? 2.886 -1.005 1.733 1.00 93.81 405 ALA A CA 1
ATOM 3348 C C . ALA A 1 405 ? 4.222 -1.448 1.109 1.00 93.81 405 ALA A C 1
ATOM 3350 O O . ALA A 1 405 ? 4.887 -0.647 0.443 1.00 93.81 405 ALA A O 1
ATOM 3351 N N . PRO A 1 406 ? 4.619 -2.722 1.294 1.00 89.81 406 PRO A N 1
ATOM 3352 C CA . PRO A 1 406 ? 5.676 -3.332 0.499 1.00 89.81 406 PRO A CA 1
ATOM 3353 C C . PRO A 1 406 ? 5.208 -3.529 -0.950 1.00 89.81 406 PRO A C 1
ATOM 3355 O O . PRO A 1 406 ? 4.012 -3.482 -1.245 1.00 89.81 406 PRO A O 1
ATOM 3358 N N . SER A 1 407 ? 6.158 -3.762 -1.849 1.00 89.56 407 SER A N 1
ATOM 3359 C CA . SER A 1 407 ? 5.926 -3.760 -3.291 1.00 89.56 407 SER A CA 1
ATOM 3360 C C . SER A 1 407 ? 5.821 -5.148 -3.918 1.00 89.56 407 SER A C 1
ATOM 3362 O O . SER A 1 407 ? 6.226 -6.158 -3.339 1.00 89.56 407 SER A O 1
ATOM 3364 N N . VAL A 1 408 ? 5.296 -5.191 -5.146 1.00 88.94 408 VAL A N 1
ATOM 3365 C CA . VAL A 1 408 ? 5.372 -6.383 -6.014 1.00 88.94 408 VAL A CA 1
ATOM 3366 C C . VAL A 1 408 ? 6.797 -6.561 -6.560 1.00 88.94 408 VAL A C 1
ATOM 3368 O O . VAL A 1 408 ? 7.254 -7.682 -6.774 1.00 88.94 408 VAL A O 1
ATOM 3371 N N . PHE A 1 409 ? 7.516 -5.456 -6.742 1.00 82.06 409 PHE A N 1
ATOM 3372 C CA . PHE A 1 409 ? 8.909 -5.397 -7.172 1.00 82.06 409 PHE A CA 1
ATOM 3373 C C . PHE A 1 409 ? 9.874 -6.229 -6.296 1.00 82.06 409 PHE A C 1
ATOM 3375 O O . PHE A 1 409 ? 9.918 -6.061 -5.073 1.00 82.06 409 PHE A O 1
ATOM 3382 N N . PRO A 1 410 ? 10.718 -7.093 -6.900 1.00 64.69 410 PRO A N 1
ATOM 3383 C CA . PRO A 1 410 ? 11.491 -8.103 -6.183 1.00 64.69 410 PRO A CA 1
ATOM 3384 C C . PRO A 1 410 ? 12.790 -7.587 -5.538 1.00 64.69 410 PRO A C 1
ATOM 3386 O O . PRO A 1 410 ? 13.736 -8.357 -5.371 1.00 64.69 410 PRO A O 1
ATOM 3389 N N . VAL A 1 411 ? 12.889 -6.316 -5.131 1.00 66.06 411 VAL A N 1
ATOM 3390 C CA . VAL A 1 411 ? 13.992 -5.945 -4.221 1.00 66.06 411 VAL A CA 1
ATOM 3391 C C . VAL A 1 411 ? 13.787 -6.568 -2.844 1.00 66.06 411 VAL A C 1
ATOM 3393 O O . VAL A 1 411 ? 14.748 -7.020 -2.221 1.00 66.06 411 VAL A O 1
ATOM 3396 N N . TYR A 1 412 ? 12.537 -6.698 -2.414 1.00 74.44 412 TYR A N 1
ATOM 3397 C CA . TYR A 1 412 ? 12.157 -7.606 -1.336 1.00 74.44 412 TYR A CA 1
ATOM 3398 C C . TYR A 1 412 ? 11.347 -8.769 -1.913 1.00 74.44 412 TYR A C 1
ATOM 3400 O O . TYR A 1 412 ? 11.356 -8.998 -3.120 1.00 74.44 412 TYR A O 1
ATOM 3408 N N . MET A 1 413 ? 10.696 -9.567 -1.068 1.00 81.94 413 MET A N 1
ATOM 3409 C CA . MET A 1 413 ? 9.775 -10.568 -1.602 1.00 81.94 413 MET A CA 1
ATOM 3410 C C . MET A 1 413 ? 8.524 -9.869 -2.149 1.00 81.94 413 MET A C 1
ATOM 3412 O O . MET A 1 413 ? 7.968 -9.025 -1.439 1.00 81.94 413 MET A O 1
ATOM 3416 N N . PRO A 1 414 ? 8.064 -10.229 -3.361 1.00 91.81 414 PRO A N 1
ATOM 3417 C CA . PRO A 1 414 ? 6.849 -9.674 -3.941 1.00 91.81 414 PRO A CA 1
ATOM 3418 C C . PRO A 1 414 ? 5.675 -9.815 -2.986 1.00 91.81 414 PRO A C 1
ATOM 3420 O O . PRO A 1 414 ? 5.433 -10.897 -2.441 1.00 91.81 414 PRO A O 1
ATOM 3423 N N . SER A 1 415 ? 4.971 -8.712 -2.772 1.00 91.88 415 SER A N 1
ATOM 3424 C CA . SER A 1 415 ? 4.002 -8.587 -1.696 1.00 91.88 415 SER A CA 1
ATOM 3425 C C . SER A 1 415 ? 2.754 -7.833 -2.138 1.00 91.88 415 SER A C 1
ATOM 3427 O O . SER A 1 415 ? 2.819 -6.917 -2.954 1.00 91.88 415 SER A O 1
ATOM 3429 N N . VAL A 1 416 ? 1.607 -8.211 -1.572 1.00 95.88 416 VAL A N 1
ATOM 3430 C CA . VAL A 1 416 ? 0.317 -7.534 -1.781 1.00 95.88 416 VAL A CA 1
ATOM 3431 C C . VAL A 1 416 ? -0.447 -7.459 -0.466 1.00 95.88 416 VAL A C 1
ATOM 3433 O O . VAL A 1 416 ? -0.291 -8.324 0.397 1.00 95.88 416 VAL A O 1
ATOM 3436 N N . ARG A 1 417 ? -1.273 -6.426 -0.288 1.00 96.75 417 ARG A N 1
ATOM 3437 C CA . ARG A 1 417 ? -1.971 -6.187 0.980 1.00 96.75 417 ARG A CA 1
ATOM 3438 C C . ARG A 1 417 ? -3.470 -6.086 0.782 1.00 96.75 417 ARG A C 1
ATOM 3440 O O . ARG A 1 417 ? -3.935 -5.393 -0.118 1.00 96.75 417 ARG A O 1
ATOM 3447 N N . ILE A 1 418 ? -4.223 -6.741 1.658 1.00 98.06 418 ILE A N 1
ATOM 3448 C CA . ILE A 1 418 ? -5.685 -6.727 1.628 1.00 98.06 418 ILE A CA 1
ATOM 3449 C C . ILE A 1 418 ? -6.193 -6.178 2.946 1.00 98.06 418 ILE A C 1
ATOM 3451 O O . ILE A 1 418 ? -5.925 -6.732 4.010 1.00 98.06 418 ILE A O 1
ATOM 3455 N N . TYR A 1 419 ? -6.924 -5.079 2.862 1.00 98.00 419 TYR A N 1
ATOM 3456 C CA . TYR A 1 419 ? -7.524 -4.409 3.999 1.00 98.00 419 TYR A CA 1
ATOM 3457 C C . TYR A 1 419 ? -8.955 -4.879 4.200 1.00 98.00 419 TYR A C 1
ATOM 3459 O O . TYR A 1 419 ? -9.673 -5.157 3.240 1.00 98.00 419 TYR A O 1
ATOM 3467 N N . ARG A 1 420 ? -9.370 -4.906 5.464 1.00 94.88 420 ARG A N 1
ATOM 3468 C CA . ARG A 1 420 ? -10.750 -5.131 5.882 1.00 94.88 420 ARG A CA 1
ATOM 3469 C C . ARG A 1 420 ? -11.284 -3.870 6.548 1.00 94.88 420 ARG A C 1
ATOM 3471 O O . ARG A 1 420 ? -10.611 -3.292 7.406 1.00 94.88 420 ARG A O 1
ATOM 3478 N N . TYR A 1 421 ? -12.501 -3.478 6.200 1.00 93.56 421 TYR A N 1
ATOM 3479 C CA . TYR A 1 421 ? -13.162 -2.317 6.787 1.00 93.56 421 TYR A CA 1
ATOM 3480 C C . TYR A 1 421 ? -14.617 -2.609 7.160 1.00 93.56 421 TYR A C 1
ATOM 3482 O O . TYR A 1 421 ? -15.241 -3.542 6.657 1.00 93.56 421 TYR A O 1
ATOM 3490 N N . GLU A 1 422 ? -15.144 -1.802 8.074 1.00 90.06 422 GLU A N 1
ATOM 3491 C CA . GLU A 1 422 ? -16.528 -1.865 8.538 1.00 90.06 422 GLU A CA 1
ATOM 3492 C C . GLU A 1 422 ? -17.491 -1.440 7.415 1.00 90.06 422 GLU A C 1
ATOM 3494 O O . GLU A 1 422 ? -17.548 -0.263 7.027 1.00 90.06 422 GLU A O 1
ATOM 3499 N N . TYR A 1 423 ? -18.286 -2.386 6.917 1.00 83.12 423 TYR A N 1
ATOM 3500 C CA . TYR A 1 423 ? -19.256 -2.169 5.847 1.00 83.12 423 TYR A CA 1
ATOM 3501 C C . TYR A 1 423 ? -20.668 -2.293 6.419 1.00 83.12 423 TYR A C 1
ATOM 3503 O O . TYR A 1 423 ? -21.103 -3.375 6.791 1.00 83.12 423 TYR A O 1
ATOM 3511 N N . ARG A 1 424 ? -21.392 -1.171 6.528 1.00 72.06 424 ARG A N 1
ATOM 3512 C CA . ARG A 1 424 ? -22.758 -1.169 7.063 1.00 72.06 424 ARG A CA 1
ATOM 3513 C C . ARG A 1 424 ? -23.759 -0.860 5.965 1.00 72.06 424 ARG A C 1
ATOM 3515 O O . ARG A 1 424 ? -23.636 0.160 5.287 1.00 72.06 424 ARG A O 1
ATOM 3522 N N . HIS A 1 425 ? -24.821 -1.656 5.895 1.00 56.72 425 HIS A N 1
ATOM 3523 C CA . HIS A 1 425 ? -26.084 -1.194 5.332 1.00 56.72 425 HIS A CA 1
ATOM 3524 C C . HIS A 1 425 ? -26.776 -0.266 6.345 1.00 56.72 425 HIS A C 1
ATOM 3526 O O . HIS A 1 425 ? -26.664 -0.449 7.555 1.00 56.72 425 HIS A O 1
ATOM 3532 N N . ALA A 1 426 ? -27.434 0.785 5.855 1.00 47.31 426 ALA A N 1
ATOM 3533 C CA . ALA A 1 426 ? -27.820 1.991 6.598 1.00 47.31 426 ALA A CA 1
ATOM 3534 C C . ALA A 1 426 ? -28.886 1.829 7.720 1.00 47.31 426 ALA A C 1
ATOM 3536 O O . ALA A 1 426 ? -29.623 2.776 7.984 1.00 47.31 426 ALA A O 1
ATOM 3537 N N . SER A 1 427 ? -28.999 0.679 8.396 1.00 42.25 427 SER A N 1
ATOM 3538 C CA . SER A 1 427 ? -30.095 0.399 9.340 1.00 42.25 427 SER A CA 1
ATOM 3539 C C . SER A 1 427 ? -29.757 -0.412 10.603 1.00 42.25 427 SER A C 1
ATOM 3541 O O . SER A 1 427 ? -30.682 -0.745 11.337 1.00 42.25 427 SER A O 1
ATOM 3543 N N . GLU A 1 428 ? -28.494 -0.726 10.913 1.00 50.78 428 GLU A N 1
ATOM 3544 C CA . GLU A 1 428 ? -28.169 -1.519 12.118 1.00 50.78 428 GLU A CA 1
ATOM 3545 C C . GLU A 1 428 ? -27.615 -0.667 13.279 1.00 50.78 428 GLU A C 1
ATOM 3547 O O . GLU A 1 428 ? -26.452 -0.244 13.296 1.00 50.78 428 GLU A O 1
ATOM 3552 N N . GLU A 1 429 ? -28.472 -0.416 14.275 1.00 44.16 429 GLU A N 1
ATOM 3553 C CA . GLU A 1 429 ? -28.093 0.105 15.594 1.00 44.16 429 GLU A CA 1
ATOM 3554 C C . GLU A 1 429 ? -27.402 -0.997 16.420 1.00 44.16 429 GLU A C 1
ATOM 3556 O O . GLU A 1 429 ? -27.958 -2.077 16.609 1.00 44.16 429 GLU A O 1
ATOM 3561 N N . GLY A 1 430 ? -26.199 -0.720 16.944 1.00 51.78 430 GLY A N 1
ATOM 3562 C CA . GLY A 1 430 ? -25.515 -1.593 17.915 1.00 51.78 430 GLY A CA 1
ATOM 3563 C C . GLY A 1 430 ? -24.095 -2.060 17.565 1.00 51.78 430 GLY A C 1
ATOM 3564 O O . GLY A 1 430 ? -23.484 -2.741 18.383 1.00 51.78 430 GLY A O 1
ATOM 3565 N N . ALA A 1 431 ? -23.541 -1.709 16.401 1.00 53.62 431 ALA A N 1
ATOM 3566 C CA . ALA A 1 431 ? -22.176 -2.115 16.045 1.00 53.62 431 ALA A CA 1
ATOM 3567 C C . ALA A 1 431 ? -21.086 -1.220 16.677 1.00 53.62 431 ALA A C 1
ATOM 3569 O O . ALA A 1 431 ? -21.278 -0.014 16.865 1.00 53.62 431 ALA A O 1
ATOM 3570 N N . ASN A 1 432 ? -19.932 -1.831 16.967 1.00 60.94 432 ASN A N 1
ATOM 3571 C CA . ASN A 1 432 ? -18.838 -1.243 17.751 1.00 60.94 432 ASN A CA 1
ATOM 3572 C C . ASN A 1 432 ? -18.048 -0.143 17.007 1.00 60.94 432 ASN A C 1
ATOM 3574 O O . ASN A 1 432 ? -17.501 0.740 17.663 1.00 60.94 432 ASN A O 1
ATOM 3578 N N . HIS A 1 433 ? -18.018 -0.149 15.663 1.00 70.75 433 HIS A N 1
ATOM 3579 C CA . HIS A 1 433 ? -17.174 0.747 14.847 1.00 70.75 433 HIS A CA 1
ATOM 3580 C C . HIS A 1 433 ? -17.955 1.491 13.759 1.00 70.75 433 HIS A C 1
ATOM 3582 O O . HIS A 1 433 ? -18.922 0.963 13.224 1.00 70.75 433 HIS A O 1
ATOM 3588 N N . LYS A 1 434 ? -17.568 2.724 13.409 1.00 81.75 434 LYS A N 1
ATOM 3589 C CA . LYS A 1 434 ? -18.260 3.524 12.376 1.00 81.75 434 LYS A CA 1
ATOM 3590 C C . LYS A 1 434 ? -18.040 2.916 10.980 1.00 81.75 434 LYS A C 1
ATOM 3592 O O . LYS A 1 434 ? -16.987 2.353 10.709 1.00 81.75 434 LYS A O 1
ATOM 3597 N N . HIS A 1 435 ? -19.003 3.084 10.070 1.00 87.44 435 HIS A N 1
ATOM 3598 C CA . HIS A 1 435 ? -18.820 2.689 8.667 1.00 87.44 435 HIS A CA 1
ATOM 3599 C C . HIS A 1 435 ? -17.538 3.304 8.080 1.00 87.44 435 HIS A C 1
ATOM 3601 O O . HIS A 1 435 ? -17.250 4.472 8.341 1.00 87.44 435 HIS A O 1
ATOM 3607 N N . GLY A 1 436 ? -16.780 2.517 7.313 1.00 89.25 436 GLY A N 1
ATOM 3608 C CA . GLY A 1 436 ? -15.494 2.907 6.736 1.00 89.25 436 GLY A CA 1
ATOM 3609 C C . GLY A 1 436 ? -14.305 2.754 7.689 1.00 89.25 436 GLY A C 1
ATOM 3610 O O . GLY A 1 436 ? -13.170 2.977 7.270 1.00 89.25 436 GLY A O 1
ATOM 3611 N N . THR A 1 437 ? -14.511 2.406 8.966 1.00 92.00 437 THR A N 1
ATOM 3612 C CA . THR A 1 437 ? -13.402 2.180 9.905 1.00 92.00 437 THR A CA 1
ATOM 3613 C C . THR A 1 437 ? -12.572 0.981 9.456 1.00 92.00 437 THR A C 1
ATOM 3615 O O . THR A 1 437 ? -13.113 -0.083 9.162 1.00 92.00 437 THR A O 1
ATOM 3618 N N . LEU A 1 438 ? -11.252 1.154 9.405 1.00 94.69 438 LEU A N 1
ATOM 3619 C CA . LEU A 1 438 ? -10.314 0.077 9.111 1.00 94.69 438 LEU A CA 1
ATOM 3620 C C . LEU A 1 438 ? -10.217 -0.882 10.303 1.00 94.69 438 LEU A C 1
ATOM 3622 O O . LEU A 1 438 ? -9.913 -0.464 11.417 1.00 94.69 438 LEU A O 1
ATOM 3626 N N . LEU A 1 439 ? -10.438 -2.172 10.057 1.00 93.06 439 LEU A N 1
ATOM 3627 C CA . LEU A 1 439 ? -10.474 -3.219 11.087 1.00 93.06 439 LEU A CA 1
ATOM 3628 C C . LEU A 1 439 ? -9.207 -4.084 11.117 1.00 93.06 439 LEU A C 1
ATOM 3630 O O . LEU A 1 439 ? -9.057 -4.946 11.980 1.00 93.06 439 LEU A O 1
ATOM 3634 N N . GLY A 1 440 ? -8.335 -3.932 10.125 1.00 94.88 440 GLY A N 1
ATOM 3635 C CA . GLY A 1 440 ? -7.100 -4.695 9.990 1.00 94.88 440 GLY A CA 1
ATOM 3636 C C . GLY A 1 440 ? -6.705 -4.893 8.534 1.00 94.88 440 GLY A C 1
ATOM 3637 O O . GLY A 1 440 ? -7.464 -4.567 7.618 1.00 94.88 440 GLY A O 1
ATOM 3638 N N . TYR A 1 441 ? -5.525 -5.462 8.322 1.00 96.00 441 TYR A N 1
ATOM 3639 C CA . TYR A 1 441 ? -5.123 -5.963 7.012 1.00 96.00 441 TYR A CA 1
ATOM 3640 C C . TYR A 1 441 ? -4.384 -7.293 7.122 1.00 96.00 441 TYR A C 1
ATOM 3642 O O . TYR A 1 441 ? -3.827 -7.643 8.166 1.00 96.00 441 TYR A O 1
ATOM 3650 N N . SER A 1 442 ? -4.381 -8.010 6.006 1.00 95.06 442 SER A N 1
ATOM 3651 C CA . SER A 1 442 ? -3.590 -9.206 5.763 1.00 95.06 442 SER A CA 1
ATOM 3652 C C . SER A 1 442 ? -2.497 -8.881 4.751 1.00 95.06 442 SER A C 1
ATOM 3654 O O . SER A 1 442 ? -2.778 -8.385 3.656 1.00 95.06 442 SER A O 1
ATOM 3656 N N . GLN A 1 443 ? -1.252 -9.148 5.134 1.00 92.00 443 GLN A N 1
ATOM 3657 C CA . GLN A 1 443 ? -0.083 -9.018 4.277 1.00 92.00 443 GLN A CA 1
ATOM 3658 C C . GLN A 1 443 ? 0.212 -10.373 3.638 1.00 92.00 443 GLN A C 1
ATOM 3660 O O . GLN A 1 443 ? 0.355 -11.378 4.335 1.00 92.00 443 GLN A O 1
ATOM 3665 N N . PHE A 1 444 ? 0.298 -10.401 2.313 1.00 93.50 444 PHE A N 1
ATOM 3666 C CA . PHE A 1 444 ? 0.618 -11.591 1.537 1.00 93.50 444 PHE A CA 1
ATOM 3667 C C . PHE A 1 444 ? 1.982 -11.436 0.882 1.00 93.50 444 PHE A C 1
ATOM 3669 O O . PHE A 1 444 ? 2.333 -10.341 0.439 1.00 93.50 444 PHE A O 1
ATOM 3676 N N . VAL A 1 445 ? 2.725 -12.537 0.798 1.00 89.19 445 VAL A N 1
ATOM 3677 C CA . VAL A 1 445 ? 4.084 -12.574 0.254 1.00 89.19 445 VAL A CA 1
ATOM 3678 C C . VAL A 1 445 ? 4.281 -13.805 -0.628 1.00 89.19 445 VAL A C 1
ATOM 3680 O O . VAL A 1 445 ? 3.809 -14.896 -0.305 1.00 89.19 445 VAL A O 1
ATOM 3683 N N . ALA A 1 446 ? 4.995 -13.653 -1.740 1.00 89.31 446 ALA A N 1
ATOM 3684 C CA . ALA A 1 446 ? 5.373 -14.759 -2.613 1.00 89.31 446 ALA A CA 1
ATOM 3685 C C . ALA A 1 446 ? 6.863 -15.087 -2.471 1.00 89.31 446 ALA A C 1
ATOM 3687 O O . ALA A 1 446 ? 7.732 -14.257 -2.735 1.00 89.31 446 ALA A O 1
ATOM 3688 N N . ASN A 1 447 ? 7.181 -16.335 -2.116 1.00 85.56 447 ASN A N 1
ATOM 3689 C CA . ASN A 1 447 ? 8.567 -16.800 -2.055 1.00 85.56 447 ASN A CA 1
ATOM 3690 C C . ASN A 1 447 ? 9.087 -17.163 -3.455 1.00 85.56 447 ASN A C 1
ATOM 3692 O O . ASN A 1 447 ? 9.122 -18.336 -3.848 1.00 85.56 447 ASN A O 1
ATOM 3696 N N . ILE A 1 448 ? 9.509 -16.147 -4.210 1.00 85.31 448 ILE A N 1
ATOM 3697 C CA . ILE A 1 448 ? 9.996 -16.330 -5.583 1.00 85.31 448 ILE A CA 1
ATOM 3698 C C . ILE A 1 448 ? 11.332 -17.082 -5.656 1.00 85.31 448 ILE A C 1
ATOM 3700 O O . ILE A 1 448 ? 11.596 -17.748 -6.654 1.00 85.31 448 ILE A O 1
ATOM 3704 N N . SER A 1 449 ? 12.142 -17.079 -4.589 1.00 83.06 449 SER A N 1
ATOM 3705 C CA . SER A 1 449 ? 13.360 -17.902 -4.511 1.00 83.06 449 SER A CA 1
ATOM 3706 C C . SER A 1 449 ? 13.018 -19.391 -4.550 1.00 83.06 449 SER A C 1
ATOM 3708 O O . SER A 1 449 ? 13.505 -20.118 -5.415 1.00 83.06 449 SER A O 1
ATOM 3710 N N . ARG A 1 450 ? 12.108 -19.834 -3.672 1.00 83.25 450 ARG A N 1
ATOM 3711 C CA . ARG A 1 450 ? 11.610 -21.218 -3.650 1.00 83.25 450 ARG A CA 1
ATOM 3712 C C . ARG A 1 450 ? 10.912 -21.575 -4.957 1.00 83.25 450 ARG A C 1
ATOM 3714 O O . ARG A 1 450 ? 11.085 -22.679 -5.472 1.00 83.25 450 ARG A O 1
ATOM 3721 N N . TYR A 1 451 ? 10.122 -20.648 -5.497 1.00 88.62 451 TYR A N 1
ATOM 3722 C CA . TYR A 1 451 ? 9.474 -20.847 -6.785 1.00 88.62 451 TYR A CA 1
ATOM 3723 C C . TYR A 1 451 ? 10.508 -21.106 -7.890 1.00 88.62 451 TYR A C 1
ATOM 3725 O O . TYR A 1 451 ? 10.396 -22.103 -8.601 1.00 88.62 451 TYR A O 1
ATOM 3733 N N . ASN A 1 452 ? 11.533 -20.259 -8.011 1.00 87.06 452 ASN A N 1
ATOM 3734 C CA . ASN A 1 452 ? 12.574 -20.394 -9.028 1.00 87.06 452 ASN A CA 1
ATOM 3735 C C . ASN A 1 452 ? 13.358 -21.708 -8.873 1.00 87.06 452 ASN A C 1
ATOM 3737 O O . ASN A 1 452 ? 13.655 -22.358 -9.872 1.00 87.06 452 ASN A O 1
ATOM 3741 N N . GLU A 1 453 ? 13.639 -22.148 -7.644 1.00 85.25 453 GLU A N 1
ATOM 3742 C CA . GLU A 1 453 ? 14.309 -23.431 -7.388 1.00 85.25 453 GLU A CA 1
ATOM 3743 C C . GLU A 1 453 ? 13.481 -24.638 -7.864 1.00 85.25 453 GLU A C 1
ATOM 3745 O O . GLU A 1 453 ? 14.009 -25.545 -8.509 1.00 85.25 453 GLU A O 1
ATOM 3750 N N . ILE A 1 454 ? 12.176 -24.653 -7.574 1.00 86.25 454 ILE A N 1
ATOM 3751 C CA . ILE A 1 454 ? 11.301 -25.807 -7.849 1.00 86.25 454 ILE A CA 1
ATOM 3752 C C . ILE A 1 454 ? 10.768 -25.793 -9.286 1.00 86.25 454 ILE A C 1
ATOM 3754 O O . ILE A 1 454 ? 10.596 -26.844 -9.905 1.00 86.25 454 ILE A O 1
ATOM 3758 N N . ASN A 1 455 ? 10.459 -24.610 -9.807 1.00 89.75 455 ASN A N 1
ATOM 3759 C CA . ASN A 1 455 ? 9.699 -24.430 -11.040 1.00 89.75 455 ASN A CA 1
ATOM 3760 C C . ASN A 1 455 ? 10.473 -23.685 -12.127 1.00 89.75 455 ASN A C 1
ATOM 3762 O O . ASN A 1 455 ? 9.993 -23.627 -13.255 1.00 89.75 455 ASN A O 1
ATOM 3766 N N . GLY A 1 456 ? 11.659 -23.144 -11.831 1.00 85.50 456 GLY A N 1
ATOM 3767 C CA . GLY A 1 456 ? 12.400 -22.310 -12.776 1.00 85.50 456 GLY A CA 1
ATOM 3768 C C . GLY A 1 456 ? 12.747 -23.020 -14.083 1.00 85.50 456 GLY A C 1
ATOM 3769 O O . GLY A 1 456 ? 12.735 -22.402 -15.134 1.00 85.50 456 GLY A O 1
ATOM 3770 N N . HIS A 1 457 ? 12.947 -24.337 -14.049 1.00 86.62 457 HIS A N 1
ATOM 3771 C CA . HIS A 1 457 ? 13.246 -25.152 -15.230 1.00 86.62 457 HIS A CA 1
ATOM 3772 C C . HIS A 1 457 ? 12.005 -25.616 -16.015 1.00 86.62 457 HIS A C 1
ATOM 3774 O O . HIS A 1 457 ? 12.157 -26.239 -17.062 1.00 86.62 457 HIS A O 1
ATOM 3780 N N . LYS A 1 458 ? 10.788 -25.393 -15.504 1.00 88.44 458 LYS A N 1
ATOM 3781 C CA . LYS A 1 458 ? 9.551 -25.852 -16.153 1.00 88.44 458 LYS A CA 1
ATOM 3782 C C . LYS A 1 458 ? 9.146 -24.905 -17.280 1.00 88.44 458 LYS A C 1
ATOM 3784 O O . LYS A 1 458 ? 9.452 -23.714 -17.228 1.00 88.44 458 LYS A O 1
ATOM 3789 N N . ASP A 1 459 ? 8.444 -25.444 -18.266 1.00 89.31 459 ASP A N 1
ATOM 3790 C CA . ASP A 1 459 ? 7.820 -24.690 -19.351 1.00 89.31 459 ASP A CA 1
ATOM 3791 C C . ASP A 1 459 ? 6.521 -25.417 -19.770 1.00 89.31 459 ASP A C 1
ATOM 3793 O O . ASP A 1 459 ? 6.599 -26.594 -20.139 1.00 89.31 459 ASP A O 1
ATOM 3797 N N . PRO A 1 460 ? 5.327 -24.806 -19.626 1.00 90.38 460 PRO A N 1
ATOM 3798 C CA . PRO A 1 460 ? 5.081 -23.461 -19.098 1.00 90.38 460 PRO A CA 1
ATOM 3799 C C . PRO A 1 460 ? 5.400 -23.330 -17.599 1.00 90.38 460 PRO A C 1
ATOM 3801 O O . PRO A 1 460 ? 5.421 -24.310 -16.844 1.00 90.38 460 PRO A O 1
ATOM 3804 N N . LYS A 1 461 ? 5.650 -22.093 -17.153 1.00 93.81 461 LYS A N 1
ATOM 3805 C CA . LYS A 1 461 ? 5.847 -21.768 -15.733 1.00 93.81 461 LYS A CA 1
ATOM 3806 C C . LYS A 1 461 ? 4.514 -21.965 -14.977 1.00 93.81 461 LYS A C 1
ATOM 3808 O O . LYS A 1 461 ? 3.498 -21.429 -15.410 1.00 93.81 461 LYS A O 1
ATOM 3813 N N . PRO A 1 462 ? 4.469 -22.733 -13.873 1.00 94.62 462 PRO A N 1
ATOM 3814 C CA . PRO A 1 462 ? 3.234 -22.939 -13.110 1.00 94.62 462 PRO A CA 1
ATOM 3815 C C . PRO A 1 462 ? 2.768 -21.667 -12.370 1.00 94.62 462 PRO A C 1
ATOM 3817 O O . PRO A 1 462 ? 3.554 -20.751 -12.164 1.00 94.62 462 PRO A O 1
ATOM 3820 N N . PRO A 1 463 ? 1.514 -21.596 -11.893 1.00 94.62 463 PRO A N 1
ATOM 3821 C CA . PRO A 1 463 ? 1.025 -20.424 -11.164 1.00 94.62 463 PRO A CA 1
ATOM 3822 C C . PRO A 1 463 ? 1.875 -20.074 -9.931 1.00 94.62 463 PRO A C 1
ATOM 3824 O O . PRO A 1 463 ? 2.328 -20.964 -9.201 1.00 94.62 463 PRO A O 1
ATOM 3827 N N . LEU A 1 464 ? 2.058 -18.774 -9.677 1.00 94.19 464 LEU A N 1
ATOM 3828 C CA . LEU A 1 464 ? 2.631 -18.281 -8.422 1.00 94.19 464 LEU A CA 1
ATOM 3829 C C . LEU A 1 464 ? 1.536 -18.266 -7.348 1.00 94.19 464 LEU A C 1
ATOM 3831 O O . LEU A 1 464 ? 0.380 -17.942 -7.628 1.00 94.19 464 LEU A O 1
ATOM 3835 N N . ASN A 1 465 ? 1.901 -18.623 -6.119 1.00 92.00 465 ASN A N 1
ATOM 3836 C CA . ASN A 1 465 ? 1.021 -18.506 -4.962 1.00 92.00 465 ASN A CA 1
ATOM 3837 C C . ASN A 1 465 ? 1.633 -17.545 -3.952 1.00 92.00 465 ASN A C 1
ATOM 3839 O O . ASN A 1 465 ? 2.849 -17.559 -3.746 1.00 92.00 465 ASN A O 1
ATOM 3843 N N . PHE A 1 466 ? 0.772 -16.752 -3.324 1.00 92.38 466 PHE A N 1
ATOM 3844 C CA . PHE A 1 466 ? 1.135 -15.924 -2.189 1.00 92.38 466 PHE A CA 1
ATOM 3845 C C . PHE A 1 466 ? 0.632 -16.580 -0.907 1.00 92.38 466 PHE A C 1
ATOM 3847 O O . PHE A 1 466 ? -0.513 -17.032 -0.828 1.00 92.38 466 PHE A O 1
ATOM 3854 N N . ASP A 1 467 ? 1.500 -16.605 0.094 1.00 86.50 467 ASP A N 1
ATOM 3855 C CA . ASP A 1 467 ? 1.187 -17.076 1.433 1.00 86.50 467 ASP A CA 1
ATOM 3856 C C . ASP A 1 467 ? 0.837 -15.877 2.325 1.00 86.50 467 ASP A C 1
ATOM 3858 O O . ASP A 1 467 ? 1.367 -14.778 2.145 1.00 86.50 467 ASP A O 1
ATOM 3862 N N . LEU A 1 468 ? -0.052 -16.084 3.301 1.00 86.25 468 LEU A N 1
ATOM 3863 C CA . LEU A 1 468 ? -0.300 -15.096 4.352 1.00 86.25 468 LEU A CA 1
ATOM 3864 C C . LEU A 1 468 ? 0.977 -14.940 5.187 1.00 86.25 468 LEU A C 1
ATOM 3866 O O . LEU A 1 468 ? 1.375 -15.873 5.887 1.00 86.25 468 LEU A O 1
ATOM 3870 N N . GLU A 1 469 ? 1.602 -13.767 5.126 1.00 81.75 469 GLU A N 1
ATOM 3871 C CA . GLU A 1 469 ? 2.752 -13.428 5.960 1.00 81.75 469 GLU A CA 1
ATOM 3872 C C . GLU A 1 469 ? 2.288 -13.159 7.393 1.00 81.75 469 GLU A C 1
ATOM 3874 O O . GLU A 1 469 ? 2.770 -13.785 8.340 1.00 81.75 469 GLU A O 1
ATOM 3879 N N . TYR A 1 470 ? 1.305 -12.266 7.540 1.00 83.00 470 TYR A N 1
ATOM 3880 C CA . TYR A 1 470 ? 0.638 -11.988 8.805 1.00 83.00 470 TYR A CA 1
ATOM 3881 C C . TYR A 1 470 ? -0.691 -11.251 8.610 1.00 83.00 470 TYR A C 1
ATOM 3883 O O . TYR 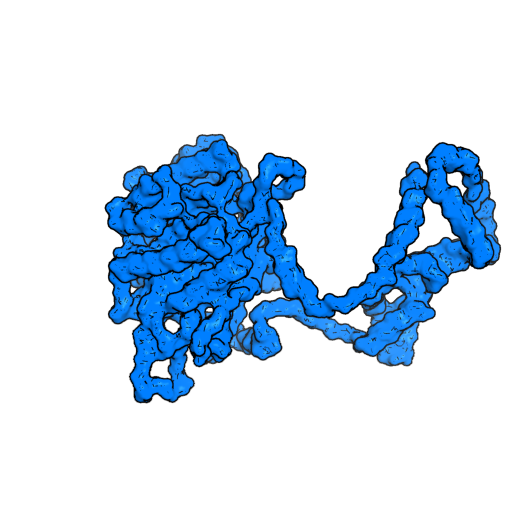A 1 470 ? -0.955 -10.652 7.567 1.00 83.00 470 TYR A O 1
ATOM 3891 N N . ASP A 1 471 ? -1.510 -11.251 9.659 1.00 88.56 471 ASP A N 1
ATOM 3892 C CA . ASP A 1 471 ? -2.600 -10.297 9.837 1.00 88.56 471 ASP A CA 1
ATOM 3893 C C . ASP A 1 471 ? -2.367 -9.453 11.099 1.00 88.56 471 ASP A C 1
ATOM 3895 O O . ASP A 1 471 ? -1.782 -9.918 12.085 1.00 88.56 471 ASP A O 1
ATOM 3899 N N . THR A 1 472 ? -2.789 -8.188 11.056 1.00 86.75 472 THR A N 1
ATOM 3900 C CA . THR A 1 472 ? -2.499 -7.205 12.115 1.00 86.75 472 THR A CA 1
ATOM 3901 C C . THR A 1 472 ? -3.069 -7.601 13.476 1.00 86.75 472 THR A C 1
ATOM 3903 O O . THR A 1 472 ? -2.444 -7.339 14.503 1.00 86.75 472 THR A O 1
ATOM 3906 N N . ASN A 1 473 ? -4.223 -8.268 13.502 1.00 85.50 473 ASN A N 1
ATOM 3907 C CA . ASN A 1 473 ? -4.861 -8.697 14.742 1.00 85.50 473 ASN A CA 1
ATOM 3908 C C . ASN A 1 473 ? -4.096 -9.861 15.387 1.00 85.50 473 ASN A C 1
ATOM 3910 O O . ASN A 1 473 ? -3.711 -9.792 16.549 1.00 85.50 473 ASN A O 1
ATOM 3914 N N . THR A 1 474 ? -3.786 -10.913 14.634 1.00 81.00 474 THR A N 1
ATOM 3915 C CA . THR A 1 474 ? -3.063 -12.076 15.163 1.00 81.00 474 THR A CA 1
ATOM 3916 C C . THR A 1 474 ? -1.631 -11.728 15.564 1.00 81.00 474 THR A C 1
ATOM 3918 O O . THR A 1 474 ? -1.151 -12.231 16.584 1.00 81.00 474 THR A O 1
ATOM 3921 N N . LEU A 1 475 ? -0.934 -10.896 14.778 1.00 82.62 475 LEU A N 1
ATOM 3922 C CA . LEU A 1 475 ? 0.472 -10.577 15.031 1.00 82.62 475 LEU A CA 1
ATOM 3923 C C . LEU A 1 475 ? 0.650 -9.517 16.122 1.00 82.62 475 LEU A C 1
ATOM 3925 O O . LEU A 1 475 ? 1.469 -9.702 17.025 1.00 82.62 475 LEU A O 1
ATOM 3929 N N . TYR A 1 476 ? -0.105 -8.422 16.035 1.00 83.75 476 TYR A N 1
ATOM 3930 C CA . TYR A 1 476 ? 0.067 -7.251 16.897 1.00 83.75 476 TYR A CA 1
ATOM 3931 C C . TYR A 1 476 ? -1.047 -7.086 17.938 1.00 83.75 476 TYR A C 1
ATOM 3933 O O . TYR A 1 476 ? -0.893 -6.287 18.855 1.00 83.75 476 TYR A O 1
ATOM 3941 N N . GLY A 1 477 ? -2.135 -7.856 17.855 1.00 83.12 477 GLY A N 1
ATOM 3942 C CA . GLY A 1 477 ? -3.292 -7.714 18.745 1.00 83.12 477 GLY A CA 1
ATOM 3943 C C . GLY A 1 477 ? -4.209 -6.546 18.382 1.00 83.12 477 GLY A C 1
ATOM 3944 O O . GLY A 1 477 ? -5.048 -6.172 19.198 1.00 83.12 477 GLY A O 1
ATOM 3945 N N . LEU A 1 478 ? -4.047 -5.956 17.192 1.00 86.31 478 LEU A N 1
ATOM 3946 C CA . LEU A 1 478 ? -4.827 -4.799 16.759 1.00 86.31 478 LEU A CA 1
ATOM 3947 C C . LEU A 1 478 ? -6.256 -5.210 16.388 1.00 86.31 478 LEU A C 1
ATOM 3949 O O . LEU A 1 478 ? -6.471 -5.898 15.388 1.00 86.31 478 LEU A O 1
ATOM 3953 N N . SER A 1 479 ? -7.232 -4.775 17.188 1.00 85.06 479 SER A N 1
ATOM 3954 C CA . SER A 1 479 ? -8.657 -5.020 16.912 1.00 85.06 479 SER A CA 1
ATOM 3955 C C . SER A 1 479 ? -9.231 -4.120 15.812 1.00 85.06 479 SER A C 1
ATOM 3957 O O . SER A 1 479 ? -10.211 -4.486 15.166 1.00 85.06 479 SER A O 1
ATOM 3959 N N . ASP A 1 480 ? -8.588 -2.976 15.585 1.00 90.50 480 ASP A N 1
ATOM 3960 C CA . ASP A 1 480 ? -8.819 -2.047 14.489 1.00 90.50 480 ASP A CA 1
ATOM 3961 C C . ASP A 1 480 ? -7.508 -1.326 14.139 1.00 90.50 480 ASP A C 1
ATOM 3963 O O . ASP A 1 480 ? -6.473 -1.544 14.771 1.00 90.50 480 ASP A O 1
ATOM 3967 N N . LEU A 1 481 ? -7.542 -0.486 13.107 1.00 93.50 481 LEU A N 1
ATOM 3968 C CA . LEU A 1 481 ? -6.410 0.338 12.675 1.00 93.50 481 LEU A CA 1
ATOM 3969 C C . LEU A 1 481 ? -6.632 1.815 13.035 1.00 93.50 481 LEU A C 1
ATOM 3971 O O . LEU A 1 481 ? -6.295 2.707 12.256 1.00 93.50 481 LEU A O 1
ATOM 3975 N N . SER A 1 482 ? -7.254 2.073 14.190 1.00 88.81 482 SER A N 1
ATOM 3976 C CA . SER A 1 482 ? -7.419 3.428 14.717 1.00 88.81 482 SER A CA 1
ATOM 3977 C C . SER A 1 482 ? -6.079 4.047 15.122 1.00 88.81 482 SER A C 1
ATOM 3979 O O . SER A 1 482 ? -5.068 3.363 15.301 1.00 88.81 482 SER A O 1
ATOM 3981 N N . VAL A 1 483 ? -6.082 5.370 15.279 1.00 86.75 483 VAL A N 1
ATOM 3982 C CA . VAL A 1 483 ? -4.935 6.126 15.789 1.00 86.75 483 VAL A CA 1
ATOM 3983 C C . VAL A 1 483 ? -4.486 5.579 17.148 1.00 86.75 483 VAL A C 1
ATOM 3985 O O . VAL A 1 483 ? -3.303 5.294 17.312 1.00 86.75 483 VAL A O 1
ATOM 3988 N N . ASP A 1 484 ? -5.423 5.352 18.072 1.00 85.75 484 ASP A N 1
ATOM 3989 C CA . ASP A 1 484 ? -5.144 4.836 19.419 1.00 85.75 484 ASP A CA 1
ATOM 3990 C C . ASP A 1 484 ? -4.476 3.455 19.375 1.00 85.75 484 ASP A C 1
ATOM 3992 O O . ASP A 1 484 ? -3.422 3.253 19.977 1.00 85.75 484 ASP A O 1
ATOM 3996 N N . SER A 1 485 ? -5.014 2.535 18.567 1.00 89.38 485 SER A N 1
ATOM 3997 C CA . SER A 1 485 ? -4.431 1.205 18.335 1.00 89.38 485 SER A CA 1
ATOM 3998 C C . SER A 1 485 ? -2.968 1.280 17.866 1.00 89.38 485 SER A C 1
ATOM 4000 O O . SER A 1 485 ? -2.113 0.513 18.316 1.00 89.38 485 SER A O 1
ATOM 4002 N N . TYR A 1 486 ? -2.643 2.225 16.978 1.00 91.06 486 TYR A N 1
ATOM 4003 C CA . TYR A 1 486 ? -1.270 2.419 16.511 1.00 91.06 486 TYR A CA 1
ATOM 4004 C C . TYR A 1 486 ? -0.361 3.117 17.525 1.00 91.06 486 TYR A C 1
ATOM 4006 O O . TYR A 1 486 ? 0.838 2.832 17.540 1.00 91.06 486 TYR A O 1
ATOM 4014 N N . ILE A 1 487 ? -0.899 3.997 18.372 1.00 87.75 487 ILE A N 1
ATOM 4015 C CA . ILE A 1 487 ? -0.162 4.599 19.490 1.00 87.75 487 ILE A CA 1
ATOM 4016 C C . ILE A 1 487 ? 0.227 3.512 20.497 1.00 87.75 487 ILE A C 1
ATOM 4018 O O . ILE A 1 487 ? 1.400 3.411 20.859 1.00 87.75 487 ILE A O 1
ATOM 4022 N N . GLU A 1 488 ? -0.714 2.645 20.879 1.00 88.25 488 GLU A N 1
ATOM 4023 C CA . GLU A 1 488 ? -0.449 1.510 21.771 1.00 88.25 488 GLU A CA 1
ATOM 4024 C C . GLU A 1 488 ? 0.598 0.555 21.181 1.00 88.25 488 GLU A C 1
ATOM 4026 O O . GLU A 1 488 ? 1.509 0.102 21.880 1.00 88.25 488 GLU A O 1
ATOM 4031 N N . LEU A 1 489 ? 0.515 0.273 19.874 1.00 90.00 489 LEU A N 1
ATOM 4032 C CA . LEU A 1 489 ? 1.523 -0.533 19.189 1.00 90.00 489 LEU A CA 1
ATOM 4033 C C . LEU A 1 489 ? 2.896 0.156 19.178 1.00 90.00 489 LEU A C 1
ATOM 4035 O O . LEU A 1 489 ? 3.906 -0.501 19.430 1.00 90.00 489 LEU A O 1
ATOM 4039 N N . ALA A 1 490 ? 2.956 1.459 18.896 1.00 89.44 490 ALA A N 1
ATOM 4040 C CA . ALA A 1 490 ? 4.198 2.230 18.888 1.00 89.44 490 ALA A CA 1
ATOM 4041 C C . ALA A 1 490 ? 4.879 2.245 20.268 1.00 89.44 490 ALA A C 1
ATOM 4043 O O . ALA A 1 490 ? 6.092 2.024 20.358 1.00 89.44 490 ALA A O 1
ATOM 4044 N N . ASP A 1 491 ? 4.110 2.407 21.347 1.00 88.06 491 ASP A N 1
ATOM 4045 C CA . ASP A 1 491 ? 4.624 2.277 22.712 1.00 88.06 491 ASP A CA 1
ATOM 4046 C C . ASP A 1 491 ? 5.159 0.854 22.963 1.00 88.06 491 ASP A C 1
ATOM 4048 O O . ASP A 1 491 ? 6.339 0.660 23.282 1.00 88.06 491 ASP A O 1
ATOM 4052 N N . ALA A 1 492 ? 4.355 -0.175 22.673 1.00 88.62 492 ALA A N 1
ATOM 4053 C CA . ALA A 1 492 ? 4.754 -1.576 22.831 1.00 88.62 492 ALA A CA 1
ATOM 4054 C C . ALA A 1 492 ? 6.004 -1.960 22.011 1.00 88.62 492 ALA A C 1
ATOM 4056 O O . ALA A 1 492 ? 6.743 -2.875 22.381 1.00 88.62 492 ALA A O 1
ATOM 4057 N N . LEU A 1 493 ? 6.269 -1.282 20.893 1.00 85.12 493 LEU A N 1
ATOM 4058 C CA . LEU A 1 493 ? 7.460 -1.482 20.065 1.00 85.12 493 LEU A CA 1
ATOM 4059 C C . LEU A 1 493 ? 8.727 -0.845 20.659 1.00 85.12 493 LEU A C 1
ATOM 4061 O O . LEU A 1 493 ? 9.843 -1.277 20.346 1.00 85.12 493 LEU A O 1
ATOM 4065 N N . THR A 1 494 ? 8.591 0.175 21.507 1.00 86.75 494 THR A N 1
ATOM 4066 C CA . THR A 1 494 ? 9.717 1.016 21.940 1.00 86.75 494 THR A CA 1
ATOM 4067 C C . THR A 1 494 ? 10.137 0.823 23.391 1.00 86.75 494 THR A C 1
ATOM 4069 O O . THR A 1 494 ? 11.272 1.186 23.730 1.00 86.75 494 THR A O 1
ATOM 4072 N N . GLN A 1 495 ? 9.310 0.170 24.214 1.00 85.38 495 GLN A N 1
ATOM 4073 C CA . GLN A 1 495 ? 9.632 -0.148 25.605 1.00 85.38 495 GLN A CA 1
ATOM 4074 C C . GLN A 1 495 ? 10.947 -0.945 25.762 1.00 85.38 495 GLN A C 1
ATOM 4076 O O . GLN A 1 495 ? 11.388 -1.724 24.908 1.00 85.38 495 GLN A O 1
ATOM 4081 N N . ASN A 1 496 ? 11.604 -0.740 26.908 1.00 81.88 496 ASN A N 1
ATOM 4082 C CA . ASN A 1 496 ? 12.945 -1.256 27.201 1.00 81.88 496 ASN A CA 1
ATOM 4083 C C . ASN A 1 496 ? 12.967 -2.674 27.803 1.00 81.88 496 ASN A C 1
ATOM 4085 O O . ASN A 1 496 ? 13.973 -3.078 28.393 1.00 81.88 496 ASN A O 1
ATOM 4089 N N . ASP A 1 497 ? 11.915 -3.469 27.636 1.00 83.19 497 ASP A N 1
ATOM 4090 C CA . ASP A 1 497 ? 11.828 -4.840 28.139 1.00 83.19 497 ASP A CA 1
ATOM 4091 C C . ASP A 1 497 ? 12.071 -5.904 27.046 1.00 83.19 497 ASP A C 1
ATOM 4093 O O . ASP A 1 497 ? 12.279 -5.624 25.864 1.00 83.19 497 ASP A O 1
ATOM 4097 N N . THR A 1 498 ? 12.111 -7.174 27.456 1.00 72.50 498 THR A N 1
ATOM 4098 C CA . THR A 1 498 ? 12.432 -8.288 26.546 1.00 72.50 498 THR A CA 1
ATOM 4099 C C . THR A 1 498 ? 11.306 -8.579 25.551 1.00 72.50 498 THR A C 1
ATOM 4101 O O . THR A 1 498 ? 11.601 -8.948 24.415 1.00 72.50 498 THR A O 1
ATOM 4104 N N . LYS A 1 499 ? 10.039 -8.425 25.954 1.00 76.00 499 LYS A N 1
ATOM 4105 C CA . LYS A 1 499 ? 8.875 -8.668 25.092 1.00 76.00 499 LYS A CA 1
ATOM 4106 C C . LYS A 1 499 ? 8.824 -7.611 23.994 1.00 76.00 499 LYS A C 1
ATOM 4108 O O . LYS A 1 499 ? 8.691 -7.973 22.832 1.00 76.00 499 LYS A O 1
ATOM 4113 N N . SER A 1 500 ? 9.052 -6.351 24.336 1.00 79.75 500 SER A N 1
ATOM 4114 C CA . SER A 1 500 ? 9.055 -5.234 23.384 1.00 79.75 500 SER A CA 1
ATOM 4115 C C . SER A 1 500 ? 10.236 -5.298 22.419 1.00 79.75 500 SER A C 1
ATOM 4117 O O . SER A 1 500 ? 10.072 -5.109 21.220 1.00 79.75 500 SER A O 1
ATOM 4119 N N . ARG A 1 501 ? 11.425 -5.728 22.870 1.00 74.38 501 ARG A N 1
ATOM 4120 C CA . ARG A 1 501 ? 12.534 -6.051 21.946 1.00 74.38 501 ARG A CA 1
ATOM 4121 C C . ARG A 1 501 ? 12.203 -7.209 21.006 1.00 74.38 501 ARG A C 1
ATOM 4123 O O . ARG A 1 501 ? 12.631 -7.188 19.857 1.00 74.38 501 ARG A O 1
ATOM 4130 N N . GLN A 1 502 ? 11.480 -8.228 21.474 1.00 70.00 502 GLN A N 1
ATOM 4131 C CA . GLN A 1 502 ? 11.012 -9.320 20.615 1.00 70.00 502 GLN A CA 1
ATOM 4132 C C . GLN A 1 502 ? 9.953 -8.837 19.623 1.00 70.00 502 GLN A C 1
ATOM 4134 O O . GLN A 1 502 ? 10.026 -9.225 18.462 1.00 70.00 502 GLN A O 1
ATOM 4139 N N . LEU A 1 503 ? 9.028 -7.975 20.049 1.00 78.75 503 LEU A N 1
ATOM 4140 C CA . LEU A 1 503 ? 8.010 -7.368 19.196 1.00 78.75 503 LEU A CA 1
ATOM 4141 C C . LEU A 1 503 ? 8.644 -6.459 18.141 1.00 78.75 503 LEU A C 1
ATOM 4143 O O . LEU A 1 503 ? 8.365 -6.630 16.967 1.00 78.75 503 LEU A O 1
ATOM 4147 N N . TRP A 1 504 ? 9.584 -5.594 18.528 1.00 79.38 504 TRP A N 1
ATOM 4148 C CA . TRP A 1 504 ? 10.378 -4.776 17.610 1.00 79.38 504 TRP A CA 1
ATOM 4149 C C . TRP A 1 504 ? 11.165 -5.626 16.625 1.00 79.38 504 TRP A C 1
ATOM 4151 O O . TRP A 1 504 ? 11.162 -5.360 15.431 1.00 79.38 504 TRP A O 1
ATOM 4161 N N . ASN A 1 505 ? 11.818 -6.687 17.102 1.00 68.06 505 ASN A N 1
ATOM 4162 C CA . ASN A 1 505 ? 12.476 -7.625 16.205 1.00 68.06 505 ASN A CA 1
ATOM 4163 C C . ASN A 1 505 ? 11.475 -8.333 15.300 1.00 68.06 505 ASN A C 1
ATOM 4165 O O . ASN A 1 505 ? 11.885 -8.674 14.209 1.00 68.06 505 ASN A O 1
ATOM 4169 N N . THR A 1 506 ? 10.226 -8.548 15.733 1.00 73.44 506 THR A N 1
ATOM 4170 C CA . THR A 1 506 ? 9.159 -9.177 14.939 1.00 73.44 506 THR A CA 1
ATOM 4171 C C . THR A 1 506 ? 8.646 -8.234 13.852 1.00 73.44 506 THR A C 1
ATOM 4173 O O . THR A 1 506 ? 8.595 -8.620 12.690 1.00 73.44 506 THR A O 1
ATOM 4176 N N . PHE A 1 507 ? 8.381 -6.979 14.214 1.00 77.50 507 PHE A N 1
ATOM 4177 C CA . PHE A 1 507 ? 8.064 -5.874 13.311 1.00 77.50 507 PHE A CA 1
ATOM 4178 C C . PHE A 1 507 ? 9.173 -5.664 12.278 1.00 77.50 507 PHE A C 1
ATOM 4180 O O . PHE A 1 507 ? 8.929 -5.597 11.082 1.00 77.50 507 PHE A O 1
ATOM 4187 N N . LEU A 1 508 ? 10.426 -5.683 12.735 1.00 68.38 508 LEU A N 1
ATOM 4188 C CA . LEU A 1 508 ? 11.581 -5.692 11.855 1.00 68.38 508 LEU A CA 1
ATOM 4189 C C . LEU A 1 508 ? 11.847 -7.055 11.228 1.00 68.38 508 LEU A C 1
ATOM 4191 O O . LEU A 1 508 ? 12.763 -7.115 10.427 1.00 68.38 508 LEU A O 1
ATOM 4195 N N . SER A 1 509 ? 11.169 -8.155 11.587 1.00 57.84 509 SER A N 1
ATOM 4196 C CA . SER A 1 509 ? 11.515 -9.516 11.130 1.00 57.84 509 SER A CA 1
ATOM 4197 C C . SER A 1 509 ? 11.028 -9.846 9.724 1.00 57.84 509 SER A C 1
ATOM 4199 O O . SER A 1 509 ? 10.948 -11.017 9.372 1.00 57.84 509 SER A O 1
ATOM 4201 N N . SER A 1 510 ? 10.995 -8.827 8.868 1.00 48.59 510 SER A N 1
ATOM 4202 C CA . SER A 1 510 ? 11.717 -8.894 7.597 1.00 48.59 510 SER A CA 1
ATOM 4203 C C . SER A 1 510 ? 13.226 -9.197 7.765 1.00 48.59 510 SER A C 1
ATOM 4205 O O . SER A 1 510 ? 13.852 -9.618 6.815 1.00 48.59 510 SER A O 1
ATOM 4207 N N . LYS A 1 511 ? 13.835 -9.080 8.958 1.00 46.12 511 LYS A N 1
ATOM 4208 C CA . LYS A 1 511 ? 15.240 -9.389 9.317 1.00 46.12 511 LYS A CA 1
ATOM 4209 C C . LYS A 1 511 ? 15.567 -10.873 9.377 1.00 46.12 511 LYS A C 1
ATOM 4211 O O . LYS A 1 511 ? 16.692 -11.261 9.083 1.00 46.12 511 LYS A O 1
ATOM 4216 N N . LEU A 1 512 ? 14.626 -11.712 9.802 1.00 47.00 512 LEU A N 1
ATOM 4217 C CA . LEU A 1 512 ? 14.818 -13.158 9.714 1.00 47.00 512 LEU A CA 1
ATOM 4218 C C . LEU A 1 512 ? 14.698 -13.600 8.261 1.00 47.00 512 LEU A C 1
ATOM 4220 O O . LEU A 1 512 ? 15.515 -14.386 7.794 1.00 47.00 512 LEU A O 1
ATOM 4224 N N . LEU A 1 513 ? 13.721 -13.028 7.561 1.00 51.16 513 LEU A N 1
ATOM 4225 C CA . LEU A 1 513 ? 13.577 -13.149 6.127 1.00 51.16 513 LEU A CA 1
ATOM 4226 C C . LEU A 1 513 ? 14.853 -12.653 5.415 1.00 51.16 513 LEU A C 1
ATOM 4228 O O . LEU A 1 513 ? 15.374 -13.381 4.594 1.00 51.16 513 LEU A O 1
ATOM 4232 N N . ASP A 1 514 ? 15.460 -11.537 5.829 1.00 53.53 514 ASP A N 1
ATOM 4233 C CA . ASP A 1 514 ? 16.691 -10.962 5.262 1.00 53.53 514 ASP A CA 1
ATOM 4234 C C . ASP A 1 514 ? 17.945 -11.793 5.594 1.00 53.53 514 ASP A C 1
ATOM 4236 O O . ASP A 1 514 ? 18.781 -12.023 4.725 1.00 53.53 514 ASP A O 1
ATOM 4240 N N . ILE A 1 515 ? 18.058 -12.355 6.809 1.00 53.69 515 ILE A N 1
ATOM 4241 C CA . ILE A 1 515 ? 19.095 -13.355 7.137 1.00 53.69 515 ILE A CA 1
ATOM 4242 C C . ILE A 1 515 ? 18.977 -14.565 6.203 1.00 53.69 515 ILE A C 1
ATOM 4244 O O . ILE A 1 515 ? 19.982 -15.042 5.672 1.00 53.69 515 ILE A O 1
ATOM 4248 N N . ILE A 1 516 ? 17.758 -15.076 6.018 1.00 54.03 516 ILE A N 1
ATOM 4249 C CA . ILE A 1 516 ? 17.484 -16.233 5.166 1.00 54.03 516 ILE A CA 1
ATOM 4250 C C . ILE A 1 516 ? 17.668 -15.879 3.683 1.00 54.03 516 ILE A C 1
ATOM 4252 O O . ILE A 1 516 ? 18.264 -16.661 2.951 1.00 54.03 516 ILE A O 1
ATOM 4256 N N . HIS A 1 517 ? 17.285 -14.684 3.244 1.00 55.03 517 HIS A N 1
ATOM 4257 C CA . HIS A 1 517 ? 17.490 -14.178 1.888 1.00 55.03 517 HIS A CA 1
ATOM 4258 C C . HIS A 1 517 ? 18.968 -14.036 1.562 1.00 55.03 517 HIS A C 1
ATOM 4260 O O . HIS A 1 517 ? 19.418 -14.557 0.547 1.00 55.03 517 HIS A O 1
ATOM 4266 N N . ARG A 1 518 ? 19.752 -13.406 2.441 1.00 56.38 518 ARG A N 1
ATOM 4267 C CA . ARG A 1 518 ? 21.206 -13.272 2.283 1.00 56.38 518 ARG A CA 1
ATOM 4268 C C . ARG A 1 518 ? 21.900 -14.632 2.305 1.00 56.38 518 ARG A C 1
ATOM 4270 O O . ARG A 1 518 ? 22.827 -14.863 1.528 1.00 56.38 518 ARG A O 1
ATOM 4277 N N . TYR A 1 519 ? 21.412 -15.561 3.130 1.00 59.41 519 TYR A N 1
ATOM 4278 C CA . TYR A 1 519 ? 21.858 -16.954 3.120 1.00 59.41 519 TYR A CA 1
ATOM 4279 C C . TYR A 1 519 ? 21.556 -17.655 1.781 1.00 59.41 519 TYR A C 1
ATOM 4281 O O . TYR A 1 519 ? 22.449 -18.276 1.198 1.00 59.41 519 TYR A O 1
ATOM 4289 N N . PHE A 1 520 ? 20.342 -17.517 1.240 1.00 51.06 520 PHE A N 1
ATOM 4290 C CA . PHE A 1 520 ? 19.964 -18.074 -0.066 1.00 51.06 520 PHE A CA 1
ATOM 4291 C C . PHE A 1 520 ? 20.697 -17.415 -1.238 1.00 51.06 520 PHE A C 1
ATOM 4293 O O . PHE A 1 520 ? 21.114 -18.108 -2.167 1.00 51.06 520 PHE A O 1
ATOM 4300 N N . ALA A 1 521 ? 20.995 -16.120 -1.129 1.00 49.88 521 ALA A N 1
ATOM 4301 C CA . ALA A 1 521 ? 21.876 -15.367 -2.018 1.00 49.88 521 ALA A CA 1
ATOM 4302 C C . ALA A 1 521 ? 23.364 -15.753 -1.873 1.00 49.88 521 ALA A C 1
ATOM 4304 O O . ALA A 1 521 ? 24.242 -15.072 -2.401 1.00 49.88 521 ALA A O 1
ATOM 4305 N N . LYS A 1 522 ? 23.670 -16.864 -1.185 1.00 61.03 522 LYS A N 1
ATOM 4306 C CA . LYS A 1 522 ? 25.009 -17.446 -1.000 1.00 61.03 522 LYS A CA 1
ATOM 4307 C C . LYS A 1 522 ? 26.008 -16.522 -0.298 1.00 61.03 522 LYS A C 1
ATOM 4309 O O . LYS A 1 522 ? 27.215 -16.761 -0.385 1.00 61.03 522 LYS A O 1
ATOM 4314 N N . GLN A 1 523 ? 25.541 -15.511 0.433 1.00 62.44 523 GLN A N 1
ATOM 4315 C CA . GLN A 1 523 ? 26.419 -14.746 1.311 1.00 62.44 523 GLN A CA 1
ATOM 4316 C C . GLN A 1 523 ? 26.875 -15.626 2.475 1.00 62.44 523 GLN A C 1
ATOM 4318 O O . GLN A 1 523 ? 26.130 -16.456 3.003 1.00 62.44 523 GLN A O 1
ATOM 4323 N N . ASN A 1 524 ? 28.129 -15.457 2.891 1.00 77.19 524 ASN A N 1
ATOM 4324 C CA . ASN A 1 524 ? 28.657 -16.232 4.006 1.00 77.19 524 ASN A CA 1
ATOM 4325 C C . ASN A 1 524 ? 28.165 -15.659 5.352 1.00 77.19 524 ASN A C 1
ATOM 4327 O O . ASN A 1 524 ? 27.984 -14.455 5.504 1.00 77.19 524 ASN A O 1
ATOM 4331 N N . ILE A 1 525 ? 27.999 -16.511 6.367 1.00 76.81 525 ILE A N 1
ATOM 4332 C CA . ILE A 1 525 ? 27.474 -16.118 7.693 1.00 76.81 525 ILE A CA 1
ATOM 4333 C C . ILE A 1 525 ? 28.315 -15.013 8.357 1.00 76.81 525 ILE A C 1
ATOM 4335 O O . ILE A 1 525 ? 27.792 -14.205 9.121 1.00 76.81 525 ILE A O 1
ATOM 4339 N N . ILE A 1 526 ? 29.620 -14.953 8.077 1.00 76.06 526 ILE A N 1
ATOM 4340 C CA . ILE A 1 526 ? 30.520 -13.927 8.625 1.00 76.06 526 ILE A CA 1
ATOM 4341 C C . ILE A 1 526 ? 30.222 -12.560 8.004 1.00 76.06 526 ILE A C 1
ATOM 4343 O O . ILE A 1 526 ? 30.259 -11.554 8.705 1.00 76.06 526 ILE A O 1
ATOM 4347 N N . GLN A 1 527 ? 29.918 -12.540 6.713 1.00 61.41 527 GLN A N 1
ATOM 4348 C CA . GLN A 1 527 ? 29.527 -11.371 5.949 1.00 61.41 527 GLN A CA 1
ATOM 4349 C C . GLN A 1 527 ? 28.151 -10.889 6.401 1.00 61.41 527 GLN A C 1
ATOM 4351 O O . GLN A 1 527 ? 28.040 -9.740 6.806 1.00 61.41 527 GLN A O 1
ATOM 4356 N N . ILE A 1 528 ? 27.166 -11.790 6.499 1.00 62.94 528 ILE A N 1
ATOM 4357 C CA . ILE A 1 528 ? 25.833 -11.484 7.050 1.00 62.94 528 ILE A CA 1
ATOM 4358 C C . ILE A 1 528 ? 25.961 -10.906 8.471 1.00 62.94 528 ILE A C 1
ATOM 4360 O O . ILE A 1 528 ? 25.326 -9.916 8.806 1.00 62.94 528 ILE A O 1
ATOM 4364 N N . SER A 1 529 ? 26.836 -11.477 9.304 1.00 62.88 529 SER A N 1
ATOM 4365 C CA . SER A 1 529 ? 27.072 -11.015 10.679 1.00 62.88 529 SER A CA 1
ATOM 4366 C C . SER A 1 529 ? 27.689 -9.625 10.764 1.00 62.88 529 SER A C 1
ATOM 4368 O O . SER A 1 529 ? 27.320 -8.862 11.650 1.00 62.88 529 SER A O 1
ATOM 4370 N N . ARG A 1 530 ? 28.619 -9.297 9.864 1.00 61.38 530 ARG A N 1
ATOM 4371 C CA . ARG A 1 530 ? 29.256 -7.976 9.812 1.00 61.38 530 ARG A CA 1
ATOM 4372 C C . ARG A 1 530 ? 28.326 -6.922 9.226 1.00 61.38 530 ARG A C 1
ATOM 4374 O O . ARG A 1 530 ? 28.245 -5.840 9.778 1.00 61.38 530 ARG A O 1
ATOM 4381 N N . GLU A 1 531 ? 27.637 -7.248 8.138 1.00 52.41 531 GLU A N 1
ATOM 4382 C CA . GLU A 1 531 ? 26.757 -6.317 7.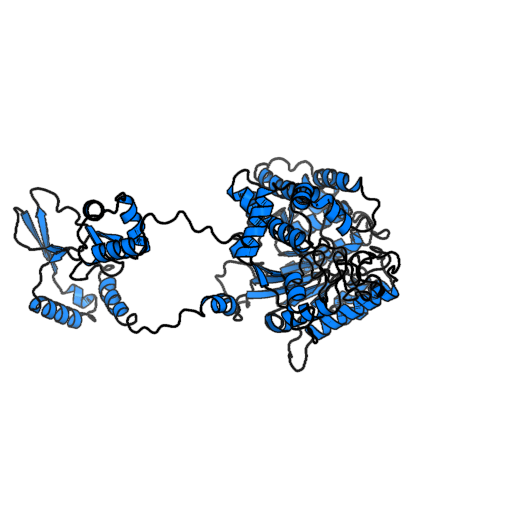426 1.00 52.41 531 GLU A CA 1
ATOM 4383 C C . GLU A 1 531 ? 25.460 -6.037 8.191 1.00 52.41 531 GLU A C 1
ATOM 4385 O O . GLU A 1 531 ? 24.949 -4.926 8.132 1.00 52.41 531 GLU A O 1
ATOM 4390 N N . MET A 1 532 ? 24.931 -7.027 8.919 1.00 54.31 532 MET A N 1
ATOM 4391 C CA . MET A 1 532 ? 23.712 -6.862 9.719 1.00 54.31 532 MET A CA 1
ATOM 4392 C C . MET A 1 532 ? 23.989 -6.554 11.196 1.00 54.31 532 MET A C 1
ATOM 4394 O O . MET A 1 532 ? 23.043 -6.356 11.954 1.00 54.31 532 MET A O 1
ATOM 4398 N N . GLU A 1 533 ? 25.255 -6.592 11.625 1.00 45.56 533 GLU A N 1
ATOM 4399 C CA . GLU A 1 533 ? 25.678 -6.466 13.031 1.00 45.56 533 GLU A CA 1
ATOM 4400 C C . GLU A 1 533 ? 24.988 -7.463 13.987 1.00 45.56 533 GLU A C 1
ATOM 4402 O O . GLU A 1 533 ? 24.817 -7.231 15.185 1.00 45.56 533 GLU A O 1
ATOM 4407 N N . ILE A 1 534 ? 24.597 -8.628 13.465 1.00 55.69 534 ILE A N 1
ATOM 4408 C CA . ILE A 1 534 ? 23.967 -9.708 14.231 1.00 55.69 534 ILE A CA 1
ATOM 4409 C C . ILE A 1 534 ? 25.041 -10.738 14.607 1.00 55.69 534 ILE A C 1
ATOM 4411 O O . ILE A 1 534 ? 25.844 -11.122 13.750 1.00 55.69 534 ILE A O 1
ATOM 4415 N N . PRO A 1 535 ? 25.073 -11.259 15.853 1.00 65.81 535 PRO A N 1
ATOM 4416 C CA . PRO A 1 535 ? 26.016 -12.306 16.227 1.00 65.81 535 PRO A CA 1
ATOM 4417 C C . PRO A 1 535 ? 25.930 -13.520 15.295 1.00 65.81 535 PRO A C 1
ATOM 4419 O O . PRO A 1 535 ? 24.842 -14.014 14.991 1.00 65.81 535 PRO A O 1
ATOM 4422 N N . LYS A 1 536 ? 27.089 -14.051 14.884 1.00 68.75 536 LYS A N 1
ATOM 4423 C CA . LYS A 1 536 ? 27.185 -15.234 14.007 1.00 68.75 536 LYS A CA 1
ATOM 4424 C C . LYS A 1 536 ? 26.366 -16.422 14.518 1.00 68.75 536 LYS A C 1
ATOM 4426 O O . LYS A 1 536 ? 25.786 -17.148 13.714 1.00 68.75 536 LYS A O 1
ATOM 4431 N N . SER A 1 537 ? 26.311 -16.612 15.838 1.00 60.84 537 SER A N 1
ATOM 4432 C CA . SER A 1 537 ? 25.506 -17.651 16.491 1.00 60.84 537 SER A CA 1
ATOM 4433 C C . SER A 1 537 ? 24.018 -17.486 16.187 1.00 60.84 537 SER A C 1
ATOM 4435 O O . SER A 1 537 ? 23.381 -18.434 15.746 1.00 60.84 537 SER A O 1
ATOM 4437 N N . THR A 1 538 ? 23.488 -16.271 16.315 1.00 51.06 538 THR A N 1
ATOM 4438 C CA . THR A 1 538 ? 22.087 -15.951 16.022 1.00 51.06 538 THR A CA 1
ATOM 4439 C C . THR A 1 538 ? 21.742 -16.193 14.552 1.00 51.06 538 THR A C 1
ATOM 4441 O O . THR A 1 538 ? 20.712 -16.791 14.262 1.00 51.06 538 THR A O 1
ATOM 4444 N N . ILE A 1 539 ? 22.612 -15.794 13.617 1.00 62.47 539 ILE A N 1
ATOM 4445 C CA . ILE A 1 539 ? 22.416 -16.054 12.177 1.00 62.47 539 ILE A CA 1
ATOM 4446 C C . ILE A 1 539 ? 22.409 -17.558 11.892 1.00 62.47 539 ILE A C 1
ATOM 4448 O O . ILE A 1 539 ? 21.530 -18.056 11.192 1.00 62.47 539 ILE A O 1
ATOM 4452 N N . THR A 1 540 ? 23.360 -18.287 12.477 1.00 74.69 540 THR A N 1
ATOM 4453 C CA . THR A 1 540 ? 23.473 -19.744 12.334 1.00 74.69 540 THR A CA 1
ATOM 4454 C C . THR A 1 540 ? 22.230 -20.450 12.877 1.00 74.69 540 THR A C 1
ATOM 4456 O O . THR A 1 540 ? 21.680 -21.329 12.218 1.00 74.69 540 THR A O 1
ATOM 4459 N N . ASP A 1 541 ? 21.733 -20.031 14.041 1.00 59.09 541 ASP A N 1
ATOM 4460 C CA . ASP A 1 541 ? 20.516 -20.571 14.648 1.00 59.09 541 ASP A CA 1
ATOM 4461 C C . ASP A 1 541 ? 19.271 -20.294 13.800 1.00 59.09 541 ASP A C 1
ATOM 4463 O O . ASP A 1 541 ? 18.387 -21.147 13.703 1.00 59.09 541 ASP A O 1
ATOM 4467 N N . CYS A 1 542 ? 19.193 -19.115 13.180 1.00 54.38 542 CYS A N 1
ATOM 4468 C CA . CYS A 1 542 ? 18.117 -18.751 12.266 1.00 54.38 542 CYS A CA 1
ATOM 4469 C C . CYS A 1 542 ? 18.126 -19.618 10.998 1.00 54.38 542 CYS A C 1
ATOM 4471 O O . CYS A 1 542 ? 17.093 -20.195 10.662 1.00 54.38 542 CYS A O 1
ATOM 4473 N N . VAL A 1 543 ? 19.287 -19.784 10.355 1.00 67.31 543 VAL A N 1
ATOM 4474 C CA . VAL A 1 543 ? 19.467 -20.649 9.172 1.00 67.31 543 VAL A CA 1
ATOM 4475 C C . VAL A 1 543 ? 19.151 -22.110 9.494 1.00 67.31 543 VAL A C 1
ATOM 4477 O O . VAL A 1 543 ? 18.380 -22.754 8.787 1.00 67.31 543 VAL A O 1
ATOM 4480 N N . ASN A 1 544 ? 19.686 -22.639 10.597 1.00 68.81 544 ASN A N 1
ATOM 4481 C CA . ASN A 1 544 ? 19.447 -24.024 11.008 1.00 68.81 544 ASN A CA 1
ATOM 4482 C C . ASN A 1 544 ? 17.978 -24.287 11.343 1.00 68.81 544 ASN A C 1
ATOM 4484 O O . ASN A 1 544 ? 17.460 -25.370 11.068 1.00 68.81 544 ASN A O 1
ATOM 4488 N N . ARG A 1 545 ? 17.300 -23.306 11.947 1.00 53.62 545 ARG A N 1
ATOM 4489 C CA . ARG A 1 545 ? 15.864 -23.385 12.216 1.00 53.62 545 ARG A CA 1
ATOM 4490 C C . ARG A 1 545 ? 15.083 -23.437 10.914 1.00 53.62 545 ARG A C 1
ATOM 4492 O O . ARG A 1 545 ? 14.308 -24.369 10.743 1.00 53.62 545 ARG A O 1
ATOM 4499 N N . TYR A 1 546 ? 15.344 -22.504 10.003 1.00 49.50 546 TYR A N 1
ATOM 4500 C CA . TYR A 1 546 ? 14.692 -22.460 8.701 1.00 49.50 546 TYR A CA 1
ATOM 4501 C C . TYR A 1 546 ? 14.897 -23.765 7.915 1.00 49.50 546 TYR A C 1
ATOM 4503 O O . TYR A 1 546 ? 13.917 -24.380 7.518 1.00 49.50 546 TYR A O 1
ATOM 4511 N N . ASN A 1 547 ? 16.129 -24.277 7.813 1.00 58.75 547 ASN A N 1
ATOM 4512 C CA . ASN A 1 547 ? 16.420 -25.551 7.134 1.00 58.75 547 ASN A CA 1
ATOM 4513 C C . ASN A 1 547 ? 15.668 -26.755 7.733 1.00 58.75 547 ASN A C 1
ATOM 4515 O O . ASN A 1 547 ? 15.483 -27.769 7.067 1.00 58.75 547 ASN A O 1
ATOM 4519 N N . LYS A 1 548 ? 15.259 -26.670 9.005 1.00 55.25 548 LYS A N 1
ATOM 4520 C CA . LYS A 1 548 ? 14.531 -27.730 9.709 1.00 55.25 548 LYS A CA 1
ATOM 4521 C C . LYS A 1 548 ? 13.012 -27.586 9.612 1.00 55.25 548 LYS A C 1
ATOM 4523 O O . LYS A 1 548 ? 12.316 -28.597 9.661 1.00 55.25 548 LYS A O 1
ATOM 4528 N N . THR A 1 549 ? 12.497 -26.359 9.573 1.00 45.47 549 THR A N 1
ATOM 4529 C CA . THR A 1 549 ? 11.055 -26.082 9.659 1.00 45.47 549 THR A CA 1
ATOM 4530 C C . THR A 1 549 ? 10.450 -25.562 8.362 1.00 45.47 549 THR A C 1
ATOM 4532 O O . THR A 1 549 ? 9.230 -25.547 8.260 1.00 45.47 549 THR A O 1
ATOM 4535 N N . ASP A 1 550 ? 11.273 -25.154 7.394 1.00 42.50 550 ASP A N 1
ATOM 4536 C CA . ASP A 1 550 ? 10.867 -24.539 6.121 1.00 42.50 550 ASP A CA 1
ATOM 4537 C C . ASP A 1 550 ? 9.985 -23.286 6.315 1.00 42.50 550 ASP A C 1
ATOM 4539 O O . ASP A 1 550 ? 9.117 -22.956 5.513 1.00 42.50 550 ASP A O 1
ATOM 4543 N N . THR A 1 551 ? 10.177 -22.591 7.441 1.00 37.97 551 THR A N 1
ATOM 4544 C CA . THR A 1 551 ? 9.419 -21.394 7.820 1.00 37.97 551 THR A CA 1
ATOM 4545 C C . THR A 1 551 ? 10.295 -20.424 8.602 1.00 37.97 551 THR A C 1
ATOM 4547 O O . THR A 1 551 ? 11.110 -20.833 9.436 1.00 37.97 551 THR A O 1
ATOM 4550 N N . VAL A 1 552 ? 10.117 -19.131 8.319 1.00 38.97 552 VAL A N 1
ATOM 4551 C CA . VAL A 1 552 ? 10.693 -18.014 9.080 1.00 38.97 552 VAL A CA 1
ATOM 4552 C C . VAL A 1 552 ? 9.824 -17.639 10.285 1.00 38.97 552 VAL A C 1
ATOM 4554 O O . VAL A 1 552 ? 10.269 -16.963 11.198 1.00 38.97 552 VAL A O 1
ATOM 4557 N N . VAL A 1 553 ? 8.592 -18.119 10.395 1.00 37.28 553 VAL A N 1
ATOM 4558 C CA . VAL A 1 553 ? 7.768 -17.780 11.558 1.00 37.28 553 VAL A CA 1
ATOM 4559 C C . VAL A 1 553 ? 8.365 -18.434 12.808 1.00 37.28 553 VAL A C 1
ATOM 4561 O O . VAL A 1 553 ? 8.624 -19.641 12.843 1.00 37.28 553 VAL A O 1
ATOM 4564 N N . ILE A 1 554 ? 8.598 -17.645 13.865 1.00 40.38 554 ILE A N 1
ATOM 4565 C CA . ILE A 1 554 ? 9.024 -18.183 15.161 1.00 40.38 554 ILE A CA 1
ATOM 4566 C C . ILE A 1 554 ? 7.847 -18.964 15.746 1.00 40.38 554 ILE A C 1
ATOM 4568 O O . ILE A 1 554 ? 6.996 -18.427 16.453 1.00 40.38 554 ILE A O 1
ATOM 4572 N N . VAL A 1 555 ? 7.808 -20.266 15.462 1.00 39.72 555 VAL A N 1
ATOM 4573 C CA . VAL A 1 555 ? 6.835 -21.177 16.061 1.00 39.72 555 VAL A CA 1
ATOM 4574 C C . VAL A 1 555 ? 7.001 -21.128 17.578 1.00 39.72 555 VAL A C 1
ATOM 4576 O O . VAL A 1 555 ? 8.119 -21.193 18.105 1.00 39.72 555 VAL A O 1
ATOM 4579 N N . LYS A 1 556 ? 5.876 -21.004 18.290 1.00 37.25 556 LYS A N 1
ATOM 4580 C CA . LYS A 1 556 ? 5.824 -20.968 19.755 1.00 37.25 556 LYS A CA 1
ATOM 4581 C C . LYS A 1 556 ? 6.685 -22.107 20.309 1.00 37.25 556 LYS A C 1
ATOM 4583 O O . LYS A 1 556 ? 6.427 -23.275 20.015 1.00 37.25 556 LYS A O 1
ATOM 4588 N N . ARG A 1 557 ? 7.735 -21.768 21.072 1.00 40.62 557 ARG A N 1
ATOM 4589 C CA . ARG A 1 557 ? 8.683 -22.759 21.608 1.00 40.62 557 ARG A CA 1
ATOM 4590 C C . ARG A 1 557 ? 7.900 -23.873 22.297 1.00 40.62 557 ARG A C 1
ATOM 4592 O O . ARG A 1 557 ? 7.070 -23.590 23.163 1.00 40.62 557 ARG A O 1
ATOM 4599 N N . SER A 1 558 ? 8.191 -25.130 21.960 1.00 42.41 558 SER A N 1
ATOM 4600 C CA . SER A 1 558 ? 7.770 -26.249 22.796 1.00 42.41 558 SER A CA 1
ATOM 4601 C C . SER A 1 558 ? 8.338 -25.980 24.186 1.00 42.41 558 SER A C 1
ATOM 4603 O O . SER A 1 558 ? 9.559 -25.903 24.345 1.00 42.41 558 SER A O 1
ATOM 4605 N N . GLY A 1 559 ? 7.464 -25.719 25.158 1.00 49.19 559 GLY A N 1
ATOM 4606 C CA . GLY A 1 559 ? 7.879 -25.411 26.522 1.00 49.19 559 GLY A CA 1
ATOM 4607 C C . GLY A 1 559 ? 8.775 -26.508 27.101 1.00 49.19 559 GLY A C 1
ATOM 4608 O O . GLY A 1 559 ? 8.953 -27.572 26.506 1.00 49.19 559 GLY A O 1
ATOM 4609 N N . ARG A 1 560 ? 9.328 -26.253 28.292 1.00 50.78 560 ARG A N 1
ATOM 4610 C CA . ARG A 1 560 ? 10.145 -27.228 29.027 1.00 50.78 560 ARG A CA 1
ATOM 4611 C C . ARG A 1 560 ? 9.502 -28.626 28.950 1.00 50.78 560 ARG A C 1
ATOM 4613 O O . ARG A 1 560 ? 8.312 -28.728 29.272 1.00 50.78 560 ARG A O 1
ATOM 4620 N N . PRO A 1 561 ? 10.254 -29.674 28.553 1.00 61.41 561 PRO A N 1
ATOM 4621 C CA . PRO A 1 561 ? 9.733 -31.031 28.488 1.00 61.41 561 PRO A CA 1
ATOM 4622 C C . PRO A 1 561 ? 8.995 -31.386 29.777 1.00 61.41 561 PRO A C 1
ATOM 4624 O O . PRO A 1 561 ? 9.451 -31.067 30.880 1.00 61.41 561 PRO A O 1
ATOM 4627 N N . LEU A 1 562 ? 7.820 -31.997 29.634 1.00 66.44 562 LEU A N 1
ATOM 4628 C CA . LEU A 1 562 ? 7.018 -32.406 30.779 1.00 66.44 562 LEU A CA 1
ATOM 4629 C C . LEU A 1 562 ? 7.826 -33.404 31.614 1.00 66.44 562 LEU A C 1
ATOM 4631 O O . LEU A 1 562 ? 8.407 -34.336 31.066 1.00 66.44 562 LEU A O 1
ATOM 4635 N N . LYS A 1 563 ? 7.829 -33.232 32.942 1.00 73.00 563 LYS A N 1
ATOM 4636 C CA . LYS A 1 563 ? 8.474 -34.185 33.866 1.00 73.00 563 LYS A CA 1
ATOM 4637 C C . LYS A 1 563 ? 7.893 -35.602 33.767 1.00 73.00 563 LYS A C 1
ATOM 4639 O O . LYS A 1 563 ? 8.557 -36.549 34.157 1.00 73.00 563 LYS A O 1
ATOM 4644 N N . LEU A 1 564 ? 6.657 -35.727 33.282 1.00 78.38 564 LEU A N 1
ATOM 4645 C CA . LEU A 1 564 ? 5.948 -36.992 33.113 1.00 78.38 564 LEU A CA 1
ATOM 4646 C C . LEU A 1 564 ? 6.021 -37.443 31.654 1.00 78.38 564 LEU A C 1
ATOM 4648 O O . LEU A 1 564 ? 5.633 -36.685 30.760 1.00 78.38 564 LEU A O 1
ATOM 4652 N N . SER A 1 565 ? 6.442 -38.685 31.413 1.00 81.19 565 SER A N 1
ATOM 4653 C CA . SER A 1 565 ? 6.383 -39.304 30.087 1.00 81.19 565 SER A CA 1
ATOM 4654 C C . SER A 1 565 ? 4.933 -39.592 29.675 1.00 81.19 565 SER A C 1
ATOM 4656 O O . SER A 1 565 ? 4.037 -39.652 30.514 1.00 81.19 565 SER A O 1
ATOM 4658 N N . LYS A 1 566 ? 4.664 -39.846 28.384 1.00 78.75 566 LYS A N 1
ATOM 4659 C CA . LYS A 1 566 ? 3.312 -40.235 27.922 1.00 78.75 566 LYS A CA 1
ATOM 4660 C C . LYS A 1 566 ? 2.759 -41.464 28.663 1.00 78.75 566 LYS A C 1
ATOM 4662 O O . LYS A 1 566 ? 1.545 -41.586 28.806 1.00 78.75 566 LYS A O 1
ATOM 4667 N N . ARG A 1 567 ? 3.632 -42.370 29.122 1.00 80.94 567 ARG A N 1
ATOM 4668 C CA . ARG A 1 567 ? 3.252 -43.544 29.919 1.00 80.94 567 ARG A CA 1
ATOM 4669 C C . ARG A 1 567 ? 2.785 -43.124 31.311 1.00 80.94 567 ARG A C 1
ATOM 4671 O O . ARG A 1 567 ? 1.688 -43.497 31.708 1.00 80.94 567 ARG A O 1
ATOM 4678 N N . ASP A 1 568 ? 3.564 -42.287 31.987 1.00 84.12 568 ASP A N 1
ATOM 4679 C CA . ASP A 1 568 ? 3.260 -41.811 33.344 1.00 84.12 568 ASP A CA 1
ATOM 4680 C C . ASP A 1 568 ? 1.973 -40.986 33.366 1.00 84.12 568 ASP A C 1
ATOM 4682 O O . ASP A 1 568 ? 1.143 -41.123 34.258 1.00 84.12 568 ASP A O 1
ATOM 4686 N N . GLN A 1 569 ? 1.758 -40.185 32.323 1.00 82.06 569 GLN A N 1
ATOM 4687 C CA . GLN A 1 569 ? 0.541 -39.398 32.145 1.00 82.06 569 GLN A CA 1
ATOM 4688 C C . GLN A 1 569 ? -0.713 -40.278 32.066 1.00 82.06 569 GLN A C 1
ATOM 4690 O O . GLN A 1 569 ? -1.726 -39.960 32.685 1.00 82.06 569 GLN A O 1
ATOM 4695 N N . ARG A 1 570 ? -0.652 -41.413 31.354 1.00 84.06 570 ARG A N 1
ATOM 4696 C CA . ARG A 1 570 ? -1.770 -42.372 31.299 1.00 84.06 570 ARG A CA 1
ATOM 4697 C C . ARG A 1 570 ? -2.034 -43.005 32.661 1.00 84.06 570 ARG A C 1
ATOM 4699 O O . ARG A 1 570 ? -3.197 -43.165 33.018 1.00 84.06 570 ARG A O 1
ATOM 4706 N N . THR A 1 571 ? -0.984 -43.320 33.419 1.00 84.50 571 THR A N 1
ATOM 4707 C CA . THR A 1 571 ? -1.106 -43.836 34.790 1.00 84.50 571 THR A CA 1
ATOM 4708 C C . THR A 1 571 ? -1.809 -42.824 35.693 1.00 84.50 571 THR A C 1
ATOM 4710 O O . THR A 1 571 ? -2.790 -43.174 36.337 1.00 84.50 571 THR A O 1
ATOM 4713 N N . VAL A 1 572 ? -1.390 -41.556 35.659 1.00 85.19 572 VAL A N 1
ATOM 4714 C CA . VAL A 1 572 ? -2.010 -40.465 36.433 1.00 85.19 572 VAL A CA 1
ATOM 4715 C C . VAL A 1 572 ? -3.488 -40.281 36.068 1.00 85.19 572 VAL A C 1
ATOM 4717 O O . VAL A 1 572 ? -4.350 -40.232 36.941 1.00 85.19 572 VAL A O 1
ATOM 4720 N N . VAL A 1 573 ? -3.821 -40.246 34.772 1.00 84.44 573 VAL A N 1
ATOM 4721 C CA . VAL A 1 573 ? -5.220 -40.115 34.322 1.00 84.44 573 VAL A CA 1
ATOM 4722 C C . VAL A 1 573 ? -6.068 -41.326 34.726 1.00 84.44 573 VAL A C 1
ATOM 4724 O O . VAL A 1 573 ? -7.252 -41.166 35.024 1.00 84.44 573 VAL A O 1
ATOM 4727 N N . ARG A 1 574 ? -5.490 -42.531 34.746 1.00 84.44 574 ARG A N 1
ATOM 4728 C CA . ARG A 1 574 ? -6.171 -43.735 35.235 1.00 84.44 574 ARG A CA 1
ATOM 4729 C C . ARG A 1 574 ? -6.432 -43.650 36.740 1.00 84.44 574 ARG A C 1
ATOM 4731 O O . ARG A 1 574 ? -7.566 -43.887 37.146 1.00 84.44 574 ARG A O 1
ATOM 4738 N N . ASN A 1 575 ? -5.449 -43.222 37.533 1.00 85.31 575 ASN A N 1
ATOM 4739 C CA . ASN A 1 575 ? -5.607 -43.026 38.978 1.00 85.31 575 ASN A CA 1
ATOM 4740 C C . ASN A 1 575 ? -6.744 -42.043 39.290 1.00 85.31 575 ASN A C 1
ATOM 4742 O O . ASN A 1 575 ? -7.579 -42.331 40.144 1.00 85.31 575 ASN A O 1
ATOM 4746 N N . PHE A 1 576 ? -6.854 -40.940 38.539 1.00 85.62 576 PHE A N 1
ATOM 4747 C CA . PHE A 1 576 ? -7.955 -39.980 38.701 1.00 85.62 576 PHE A CA 1
ATOM 4748 C C . PHE A 1 576 ? -9.344 -40.591 38.466 1.00 85.62 576 PHE A C 1
ATOM 4750 O O . PHE A 1 576 ? -10.313 -40.133 39.062 1.00 85.62 576 PHE A O 1
ATOM 4757 N N . ARG A 1 577 ? -9.457 -41.614 37.608 1.00 80.94 577 ARG A N 1
ATOM 4758 C CA . ARG A 1 577 ? -10.733 -42.292 37.318 1.00 80.94 577 ARG A CA 1
ATOM 4759 C C . ARG A 1 577 ? -11.050 -43.402 38.313 1.00 80.94 577 ARG A C 1
ATOM 4761 O O . ARG A 1 577 ? -12.195 -43.535 38.726 1.00 80.94 577 ARG A O 1
ATOM 4768 N N . GLU A 1 578 ? -10.055 -44.214 38.657 1.00 81.88 578 GLU A N 1
ATOM 4769 C CA . GLU A 1 578 ? -10.230 -45.384 39.525 1.00 81.88 578 GLU A CA 1
ATOM 4770 C C . GLU A 1 578 ? -10.295 -44.999 41.009 1.00 81.88 578 GLU A C 1
ATOM 4772 O O . GLU A 1 578 ? -10.955 -45.674 41.795 1.00 81.88 578 GLU A O 1
ATOM 4777 N N . GLN A 1 579 ? -9.630 -43.907 41.399 1.00 81.81 579 GLN A N 1
ATOM 4778 C CA . GLN A 1 579 ? -9.471 -43.475 42.788 1.00 81.81 579 GLN A CA 1
ATOM 4779 C C . GLN A 1 579 ? -9.782 -41.980 42.953 1.00 81.81 579 GLN A C 1
ATOM 4781 O O . GLN A 1 579 ? -9.001 -41.212 43.510 1.00 81.81 579 GLN A O 1
ATOM 4786 N N . SER A 1 580 ? -10.959 -41.566 42.484 1.00 82.75 580 SER A N 1
ATOM 4787 C CA . SER A 1 580 ? -11.405 -40.165 42.404 1.00 82.75 580 SER A CA 1
ATOM 4788 C C . SER A 1 580 ? -11.381 -39.386 43.733 1.00 82.75 580 SER A C 1
ATOM 4790 O O . SER A 1 580 ? -11.272 -38.164 43.716 1.00 82.75 580 SER A O 1
ATOM 4792 N N . PHE A 1 581 ? -11.464 -40.046 44.891 1.00 85.25 581 PHE A N 1
ATOM 4793 C CA . PHE A 1 581 ? -11.443 -39.395 46.214 1.00 85.25 581 PHE A CA 1
ATOM 4794 C C . PHE A 1 581 ? -10.048 -39.274 46.844 1.00 85.25 581 PHE A C 1
ATOM 4796 O O . PHE A 1 581 ? -9.911 -38.652 47.896 1.00 85.25 581 PHE A O 1
ATOM 4803 N N . VAL A 1 582 ? -9.017 -39.846 46.219 1.00 84.50 582 VAL A N 1
ATOM 4804 C CA . VAL A 1 582 ? -7.637 -39.747 46.705 1.00 84.50 582 VAL A CA 1
ATOM 4805 C C . VAL A 1 582 ? -7.105 -38.340 46.437 1.00 84.50 582 VAL A C 1
ATOM 4807 O O . VAL A 1 582 ? -7.277 -37.783 45.351 1.00 84.50 582 VAL A O 1
ATOM 4810 N N . SER A 1 583 ? -6.465 -37.735 47.436 1.00 83.88 583 SER A N 1
ATOM 4811 C CA . SER A 1 583 ? -5.891 -36.396 47.295 1.00 83.88 583 SER A CA 1
ATOM 4812 C C . SER A 1 583 ? -4.653 -36.406 46.390 1.00 83.88 583 SER A C 1
ATOM 4814 O O . SER A 1 583 ? -3.948 -37.407 46.282 1.00 83.88 583 SER A O 1
ATOM 4816 N N . PHE A 1 584 ? -4.304 -35.263 45.786 1.00 85.62 584 PHE A N 1
ATOM 4817 C CA . PHE A 1 584 ? -3.060 -35.164 45.006 1.00 85.62 584 PHE A CA 1
ATOM 4818 C C . PHE A 1 584 ? -1.806 -35.484 45.834 1.00 85.62 584 PHE A C 1
ATOM 4820 O O . PHE A 1 584 ? -0.800 -35.904 45.272 1.00 85.62 584 PHE A O 1
ATOM 4827 N N . VAL A 1 585 ? -1.845 -35.289 47.156 1.00 85.69 585 VAL A N 1
ATOM 4828 C CA . VAL A 1 585 ? -0.728 -35.616 48.055 1.00 85.69 585 VAL A CA 1
ATOM 4829 C C . VAL A 1 585 ? -0.556 -37.131 48.162 1.00 85.69 585 VAL A C 1
ATOM 4831 O O . VAL A 1 585 ? 0.544 -37.638 47.964 1.00 85.69 585 VAL A O 1
ATOM 4834 N N . GLU A 1 586 ? -1.647 -37.855 48.398 1.00 84.00 586 GLU A N 1
ATOM 4835 C CA . GLU A 1 586 ? -1.644 -39.319 48.492 1.00 84.00 586 GLU A CA 1
ATOM 4836 C C . GLU A 1 586 ? -1.359 -39.987 47.140 1.00 84.00 586 GLU A C 1
ATOM 4838 O O . GLU A 1 586 ? -0.615 -40.963 47.080 1.00 84.00 586 GLU A O 1
ATOM 4843 N N . ASP A 1 587 ? -1.888 -39.444 46.039 1.00 84.75 587 ASP A N 1
ATOM 4844 C CA . ASP A 1 587 ? -1.581 -39.932 44.687 1.00 84.75 587 ASP A CA 1
ATOM 4845 C C . ASP A 1 587 ? -0.094 -39.719 44.353 1.00 84.75 587 ASP A C 1
ATOM 4847 O O . ASP A 1 587 ? 0.566 -40.598 43.803 1.00 84.75 587 ASP A O 1
ATOM 4851 N N . THR A 1 588 ? 0.493 -38.599 44.794 1.00 87.88 588 THR A N 1
ATOM 4852 C CA . THR A 1 588 ? 1.941 -38.367 44.664 1.00 87.88 588 THR A CA 1
ATOM 4853 C C . THR A 1 588 ? 2.765 -39.377 45.466 1.00 87.88 588 THR A C 1
ATOM 4855 O O . THR A 1 588 ? 3.801 -39.828 44.979 1.00 87.88 588 THR A O 1
ATOM 4858 N N . ALA A 1 589 ? 2.323 -39.760 46.669 1.00 86.38 589 ALA A N 1
ATOM 4859 C CA . ALA A 1 589 ? 3.004 -40.777 47.474 1.00 86.38 589 ALA A CA 1
ATOM 4860 C C . ALA A 1 589 ? 3.015 -42.146 46.767 1.00 86.38 589 ALA A C 1
ATOM 4862 O O . ALA A 1 589 ? 4.075 -42.757 46.639 1.00 86.38 589 ALA A O 1
ATOM 4863 N N . LYS A 1 590 ? 1.879 -42.560 46.191 1.00 84.94 590 LYS A N 1
ATOM 4864 C CA . LYS A 1 590 ? 1.765 -43.796 45.393 1.00 84.94 590 LYS A CA 1
ATOM 4865 C C . LYS A 1 590 ? 2.627 -43.765 44.129 1.00 84.94 590 LYS A C 1
ATOM 4867 O O . LYS A 1 590 ? 3.269 -44.750 43.774 1.00 84.94 590 LYS A O 1
ATOM 4872 N N . LEU A 1 591 ? 2.675 -42.626 43.439 1.00 85.19 591 LEU A N 1
ATOM 4873 C CA . LEU A 1 591 ? 3.519 -42.459 42.251 1.00 85.19 591 LEU A CA 1
ATOM 4874 C C . LEU A 1 591 ? 5.012 -42.504 42.599 1.00 85.19 591 LEU A C 1
ATOM 4876 O O . LEU A 1 591 ? 5.798 -43.039 41.816 1.00 85.19 591 LEU A O 1
ATOM 4880 N N . LYS A 1 592 ? 5.397 -42.018 43.786 1.00 88.19 592 LYS A N 1
ATOM 4881 C CA . LYS A 1 592 ? 6.772 -42.110 44.291 1.00 88.19 592 LYS A CA 1
ATOM 4882 C C . LYS A 1 592 ? 7.195 -43.563 44.528 1.00 88.19 592 LYS A C 1
ATOM 4884 O O . LYS A 1 592 ? 8.310 -43.917 44.154 1.00 88.19 592 LYS A O 1
ATOM 4889 N N . GLU A 1 593 ? 6.315 -44.403 45.074 1.00 84.94 593 GLU A N 1
ATOM 4890 C CA . GLU A 1 593 ? 6.547 -45.853 45.220 1.00 84.94 593 GLU A CA 1
ATOM 4891 C C . GLU A 1 593 ? 6.713 -46.553 43.862 1.00 84.94 593 GLU A C 1
ATOM 4893 O O . GLU A 1 593 ? 7.535 -47.453 43.718 1.00 84.94 593 GLU A O 1
ATOM 4898 N N . ALA A 1 594 ? 6.006 -46.080 42.832 1.00 81.38 594 ALA A N 1
ATOM 4899 C CA . ALA A 1 594 ? 6.134 -46.555 41.454 1.00 81.38 594 ALA A CA 1
ATOM 4900 C C . ALA A 1 594 ? 7.349 -45.971 40.690 1.00 81.38 594 ALA A C 1
ATOM 4902 O O . ALA A 1 594 ? 7.460 -46.159 39.477 1.00 81.38 594 ALA A O 1
ATOM 4903 N N . GLY A 1 595 ? 8.249 -45.249 41.369 1.00 82.75 595 GLY A N 1
ATOM 4904 C CA . GLY A 1 595 ? 9.470 -44.678 40.787 1.00 82.75 595 GLY A CA 1
ATOM 4905 C C . GLY A 1 595 ? 9.302 -43.316 40.098 1.00 82.75 595 GLY A C 1
ATOM 4906 O O . GLY A 1 595 ? 10.252 -42.815 39.497 1.00 82.75 595 GLY A O 1
ATOM 4907 N N . ILE A 1 596 ? 8.129 -42.678 40.191 1.00 85.44 596 ILE A N 1
ATOM 4908 C CA . ILE A 1 596 ? 7.839 -41.369 39.586 1.00 85.44 596 ILE A CA 1
ATOM 4909 C C . ILE A 1 596 ? 7.924 -40.280 40.664 1.00 85.44 596 ILE A C 1
ATOM 4911 O O . ILE A 1 596 ? 6.996 -40.061 41.440 1.00 85.44 596 ILE A O 1
ATOM 4915 N N . ASN A 1 597 ? 9.043 -39.553 40.702 1.00 86.44 597 ASN A N 1
ATOM 4916 C CA . ASN A 1 597 ? 9.263 -38.501 41.696 1.00 86.44 597 ASN A CA 1
ATOM 4917 C C . ASN A 1 597 ? 8.773 -37.125 41.204 1.00 86.44 597 ASN A C 1
ATOM 4919 O O . ASN A 1 597 ? 9.451 -36.432 40.438 1.00 86.44 597 ASN A O 1
ATOM 4923 N N . ILE A 1 598 ? 7.588 -36.712 41.655 1.00 85.19 598 ILE A N 1
ATOM 4924 C CA . ILE A 1 598 ? 6.969 -35.419 41.329 1.00 85.19 598 ILE A CA 1
ATOM 4925 C C . ILE A 1 598 ? 6.459 -34.716 42.590 1.00 85.19 598 ILE A C 1
ATOM 4927 O O . ILE A 1 598 ? 6.188 -35.345 43.601 1.00 85.19 598 ILE A O 1
ATOM 4931 N N . HIS A 1 599 ? 6.315 -33.391 42.534 1.00 85.12 599 HIS A N 1
ATOM 4932 C CA . HIS A 1 599 ? 5.682 -32.622 43.612 1.00 85.12 599 HIS A CA 1
ATOM 4933 C C . HIS A 1 599 ? 4.148 -32.649 43.452 1.00 85.12 599 HIS A C 1
ATOM 4935 O O . HIS A 1 599 ? 3.711 -32.549 42.300 1.00 85.12 599 HIS A O 1
ATOM 4941 N N . PRO A 1 600 ? 3.321 -32.656 44.521 1.00 84.75 600 PRO A N 1
ATOM 4942 C CA . PRO A 1 600 ? 1.850 -32.662 44.411 1.00 84.75 600 PRO A CA 1
ATOM 4943 C C . PRO A 1 600 ? 1.271 -31.523 43.560 1.00 84.75 600 PRO A C 1
ATOM 4945 O O . PRO A 1 600 ? 0.317 -31.710 42.805 1.00 84.75 600 PRO A O 1
ATOM 4948 N N . GLN A 1 601 ? 1.916 -30.352 43.588 1.00 82.12 601 GLN A N 1
ATOM 4949 C CA . GLN A 1 601 ? 1.585 -29.219 42.708 1.00 82.12 601 GLN A CA 1
ATOM 4950 C C . GLN A 1 601 ? 1.649 -29.585 41.213 1.00 82.12 601 GLN A C 1
ATOM 4952 O O . GLN A 1 601 ? 0.893 -29.051 40.407 1.00 82.12 601 GLN A O 1
ATOM 4957 N N . THR A 1 602 ? 2.522 -30.522 40.837 1.00 83.44 602 THR A N 1
ATOM 4958 C CA . THR A 1 602 ? 2.645 -31.022 39.461 1.00 83.44 602 THR A CA 1
ATOM 4959 C C . THR A 1 602 ? 1.360 -31.719 39.030 1.00 83.44 602 THR A C 1
ATOM 4961 O O . THR A 1 602 ? 0.882 -31.448 37.935 1.00 83.44 602 THR A O 1
ATOM 4964 N N . LEU A 1 603 ? 0.764 -32.553 39.891 1.00 84.38 603 LEU A N 1
ATOM 4965 C CA . LEU A 1 603 ? -0.518 -33.210 39.616 1.00 84.38 603 LEU A CA 1
ATOM 4966 C C . LEU A 1 603 ? -1.672 -32.205 39.561 1.00 84.38 603 LEU A C 1
ATOM 4968 O O . LEU A 1 603 ? -2.504 -32.293 38.663 1.00 84.38 603 LEU A O 1
ATOM 4972 N N . SER A 1 604 ? -1.666 -31.204 40.447 1.00 82.44 604 SER A N 1
ATOM 4973 C CA . SER A 1 604 ? -2.655 -30.115 40.447 1.00 82.44 604 SER A CA 1
ATOM 4974 C C . SER A 1 604 ? -2.646 -29.304 39.142 1.00 82.44 604 SER A C 1
ATOM 4976 O O . SER A 1 604 ? -3.700 -28.972 38.611 1.00 82.44 604 SER A O 1
ATOM 4978 N N . ILE A 1 605 ? -1.466 -29.051 38.561 1.00 81.88 605 ILE A N 1
ATOM 4979 C CA . ILE A 1 605 ? -1.320 -28.397 37.246 1.00 81.88 605 ILE A CA 1
ATOM 4980 C C . ILE A 1 605 ? -1.685 -29.352 36.098 1.00 81.88 605 ILE A C 1
ATOM 4982 O O . ILE A 1 605 ? -2.184 -28.931 35.052 1.00 81.88 605 ILE A O 1
ATOM 4986 N N . TYR A 1 606 ? -1.404 -30.645 36.263 1.00 81.12 606 TYR A N 1
ATOM 4987 C CA . TYR A 1 606 ? -1.564 -31.645 35.212 1.00 81.12 606 TYR A CA 1
ATOM 4988 C C . TYR A 1 606 ? -3.013 -32.132 35.052 1.00 81.12 606 TYR A C 1
ATOM 4990 O O . TYR A 1 606 ? -3.428 -32.465 33.939 1.00 81.12 606 TYR A O 1
ATOM 4998 N N . ALA A 1 607 ? -3.801 -32.126 36.129 1.00 81.06 607 ALA A N 1
ATOM 4999 C CA . ALA A 1 607 ? -5.202 -32.525 36.100 1.00 81.06 607 ALA A CA 1
ATOM 5000 C C . ALA A 1 607 ? -6.039 -31.661 35.129 1.00 81.06 607 ALA A C 1
ATOM 5002 O O . ALA A 1 607 ? -6.634 -32.254 34.219 1.00 81.06 607 ALA A O 1
ATOM 5003 N N . PRO A 1 608 ? -6.020 -30.307 35.187 1.00 79.06 608 PRO A N 1
ATOM 5004 C CA . PRO A 1 608 ? -6.782 -29.468 34.257 1.00 79.06 608 PRO A CA 1
ATOM 5005 C C . PRO A 1 608 ? -6.399 -29.686 32.792 1.00 79.06 608 PRO A C 1
ATOM 5007 O O . PRO A 1 608 ? -7.260 -29.689 31.918 1.00 79.06 608 PRO A O 1
ATOM 5010 N N . ARG A 1 609 ? -5.118 -29.967 32.512 1.00 79.12 609 ARG A N 1
ATOM 5011 C CA . ARG A 1 609 ? -4.639 -30.273 31.151 1.00 79.12 609 ARG A CA 1
ATOM 5012 C C . ARG A 1 609 ? -5.250 -31.544 30.558 1.00 79.12 609 ARG A C 1
ATOM 5014 O O . ARG A 1 609 ? -5.261 -31.692 29.344 1.00 79.12 609 ARG A O 1
ATOM 5021 N N . ASN A 1 610 ? -5.754 -32.445 31.399 1.00 76.62 610 ASN A N 1
ATOM 5022 C CA . ASN A 1 610 ? -6.429 -33.680 30.994 1.00 76.62 610 ASN A CA 1
ATOM 5023 C C . ASN A 1 610 ? -7.944 -33.622 31.248 1.00 76.62 610 ASN A C 1
ATOM 5025 O O . ASN A 1 610 ? -8.611 -34.658 31.326 1.00 76.62 610 ASN A O 1
ATOM 5029 N N . GLY A 1 611 ? -8.488 -32.410 31.407 1.00 79.88 611 GLY A N 1
ATOM 5030 C CA . GLY A 1 611 ? -9.910 -32.168 31.635 1.00 79.88 611 GLY A CA 1
ATOM 5031 C C . GLY A 1 611 ? -10.416 -32.639 32.997 1.00 79.88 611 GLY A C 1
ATOM 5032 O O . GLY A 1 611 ? -11.618 -32.805 33.154 1.00 79.88 611 GLY A O 1
ATOM 5033 N N . SER A 1 612 ? -9.524 -32.898 33.959 1.00 83.62 612 SER A N 1
ATOM 5034 C CA . SER A 1 612 ? -9.873 -33.302 35.327 1.00 83.62 612 SER A CA 1
ATOM 5035 C C . SER A 1 612 ? -9.561 -32.171 36.306 1.00 83.62 612 SER A C 1
ATOM 5037 O O . SER A 1 612 ? -8.619 -31.413 36.121 1.00 83.62 612 SER A O 1
ATOM 5039 N N . GLY A 1 613 ? -10.315 -32.045 37.384 1.00 85.00 613 GLY A N 1
ATOM 5040 C CA . GLY A 1 613 ? -10.079 -31.029 38.401 1.00 85.00 613 GLY A CA 1
ATOM 5041 C C . GLY A 1 613 ? -10.435 -31.557 39.775 1.00 85.00 613 GLY A C 1
ATOM 5042 O O . GLY A 1 613 ? -11.221 -32.491 39.907 1.00 85.00 613 GLY A O 1
ATOM 5043 N N . SER A 1 614 ? -9.852 -30.958 40.810 1.00 86.69 614 SER A N 1
ATOM 5044 C CA . SER A 1 614 ? -10.288 -31.198 42.181 1.00 86.69 614 SER A CA 1
ATOM 5045 C C . SER A 1 614 ? -11.511 -30.319 42.448 1.00 86.69 614 SER A C 1
ATOM 5047 O O . SER A 1 614 ? -11.439 -29.092 42.354 1.00 86.69 614 SER A O 1
ATOM 5049 N N . TYR A 1 615 ? -12.636 -30.936 42.789 1.00 86.12 615 TYR A N 1
ATOM 5050 C CA . TYR A 1 615 ? -13.900 -30.267 43.083 1.00 86.12 615 TYR A CA 1
ATOM 5051 C C . TYR A 1 615 ? -14.420 -30.696 44.448 1.00 86.12 615 TYR A C 1
ATOM 5053 O O . TYR A 1 615 ? -14.044 -31.738 44.971 1.00 86.12 615 TYR A O 1
ATOM 5061 N N . THR A 1 616 ? -15.316 -29.907 45.032 1.00 83.62 616 THR A N 1
ATOM 5062 C CA . THR A 1 616 ? -16.093 -30.366 46.188 1.00 83.62 616 THR A CA 1
ATOM 5063 C C . THR A 1 616 ? -17.091 -31.423 45.713 1.00 83.62 616 THR A C 1
ATOM 5065 O O . THR A 1 616 ? -17.802 -31.196 44.726 1.00 83.62 616 THR A O 1
ATOM 5068 N N . SER A 1 617 ? -17.121 -32.579 46.376 1.00 83.12 617 SER A N 1
ATOM 5069 C CA . SER A 1 617 ? -18.071 -33.645 46.054 1.00 83.12 617 SER A CA 1
ATOM 5070 C C . SER A 1 617 ? -19.502 -33.207 46.379 1.00 83.12 617 SER A C 1
ATOM 5072 O O . SER A 1 617 ? -19.737 -32.440 47.315 1.00 83.12 617 SER A O 1
ATOM 5074 N N . ALA A 1 618 ? -20.471 -33.663 45.584 1.00 81.31 618 ALA A N 1
ATOM 5075 C CA . ALA A 1 618 ? -21.875 -33.486 45.922 1.00 81.31 618 ALA A CA 1
ATOM 5076 C C . ALA A 1 618 ? -22.255 -34.483 47.024 1.00 81.31 618 ALA A C 1
ATOM 5078 O O . ALA A 1 618 ? -22.075 -35.687 46.854 1.00 81.31 618 ALA A O 1
ATOM 5079 N N . SER A 1 619 ? -22.801 -33.979 48.129 1.00 75.44 619 SER A N 1
ATOM 5080 C CA . SER A 1 619 ? -23.385 -34.807 49.183 1.00 75.44 619 SER A CA 1
ATOM 5081 C C . SER A 1 619 ? -24.811 -35.173 48.792 1.00 75.44 619 SER A C 1
ATOM 5083 O O . SER A 1 619 ? -25.686 -34.308 48.797 1.00 75.44 619 SER A O 1
ATOM 5085 N N . LEU A 1 620 ? -25.052 -36.434 48.435 1.00 72.69 620 LEU A N 1
ATOM 5086 C CA . LEU A 1 620 ? -26.400 -36.926 48.141 1.00 72.69 620 LEU A CA 1
ATOM 5087 C C . LEU A 1 620 ? -26.832 -37.952 49.188 1.00 72.69 620 LEU A C 1
ATOM 5089 O O . LEU A 1 620 ? -26.019 -38.787 49.589 1.00 72.69 620 LEU A O 1
ATOM 5093 N N . PRO A 1 621 ? -28.110 -37.942 49.606 1.00 71.00 621 PRO A N 1
ATOM 5094 C CA . PRO A 1 621 ? -28.621 -38.970 50.496 1.00 71.00 621 PRO A CA 1
ATOM 5095 C C . PRO A 1 621 ? -28.488 -40.340 49.834 1.00 71.00 621 PRO A C 1
ATOM 5097 O O . PRO A 1 621 ? -28.738 -40.500 48.635 1.00 71.00 621 PRO A O 1
ATOM 5100 N N . MET A 1 622 ? -28.115 -41.344 50.620 1.00 74.94 622 MET A N 1
ATOM 5101 C CA . MET A 1 622 ? -28.058 -42.719 50.145 1.00 74.94 622 MET A CA 1
ATOM 5102 C C . MET A 1 622 ? -29.477 -43.228 49.843 1.00 74.94 622 MET A C 1
ATOM 5104 O O . MET A 1 622 ? -30.229 -43.594 50.744 1.00 74.94 622 MET A O 1
ATOM 5108 N N . LEU A 1 623 ? -29.850 -43.231 48.562 1.00 75.06 623 LEU A N 1
ATOM 5109 C CA . LEU A 1 623 ? -31.153 -43.695 48.084 1.00 75.06 623 LEU A CA 1
ATOM 5110 C C . LEU A 1 623 ? -31.049 -45.098 47.482 1.00 75.06 623 LEU A C 1
ATOM 5112 O O . LEU A 1 623 ? -30.120 -45.409 46.738 1.00 75.06 623 LEU A O 1
ATOM 5116 N N . LYS A 1 624 ? -32.050 -45.936 47.760 1.00 77.94 624 LYS A N 1
ATOM 5117 C CA . LYS A 1 624 ? -32.243 -47.230 47.092 1.00 77.94 624 LYS A CA 1
ATOM 5118 C C . LYS A 1 624 ? -32.786 -47.011 45.676 1.00 77.94 624 LYS A C 1
ATOM 5120 O O . LYS A 1 624 ? -33.564 -46.085 45.446 1.00 77.94 624 LYS A O 1
ATOM 5125 N N . THR A 1 625 ? -32.489 -47.916 44.743 1.00 76.75 625 THR A N 1
ATOM 5126 C CA . THR A 1 625 ? -32.953 -47.850 43.339 1.00 76.75 625 THR A CA 1
ATOM 5127 C C . THR A 1 625 ? -34.472 -47.661 43.217 1.00 76.75 625 THR A C 1
ATOM 5129 O O . THR A 1 625 ? -34.942 -46.877 42.395 1.00 76.75 625 THR A O 1
ATOM 5132 N N . ALA A 1 626 ? -35.255 -48.307 44.088 1.00 76.25 626 ALA A N 1
ATOM 5133 C CA . ALA A 1 626 ? -36.710 -48.145 44.137 1.00 76.25 626 ALA A CA 1
ATOM 5134 C C . ALA A 1 626 ? -37.154 -46.720 44.529 1.00 76.25 626 ALA A C 1
ATOM 5136 O O . ALA A 1 626 ? -38.136 -46.207 43.999 1.00 76.25 626 ALA A O 1
ATOM 5137 N N . GLN A 1 627 ? -36.426 -46.058 45.433 1.00 76.38 627 GLN A N 1
ATOM 5138 C CA . GLN A 1 627 ? -36.713 -44.680 45.847 1.00 76.38 627 GLN A CA 1
ATOM 5139 C C . GLN A 1 627 ? -36.372 -43.687 44.733 1.00 76.38 627 GLN A C 1
ATOM 5141 O O . GLN A 1 627 ? -37.115 -42.730 44.529 1.00 76.38 627 GLN A O 1
ATOM 5146 N N . ILE A 1 628 ? -35.290 -43.937 43.988 1.00 74.00 628 ILE A N 1
ATOM 5147 C CA . ILE A 1 628 ? -34.897 -43.128 42.826 1.00 74.00 628 ILE A CA 1
ATOM 5148 C C . ILE A 1 628 ? -35.998 -43.169 41.761 1.00 74.00 628 ILE A C 1
ATOM 5150 O O . ILE A 1 628 ? -36.449 -42.114 41.325 1.00 74.00 628 ILE A O 1
ATOM 5154 N N . LYS A 1 629 ? -36.503 -44.363 41.413 1.00 80.81 629 LYS A N 1
ATOM 5155 C CA . LYS A 1 629 ? -37.607 -44.516 40.447 1.00 80.81 629 LYS A CA 1
ATOM 5156 C C . LYS A 1 629 ? -38.865 -43.754 40.871 1.00 80.81 629 LYS A C 1
ATOM 5158 O O . LYS A 1 629 ? -39.438 -43.032 40.063 1.00 80.81 629 LYS A O 1
ATOM 5163 N N . LYS A 1 630 ? -39.264 -43.862 42.144 1.00 81.00 630 LYS A N 1
ATOM 5164 C CA . LYS A 1 630 ? -40.432 -43.136 42.678 1.00 81.00 630 LYS A CA 1
ATOM 5165 C C . LYS A 1 630 ? -40.254 -41.617 42.614 1.00 81.00 630 LYS A C 1
ATOM 5167 O O . LYS A 1 630 ? -41.181 -40.913 42.233 1.00 81.00 630 LYS A O 1
ATOM 5172 N N . ARG A 1 631 ? -39.065 -41.113 42.961 1.00 80.00 631 ARG A N 1
ATOM 5173 C CA . ARG A 1 631 ? -38.752 -39.675 42.905 1.00 80.00 631 ARG A CA 1
ATOM 5174 C C . ARG A 1 631 ? -38.722 -39.146 41.472 1.00 80.00 631 ARG A C 1
ATOM 5176 O O . ARG A 1 631 ? -39.232 -38.058 41.235 1.00 80.00 631 ARG A O 1
ATOM 5183 N N . LEU A 1 632 ? -38.171 -39.917 40.533 1.00 80.00 632 LEU A N 1
ATOM 5184 C CA . LEU A 1 632 ? -38.152 -39.558 39.116 1.00 80.00 632 LEU A CA 1
ATOM 5185 C C . LEU A 1 632 ? -39.571 -39.486 38.540 1.00 80.00 632 LEU A C 1
ATOM 5187 O O . LEU A 1 632 ? -39.917 -38.478 37.936 1.00 80.00 632 LEU A O 1
ATOM 5191 N N . ALA A 1 633 ? -40.402 -40.501 38.796 1.00 81.94 633 ALA A N 1
ATOM 5192 C CA . ALA A 1 633 ? -41.797 -40.509 38.359 1.00 81.94 633 ALA A CA 1
ATOM 5193 C C . ALA A 1 633 ? -42.574 -39.306 38.921 1.00 81.94 633 ALA A C 1
ATOM 5195 O O . ALA A 1 633 ? -43.271 -38.612 38.187 1.00 81.94 633 ALA A O 1
ATOM 5196 N N . TRP A 1 634 ? -42.381 -39.002 40.210 1.00 82.94 634 TRP A N 1
ATOM 5197 C CA . TRP A 1 634 ? -43.000 -37.843 40.853 1.00 82.94 634 TRP A CA 1
ATOM 5198 C C . TRP A 1 634 ? -42.555 -36.509 40.234 1.00 82.94 634 TRP A C 1
ATOM 5200 O O . TRP A 1 634 ? -43.372 -35.600 40.105 1.00 82.94 634 TRP A O 1
ATOM 5210 N N . ALA A 1 635 ? -41.279 -36.383 39.851 1.00 77.94 635 ALA A N 1
ATOM 5211 C CA . ALA A 1 635 ? -40.743 -35.177 39.220 1.00 77.94 635 ALA A CA 1
ATOM 5212 C C . ALA A 1 635 ? -41.249 -35.007 37.779 1.00 77.94 635 ALA A C 1
ATOM 5214 O O . ALA A 1 635 ? -41.646 -33.908 37.400 1.00 77.94 635 ALA A O 1
ATOM 5215 N N . GLN A 1 636 ? -41.288 -36.091 36.999 1.00 78.69 636 GLN A N 1
ATOM 5216 C CA . GLN A 1 636 ? -41.816 -36.092 35.631 1.00 78.69 636 GLN A CA 1
ATOM 5217 C C . GLN A 1 636 ? -43.295 -35.691 35.592 1.00 78.69 636 GLN A C 1
ATOM 5219 O O . GLN A 1 636 ? -43.688 -34.874 34.768 1.00 78.69 636 GLN A O 1
ATOM 5224 N N . GLU A 1 637 ? -44.100 -36.186 36.533 1.00 83.50 637 GLU A N 1
ATOM 5225 C CA . GLU A 1 637 ? -45.519 -35.830 36.662 1.00 83.50 637 GLU A CA 1
ATOM 5226 C C . GLU A 1 637 ? -45.740 -34.322 36.903 1.00 83.50 637 GLU A C 1
ATOM 5228 O O . GLU A 1 637 ? -46.768 -33.758 36.526 1.00 83.50 637 GLU A O 1
ATOM 5233 N N . LYS A 1 638 ? -44.773 -33.647 37.535 1.00 82.81 638 LYS A N 1
ATOM 5234 C CA . LYS A 1 638 ? -44.902 -32.259 38.005 1.00 82.81 638 LYS A CA 1
ATOM 5235 C C . LYS A 1 638 ? -44.051 -31.269 37.217 1.00 82.81 638 LYS A C 1
ATOM 5237 O O . LYS A 1 638 ? -44.022 -30.089 37.555 1.00 82.81 638 LYS A O 1
ATOM 5242 N N . VAL A 1 639 ? -43.405 -31.721 36.139 1.00 78.94 639 VAL A N 1
ATOM 5243 C CA . VAL A 1 639 ? -42.508 -30.898 35.312 1.00 78.94 639 VAL A CA 1
ATOM 5244 C C . VAL A 1 639 ? -43.217 -29.677 34.709 1.00 78.94 639 VAL A C 1
ATOM 5246 O O . VAL A 1 639 ? -42.622 -28.611 34.608 1.00 78.94 639 VAL A O 1
ATOM 5249 N N . ASN A 1 640 ? -44.515 -29.805 34.409 1.00 82.44 640 ASN A N 1
ATOM 5250 C CA . ASN A 1 640 ? -45.348 -28.757 33.805 1.00 82.44 640 ASN A CA 1
ATOM 5251 C C . ASN A 1 640 ? -46.243 -28.020 34.823 1.00 82.44 640 ASN A C 1
ATOM 5253 O O . ASN A 1 640 ? -47.250 -27.415 34.451 1.00 82.44 640 ASN A O 1
ATOM 5257 N N . TRP A 1 641 ? -45.959 -28.113 36.126 1.00 84.75 641 TRP A N 1
ATOM 5258 C CA . TRP A 1 641 ? -46.759 -27.416 37.138 1.00 84.75 641 TRP A CA 1
ATOM 5259 C C . TRP A 1 641 ? -46.514 -25.906 37.126 1.00 84.75 641 TRP A C 1
ATOM 5261 O O . TRP A 1 641 ? -45.373 -25.445 37.139 1.00 84.75 641 TRP A O 1
ATOM 5271 N N . THR A 1 642 ? -47.606 -25.136 37.167 1.00 81.88 642 THR A N 1
ATOM 5272 C CA . THR A 1 642 ? -47.563 -23.670 37.228 1.00 81.88 642 THR A CA 1
ATOM 5273 C C . THR A 1 642 ? -47.200 -23.174 38.636 1.00 81.88 642 THR A C 1
ATOM 5275 O O . THR A 1 642 ? -47.420 -23.891 39.621 1.00 81.88 642 THR A O 1
ATOM 5278 N N . PRO A 1 643 ? -46.683 -21.939 38.780 1.00 80.06 643 PRO A N 1
ATOM 5279 C CA . PRO A 1 643 ? -46.351 -21.355 40.083 1.00 80.06 643 PRO A CA 1
ATOM 5280 C C . PRO A 1 643 ? -47.509 -21.366 41.100 1.00 80.06 643 PRO A C 1
ATOM 5282 O O . PRO A 1 643 ? -47.285 -21.521 42.298 1.00 80.06 643 PRO A O 1
ATOM 5285 N N . GLU A 1 644 ? -48.763 -21.252 40.656 1.00 78.81 644 GLU A N 1
ATOM 5286 C CA . GLU A 1 644 ? -49.967 -21.317 41.503 1.00 78.81 644 GLU A CA 1
ATOM 5287 C C . GLU A 1 644 ? -50.185 -22.711 42.094 1.00 78.81 644 GLU A C 1
ATOM 5289 O O . GLU A 1 644 ? -50.631 -22.828 43.235 1.00 78.81 644 GLU A O 1
ATOM 5294 N N . LYS A 1 645 ? -49.856 -23.771 41.345 1.00 79.62 645 LYS A N 1
ATOM 5295 C CA . LYS A 1 645 ? -49.933 -25.153 41.840 1.00 79.62 645 LYS A CA 1
ATOM 5296 C C . LYS A 1 645 ? -48.833 -25.427 42.862 1.00 79.62 645 LYS A C 1
ATOM 5298 O O . LYS A 1 645 ? -49.102 -26.050 43.884 1.00 79.62 645 LYS A O 1
ATOM 5303 N N . TRP A 1 646 ? -47.632 -24.894 42.638 1.00 82.62 646 TRP A N 1
ATOM 5304 C CA . TRP A 1 646 ? -46.523 -25.006 43.589 1.00 82.62 646 TRP A CA 1
ATOM 5305 C C . TRP A 1 646 ? -46.784 -24.291 44.916 1.00 82.62 646 TRP A C 1
ATOM 5307 O O . TRP A 1 646 ? -46.382 -24.797 45.958 1.00 82.62 646 TRP A O 1
ATOM 5317 N N . ARG A 1 647 ? -47.524 -23.174 44.903 1.00 78.88 647 ARG A N 1
ATOM 5318 C CA . ARG A 1 647 ? -47.933 -22.440 46.117 1.00 78.88 647 ARG A CA 1
ATOM 5319 C C . ARG A 1 647 ? -48.860 -23.220 47.055 1.00 78.88 647 ARG A C 1
ATOM 5321 O O . ARG A 1 647 ? -49.030 -22.816 48.196 1.00 78.88 647 ARG A O 1
ATOM 5328 N N . ARG A 1 648 ? -49.472 -24.312 46.586 1.00 82.94 648 ARG A N 1
ATOM 5329 C CA . ARG A 1 648 ? -50.337 -25.187 47.400 1.00 82.94 648 ARG A CA 1
ATOM 5330 C C . ARG A 1 648 ? -49.571 -26.338 48.056 1.00 82.94 648 ARG A C 1
ATOM 5332 O O . ARG A 1 648 ? -50.172 -27.132 48.773 1.00 82.94 648 ARG A O 1
ATOM 5339 N N . VAL A 1 649 ? -48.274 -26.462 47.775 1.00 81.56 649 VAL A N 1
ATOM 5340 C CA . VAL A 1 649 ? -47.409 -27.491 48.353 1.00 81.56 649 VAL A CA 1
ATOM 5341 C C . VAL A 1 649 ? -46.754 -26.920 49.600 1.00 81.56 649 VAL A C 1
ATOM 5343 O O . VAL A 1 649 ? -46.043 -25.925 49.510 1.00 81.56 649 VAL A O 1
ATOM 5346 N N . ILE A 1 650 ? -46.986 -27.568 50.741 1.00 78.81 650 ILE A N 1
ATOM 5347 C CA . ILE A 1 650 ? -46.250 -27.291 51.975 1.00 78.81 650 ILE A CA 1
ATOM 5348 C C . ILE A 1 650 ? -44.914 -28.016 51.881 1.00 78.81 650 ILE A C 1
ATOM 5350 O O . ILE A 1 650 ? -44.874 -29.235 51.678 1.00 78.81 650 ILE A O 1
ATOM 5354 N N . TRP A 1 651 ? -43.824 -27.275 52.030 1.00 74.31 651 TRP A N 1
ATOM 5355 C CA . TRP A 1 651 ? -42.483 -27.832 52.016 1.00 74.31 651 TRP A CA 1
ATOM 5356 C C . TRP A 1 651 ? -42.016 -28.027 53.450 1.00 74.31 651 TRP A C 1
ATOM 5358 O O . TRP A 1 651 ? -41.979 -27.088 54.240 1.00 74.31 651 TRP A O 1
ATOM 5368 N N . SER A 1 652 ? -41.648 -29.257 53.790 1.00 73.81 652 SER A N 1
ATOM 5369 C CA . SER A 1 652 ? -40.919 -29.549 55.021 1.00 73.81 652 SER A CA 1
ATOM 5370 C C . SER A 1 652 ? -39.434 -29.685 54.695 1.00 73.81 652 SER A C 1
ATOM 5372 O O . SER A 1 652 ? -39.086 -30.483 53.818 1.00 73.81 652 SER A O 1
ATOM 5374 N N . ASP A 1 653 ? -38.567 -28.970 55.408 1.00 63.12 653 ASP A N 1
ATOM 5375 C CA . ASP A 1 653 ? -37.116 -29.173 55.335 1.00 63.12 653 ASP A CA 1
ATOM 5376 C C . ASP A 1 653 ? -36.537 -29.495 56.717 1.00 63.12 653 ASP A C 1
ATOM 5378 O O . ASP A 1 653 ? -37.018 -29.018 57.749 1.00 63.12 653 ASP A O 1
ATOM 5382 N N . GLU A 1 654 ? -35.504 -30.334 56.728 1.00 69.25 654 GLU A N 1
ATOM 5383 C CA . GLU A 1 654 ? -34.825 -30.809 57.931 1.00 69.25 654 GLU A CA 1
ATOM 5384 C C . GLU A 1 654 ? -33.378 -30.314 57.907 1.00 69.25 654 GLU A C 1
ATOM 5386 O O . GLU A 1 654 ? -32.571 -30.743 57.080 1.00 69.25 654 GLU A O 1
ATOM 5391 N N . SER A 1 655 ? -33.019 -29.441 58.843 1.00 63.75 655 SER A N 1
ATOM 5392 C CA . SER A 1 655 ? -31.639 -29.001 59.039 1.00 63.75 655 SER A CA 1
ATOM 5393 C C . SER A 1 655 ? -30.975 -29.799 60.158 1.00 63.75 655 SER A C 1
ATOM 5395 O O . SER A 1 655 ? -31.520 -29.940 61.252 1.00 63.75 655 SER A O 1
ATOM 5397 N N . LYS A 1 656 ? -29.773 -30.313 59.885 1.00 66.44 656 LYS A N 1
ATOM 5398 C CA . LYS A 1 656 ? -28.928 -31.033 60.845 1.00 66.44 656 LYS A CA 1
ATOM 5399 C C . LYS A 1 656 ? -27.778 -30.132 61.292 1.00 66.44 656 LYS A C 1
ATOM 5401 O O . LYS A 1 656 ? -27.010 -29.671 60.451 1.00 66.44 656 LYS A O 1
ATOM 5406 N N . PHE A 1 657 ? -27.610 -29.955 62.601 1.00 63.06 657 PHE A N 1
ATOM 5407 C CA . PHE A 1 657 ? -26.469 -29.258 63.201 1.00 63.06 657 PHE A CA 1
ATOM 5408 C C . PHE A 1 657 ? -25.595 -30.262 63.961 1.00 63.06 657 PHE A C 1
ATOM 5410 O O . PHE A 1 657 ? -26.061 -30.934 64.884 1.00 63.06 657 PHE A O 1
ATOM 5417 N N . ASN A 1 658 ? -24.328 -30.398 63.562 1.00 61.78 658 ASN A N 1
ATOM 5418 C CA . ASN A 1 658 ? -23.380 -31.283 64.244 1.00 61.78 658 ASN A CA 1
ATOM 5419 C C . ASN A 1 658 ? -22.837 -30.602 65.510 1.00 61.78 658 ASN A C 1
ATOM 5421 O O . ASN A 1 658 ? -22.473 -29.429 65.466 1.00 61.78 658 ASN A O 1
ATOM 5425 N N . VAL A 1 659 ? -22.759 -31.339 66.624 1.00 60.31 659 VAL A N 1
ATOM 5426 C CA . VAL A 1 659 ? -22.310 -30.799 67.924 1.00 60.31 659 VAL A CA 1
ATOM 5427 C C . VAL A 1 659 ? -20.778 -30.817 68.057 1.00 60.31 659 VAL A C 1
ATOM 5429 O O . VAL A 1 659 ? -20.217 -29.975 68.755 1.00 60.31 659 VAL A O 1
ATOM 5432 N N . HIS A 1 660 ? -20.075 -31.715 67.353 1.00 47.50 660 HIS A N 1
ATOM 5433 C CA . HIS A 1 660 ? -18.608 -31.812 67.343 1.00 47.50 660 HIS A CA 1
ATOM 5434 C C . HIS A 1 660 ? -18.059 -31.976 65.918 1.00 47.50 660 HIS A C 1
ATOM 5436 O O . HIS A 1 660 ? -18.470 -32.881 65.194 1.00 47.50 660 HIS A O 1
ATOM 5442 N N . GLY A 1 661 ? -17.086 -31.130 65.555 1.00 53.53 661 GLY A N 1
ATOM 5443 C CA . GLY A 1 661 ? -16.363 -31.175 64.279 1.00 53.53 661 GLY A CA 1
ATOM 5444 C C . GLY A 1 661 ? -17.144 -30.633 63.073 1.00 53.53 661 GLY A C 1
ATOM 5445 O O . GLY A 1 661 ? -18.371 -30.669 63.022 1.00 53.53 661 GLY A O 1
ATOM 5446 N N . SER A 1 662 ? -16.419 -30.120 62.075 1.00 53.97 662 SER A N 1
ATOM 5447 C CA . SER A 1 662 ? -17.015 -29.802 60.770 1.00 53.97 662 SER A CA 1
ATOM 5448 C C . SER A 1 662 ? -17.130 -31.070 59.922 1.00 53.97 662 SER A C 1
ATOM 5450 O O . SER A 1 662 ? -16.198 -31.877 59.914 1.00 53.97 662 SER A O 1
ATOM 5452 N N . ASP A 1 663 ? -18.221 -31.216 59.162 1.00 59.44 663 ASP A N 1
ATOM 5453 C CA . ASP A 1 663 ? -18.268 -32.141 58.025 1.00 59.44 663 ASP A CA 1
ATOM 5454 C C . ASP A 1 663 ? -17.292 -31.589 56.974 1.00 59.44 663 ASP A C 1
ATOM 5456 O O . ASP A 1 663 ? -17.657 -30.757 56.139 1.00 59.44 663 ASP A O 1
ATOM 5460 N N . GLY A 1 664 ? -16.008 -31.936 57.100 1.00 61.16 664 GLY A N 1
ATOM 5461 C CA . GLY A 1 664 ? -14.942 -31.394 56.264 1.00 61.16 664 GLY A CA 1
ATOM 5462 C C . GLY A 1 664 ? -15.297 -31.470 54.776 1.00 61.16 664 GLY A C 1
ATOM 5463 O O . GLY A 1 664 ? -15.960 -32.401 54.319 1.00 61.16 664 GLY A O 1
ATOM 5464 N N . ARG A 1 665 ? -14.871 -30.475 53.988 1.00 71.94 665 ARG A N 1
ATOM 5465 C CA . ARG A 1 665 ? -15.146 -30.451 52.542 1.00 71.94 665 ARG A CA 1
ATOM 5466 C C . ARG A 1 665 ? -14.439 -31.622 51.858 1.00 71.94 665 ARG A C 1
ATOM 5468 O O . ARG A 1 665 ? -13.242 -31.549 51.594 1.00 71.94 665 ARG A O 1
ATOM 5475 N N . ILE A 1 666 ? -15.191 -32.666 51.517 1.00 80.50 666 ILE A N 1
ATOM 5476 C CA . ILE A 1 666 ? -14.673 -33.812 50.765 1.00 80.50 666 ILE A CA 1
ATOM 5477 C C . ILE A 1 666 ? -14.413 -33.379 49.325 1.00 80.50 666 ILE A C 1
ATOM 5479 O O . ILE A 1 666 ? -15.295 -32.864 48.626 1.00 80.50 666 ILE A O 1
ATOM 5483 N N . ARG A 1 667 ? -13.170 -33.568 48.889 1.00 84.69 667 ARG A N 1
ATOM 5484 C CA . ARG A 1 667 ? -12.718 -33.249 47.539 1.00 84.69 667 ARG A CA 1
ATOM 5485 C C . ARG A 1 667 ? -12.747 -34.510 46.686 1.00 84.69 667 ARG A C 1
ATOM 5487 O O . ARG A 1 667 ? -12.460 -35.596 47.167 1.00 84.69 667 ARG A O 1
ATOM 5494 N N . VAL A 1 668 ? -13.094 -34.345 45.420 1.00 88.19 668 VAL A N 1
ATOM 5495 C CA . VAL A 1 668 ? -13.101 -35.401 44.413 1.00 88.19 668 VAL A CA 1
ATOM 5496 C C . VAL A 1 668 ? -12.416 -34.881 43.157 1.00 88.19 668 VAL A C 1
ATOM 5498 O O . VAL A 1 668 ? -12.690 -33.763 42.711 1.00 88.19 668 VAL A O 1
ATOM 5501 N N . ILE A 1 669 ? -11.502 -35.665 42.604 1.00 87.81 669 ILE A N 1
ATOM 5502 C CA . ILE A 1 669 ? -10.906 -35.442 41.295 1.00 87.81 669 ILE A CA 1
ATOM 5503 C C . ILE A 1 669 ? -11.863 -36.030 40.259 1.00 87.81 669 ILE A C 1
ATOM 5505 O O . ILE A 1 669 ? -12.153 -37.221 40.281 1.00 87.81 669 ILE A O 1
ATOM 5509 N N . ARG A 1 670 ? -12.400 -35.188 39.378 1.00 87.00 670 ARG A N 1
ATOM 5510 C CA . ARG A 1 670 ? -13.353 -35.589 38.329 1.00 87.00 670 ARG A CA 1
ATOM 5511 C C . ARG A 1 670 ? -13.273 -34.646 37.142 1.00 87.00 670 ARG A C 1
ATOM 5513 O O . ARG A 1 670 ? -12.676 -33.576 37.265 1.00 87.00 670 ARG A O 1
ATOM 5520 N N . LYS A 1 671 ? -13.910 -34.981 36.022 1.00 85.12 671 LYS A N 1
ATOM 5521 C CA . LYS A 1 671 ? -14.074 -34.021 34.928 1.00 85.12 671 LYS A CA 1
ATOM 5522 C C . LYS A 1 671 ? -15.215 -33.043 35.190 1.00 85.12 671 LYS A C 1
ATOM 5524 O O . LYS A 1 671 ? -16.121 -33.275 36.006 1.00 85.12 671 LYS A O 1
ATOM 5529 N N . GLU A 1 672 ? -15.169 -31.926 34.476 1.00 78.38 672 GLU A N 1
ATOM 5530 C CA . GLU A 1 672 ? -16.297 -31.006 34.386 1.00 78.38 672 GLU A CA 1
ATOM 5531 C C . GLU A 1 672 ? -17.512 -31.727 33.769 1.00 78.38 672 GLU A C 1
ATOM 5533 O O . GLU A 1 672 ? -17.363 -32.577 32.897 1.00 78.38 672 GLU A O 1
ATOM 5538 N N . GLY A 1 673 ? -18.710 -31.484 34.308 1.00 77.25 673 GLY A N 1
ATOM 5539 C CA . GLY A 1 673 ? -19.930 -32.235 33.966 1.00 77.25 673 GLY A CA 1
ATOM 5540 C C . GLY A 1 673 ? -20.188 -33.504 34.797 1.00 77.25 673 GLY A C 1
ATOM 5541 O O . GLY A 1 673 ? -21.340 -33.847 35.041 1.00 77.25 673 GLY A O 1
ATOM 5542 N N . GLU A 1 674 ? -19.171 -34.148 35.377 1.00 81.75 674 GLU A N 1
ATOM 5543 C CA . GLU A 1 674 ? -19.339 -35.430 36.099 1.00 81.75 674 GLU A CA 1
ATOM 5544 C C . GLU A 1 674 ? -19.769 -35.276 37.576 1.00 81.75 674 GLU A C 1
ATOM 5546 O O . GLU A 1 674 ? -19.451 -36.114 38.425 1.00 81.75 674 GLU A O 1
ATOM 5551 N N . ARG A 1 675 ? -20.449 -34.175 37.927 1.00 78.62 675 ARG A N 1
ATOM 5552 C CA . ARG A 1 675 ? -20.740 -33.802 39.329 1.00 78.62 675 ARG A CA 1
ATOM 5553 C C . ARG A 1 675 ? -21.610 -34.818 40.054 1.00 78.62 675 ARG A C 1
ATOM 5555 O O . ARG A 1 675 ? -21.421 -35.028 41.249 1.00 78.62 675 ARG A O 1
ATOM 5562 N N . PHE A 1 676 ? -22.562 -35.400 39.336 1.00 79.94 676 PHE A N 1
ATOM 5563 C CA . PHE A 1 676 ? -23.557 -36.320 39.880 1.00 79.94 676 PHE A CA 1
ATOM 5564 C C . PHE A 1 676 ? -23.301 -37.775 39.479 1.00 79.94 676 PHE A C 1
ATOM 5566 O O . PHE A 1 676 ? -24.144 -38.635 39.726 1.00 79.94 676 PHE A O 1
ATOM 5573 N N . SER A 1 677 ? -22.141 -38.069 38.881 1.00 79.62 677 SER A N 1
ATOM 5574 C CA . SER A 1 677 ? -21.766 -39.442 38.552 1.00 79.62 677 SER A CA 1
ATOM 5575 C C . SER A 1 677 ? -21.652 -40.276 39.836 1.00 79.62 677 SER A C 1
ATOM 5577 O O . SER A 1 677 ? -21.063 -39.797 40.809 1.00 79.62 677 SER A O 1
ATOM 5579 N N . PRO A 1 678 ? -22.142 -41.531 39.860 1.00 76.75 678 PRO A N 1
ATOM 5580 C CA . PRO A 1 678 ? -22.154 -42.362 41.068 1.00 76.75 678 PRO A CA 1
ATOM 5581 C C . PRO A 1 678 ? -20.792 -42.501 41.762 1.00 76.75 678 PRO A C 1
ATOM 5583 O O . PRO A 1 678 ? -20.741 -42.604 42.985 1.00 76.75 678 PRO A O 1
ATOM 5586 N N . ASN A 1 679 ? -19.703 -42.448 40.989 1.00 77.94 679 ASN A N 1
ATOM 5587 C CA . ASN A 1 679 ? -18.323 -42.587 41.462 1.00 77.94 679 ASN A CA 1
ATOM 5588 C C . ASN A 1 679 ? -17.715 -41.281 42.012 1.00 77.94 679 ASN A C 1
ATOM 5590 O O . ASN A 1 679 ? -16.576 -41.292 42.472 1.00 77.94 679 ASN A O 1
ATOM 5594 N N . HIS A 1 680 ? -18.434 -40.153 41.947 1.00 82.81 680 HIS A N 1
ATOM 5595 C CA . HIS A 1 680 ? -17.937 -38.830 42.360 1.00 82.81 680 HIS A CA 1
ATOM 5596 C C . HIS A 1 680 ? -18.770 -38.159 43.457 1.00 82.81 680 HIS A C 1
ATOM 5598 O O . HIS A 1 680 ? -18.467 -37.042 43.893 1.00 82.81 680 HIS A O 1
ATOM 5604 N N . VAL A 1 681 ? -19.832 -38.830 43.892 1.00 81.69 681 VAL A N 1
ATOM 5605 C CA . VAL A 1 681 ? -20.788 -38.351 44.887 1.00 81.69 681 VAL A CA 1
ATOM 5606 C C . VAL A 1 681 ? -20.460 -38.969 46.238 1.00 81.69 681 VAL A C 1
ATOM 5608 O O . VAL A 1 681 ? -20.315 -40.184 46.359 1.00 81.69 681 VAL A O 1
ATOM 5611 N N . HIS A 1 682 ? -20.412 -38.136 47.270 1.00 81.25 682 HIS A N 1
ATOM 5612 C CA . HIS A 1 682 ? -20.337 -38.593 48.645 1.00 81.25 682 HIS A CA 1
ATOM 5613 C C . HIS A 1 682 ? -21.746 -38.938 49.140 1.00 81.25 682 HIS A C 1
ATOM 5615 O O . HIS A 1 682 ? -22.630 -38.079 49.208 1.00 81.25 682 HIS A O 1
ATOM 5621 N N . LYS A 1 683 ? -21.981 -40.211 49.462 1.00 77.88 683 LYS A N 1
ATOM 5622 C CA . LYS A 1 683 ? -23.284 -40.672 49.952 1.00 77.88 683 LYS A CA 1
ATOM 5623 C C . LYS A 1 683 ? -23.412 -40.374 51.441 1.00 77.88 683 LYS A C 1
ATOM 5625 O O . LYS A 1 683 ? -22.617 -40.859 52.237 1.00 77.88 683 LYS A O 1
ATOM 5630 N N . THR A 1 684 ? -24.433 -39.615 51.822 1.00 68.75 684 THR A N 1
ATOM 5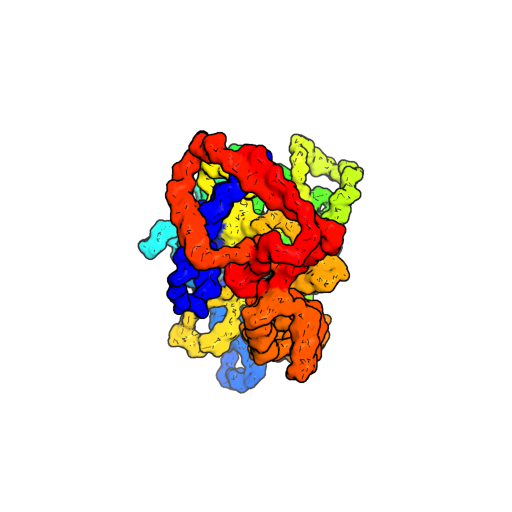631 C CA . THR A 1 684 ? -24.729 -39.331 53.228 1.00 68.75 684 THR A CA 1
ATOM 5632 C C . THR A 1 684 ? -25.750 -40.327 53.777 1.00 68.75 684 THR A C 1
ATOM 5634 O O . THR A 1 684 ? -26.779 -40.611 53.155 1.00 68.75 684 THR A O 1
ATOM 5637 N N . VAL A 1 685 ? -25.461 -40.873 54.960 1.00 63.69 685 VAL A N 1
ATOM 5638 C CA . VAL A 1 685 ? -26.400 -41.678 55.750 1.00 63.69 685 VAL A CA 1
ATOM 5639 C C . VAL A 1 685 ? -27.010 -40.759 56.806 1.00 63.69 685 VAL A C 1
ATOM 5641 O O . VAL A 1 685 ? -26.290 -40.027 57.482 1.00 63.69 685 VAL A O 1
ATOM 5644 N N . LYS A 1 686 ? -28.343 -40.749 56.924 1.00 57.16 686 LYS A N 1
ATOM 5645 C CA . LYS A 1 686 ? -29.069 -39.802 57.791 1.00 57.16 686 LYS A CA 1
ATOM 5646 C C . LYS A 1 686 ? -28.851 -40.023 59.299 1.00 57.16 686 LYS A C 1
ATOM 5648 O O . LYS A 1 686 ? -29.159 -39.128 60.074 1.00 57.16 686 LYS A O 1
ATOM 5653 N N . PHE A 1 687 ? -28.298 -41.162 59.717 1.00 56.62 687 PHE A N 1
ATOM 5654 C CA . PHE A 1 687 ? -28.162 -41.539 61.127 1.00 56.62 687 PHE A CA 1
ATOM 5655 C C . PHE A 1 687 ? -26.727 -41.989 61.391 1.00 56.62 687 PHE A C 1
ATOM 5657 O O . PHE A 1 687 ? -26.281 -42.956 60.777 1.00 56.62 687 PHE A O 1
ATOM 5664 N N . GLY A 1 688 ? -25.990 -41.278 62.252 1.00 52.97 688 GLY A N 1
ATOM 5665 C CA . GLY A 1 688 ? -24.614 -41.691 62.545 1.00 52.97 688 GLY A CA 1
ATOM 5666 C C . GLY A 1 688 ? -23.786 -40.875 63.536 1.00 52.97 688 GLY A C 1
ATOM 5667 O O . GLY A 1 688 ? -22.779 -41.403 63.970 1.00 52.97 688 GLY A O 1
ATOM 5668 N N . ASN A 1 689 ? -24.171 -39.657 63.938 1.00 56.56 689 ASN A N 1
ATOM 5669 C CA . ASN A 1 689 ? -23.423 -38.857 64.927 1.00 56.56 689 ASN A CA 1
ATOM 5670 C C . ASN A 1 689 ? -24.383 -38.074 65.841 1.00 56.56 689 ASN A C 1
ATOM 5672 O O . ASN A 1 689 ? -25.523 -37.827 65.450 1.00 56.56 689 ASN A O 1
ATOM 5676 N N . VAL A 1 690 ? -23.912 -37.650 67.023 1.00 58.44 690 VAL A N 1
ATOM 5677 C CA . VAL A 1 690 ? -24.639 -36.738 67.929 1.00 58.44 690 VAL A CA 1
ATOM 5678 C C . VAL A 1 690 ? -24.885 -35.410 67.204 1.00 58.44 690 VAL A C 1
ATOM 5680 O O . VAL A 1 690 ? -23.963 -34.628 66.958 1.00 58.44 690 VAL A O 1
ATOM 5683 N N . SER A 1 691 ? -26.131 -35.174 66.805 1.00 64.19 691 SER A N 1
ATOM 5684 C CA . SER A 1 691 ? -26.543 -33.996 66.041 1.00 64.19 691 SER A CA 1
ATOM 5685 C C . SER A 1 691 ? -27.949 -33.566 66.423 1.00 64.19 691 SER A C 1
ATOM 5687 O O . SER A 1 691 ? -28.800 -34.416 66.681 1.00 64.19 691 SER A O 1
ATOM 5689 N N . ILE A 1 692 ? -28.197 -32.260 66.398 1.00 69.62 692 ILE A N 1
ATOM 5690 C CA . ILE A 1 692 ? -29.522 -31.683 66.626 1.00 69.62 692 ILE A CA 1
ATOM 5691 C C . ILE A 1 692 ? -30.223 -31.565 65.273 1.00 69.62 692 ILE A C 1
ATOM 5693 O O . ILE A 1 692 ? -29.675 -30.990 64.330 1.00 69.62 692 ILE A O 1
ATOM 5697 N N . MET A 1 693 ? -31.425 -32.127 65.181 1.00 68.00 693 MET A N 1
ATOM 5698 C CA . MET A 1 693 ? -32.290 -32.034 64.007 1.00 68.00 693 MET A CA 1
ATOM 5699 C C . MET A 1 693 ? -33.351 -30.964 64.259 1.00 68.00 693 MET A C 1
ATOM 5701 O O . MET A 1 693 ? -34.033 -31.007 65.280 1.00 68.00 693 MET A O 1
ATOM 5705 N N . ILE A 1 694 ? -33.494 -30.019 63.335 1.00 69.62 694 ILE A N 1
ATOM 5706 C CA . ILE A 1 694 ? -34.532 -28.986 63.364 1.00 69.62 694 ILE A CA 1
ATOM 5707 C C . ILE A 1 694 ? -35.373 -29.135 62.099 1.00 69.62 694 ILE A C 1
ATOM 5709 O O . ILE A 1 694 ? -34.825 -29.149 60.998 1.00 69.62 694 ILE A O 1
ATOM 5713 N N . CYS A 1 695 ? -36.692 -29.226 62.252 1.00 67.94 695 CYS A N 1
ATOM 5714 C CA . CYS A 1 695 ? -37.628 -29.309 61.132 1.00 67.94 695 CYS A CA 1
ATOM 5715 C C . CYS A 1 695 ? -38.415 -28.001 61.011 1.00 67.94 695 CYS A C 1
ATOM 5717 O O . CYS A 1 695 ? -38.933 -27.497 62.006 1.00 67.94 695 CYS A O 1
ATOM 5719 N N . GLY A 1 696 ? -38.521 -27.473 59.793 1.00 63.75 696 GLY A N 1
ATOM 5720 C CA . GLY A 1 696 ? -39.336 -26.303 59.465 1.00 63.75 696 GLY A CA 1
ATOM 5721 C C . GLY A 1 696 ? -40.334 -26.621 58.356 1.00 63.75 696 GLY A C 1
ATOM 5722 O O . GLY A 1 696 ? -40.071 -27.482 57.517 1.00 63.75 696 GLY A O 1
ATOM 5723 N N . TRP A 1 697 ? -41.467 -25.922 58.359 1.00 68.56 697 TRP A N 1
ATOM 5724 C CA . TRP A 1 697 ? -42.539 -26.050 57.368 1.00 68.56 697 TRP A CA 1
ATOM 5725 C C . TRP A 1 697 ? -42.818 -24.665 56.782 1.00 68.56 697 TRP A C 1
ATOM 5727 O O . TRP A 1 697 ? -42.920 -23.710 57.556 1.00 68.56 697 TRP A O 1
ATOM 5737 N N . PHE A 1 698 ? -42.915 -24.535 55.458 1.00 60.41 698 PHE A N 1
ATOM 5738 C CA . PHE A 1 698 ? -43.196 -23.259 54.787 1.00 60.41 698 PHE A CA 1
ATOM 5739 C C . PHE A 1 698 ? -43.919 -23.417 53.448 1.00 60.41 698 PHE A C 1
ATOM 5741 O O . PHE A 1 698 ? -43.862 -24.519 52.845 1.00 60.41 698 PHE A O 1
#